Protein AF-A0A949WXG8-F1 (afdb_monomer)

Nearest PDB structures (foldseek):
  4iq0-assembly1_C  TM=7.450E-01  e=8.793E-12  Streptococcus pneumoniae
  3rc9-assembly1_A  TM=7.518E-01  e=1.906E-11  Actinomadura kijaniata
  3dty-assembly1_B  TM=6.623E-01  e=4.287E-12  Pseudomonas syringae pv. tomato
  3v2u-assembly1_A  TM=6.585E-01  e=1.615E-11  Saccharomyces cerevisiae S288C
  3v2u-assembly1_B  TM=6.630E-01  e=4.615E-11  Saccharomyces cerevisiae S288C

Foldseek 3Di:
DDDDPPPPPPPLAAQEEEEEDCPPQCQLPVLLLQLDPDASYHYQEYEALPDDLVVLCVGSNCVSCVNRYYHNHPVRCVVVPVVPDDPVNQLSYEYEYRDAQDCQLVVLVSCLVSLRAHYEAEAPNHQAPVSLVVSVVSCVVSLHFYFYQALLLLDCVLVVVLVQCCVQQVCLPPPDDQQQFAEKEKEKEWAPLVVVVDAQLRPRVLNRLSSCVSSVVDDLLPWDWDWEADSFKIWTFTDDNNYNRGYIYIYGYHDDDDPVVCVVVVPDIWIWIKMFTHRDPPDPHGQWIKTFGWDQPPVSSAGWTWMWIWHQDPPPDPDTDTDIDTDIDRSSSSLVNLSSVLSVDGSVSSVVDSSTCTSVNCSSSSNSSNSNVVSHVVNHVVVVCVVPDDDDDPDD

Sequence (396 aa):
MKNSYSNNNFEVEKLQTTIVGYGRYGNKYIGPKYAKNSYSWETVAVVDPLITKSKFSESVLGRKRPQTELFKSFEEWYENYFAKLDNNEKSRQVIEIALKPELVYSQALLYIEAGVKNIILPKPVVVNQKELSRLTELVKKHQVKAAVSSQWYYCQLPKFIKREIKRIAPNFYHKNGIPSIHKIEVDFSKENGCAYQTKPPLLELPHALQLVSSIGLADLSKDIPEVSGTDTAVNIVYRSEAIREGIHIHTNIDIKPLTYLKKQFPLWDIQERSLKIYLWENSVQPELEVDFWVKFDSSGELAIRPGKLRILDSELTDKPEILELTFQEDQLLRMNQCIYQAFAQNAAEFNNNETVLSLEKYGSIGQQIMQIMRLWEAAKNNNLDSGTKVGELLEV

Secondary structure (DSSP, 8-state):
------------PPEEEEEE--SHHIIIIIHHHHT-SSSSEEEEEEE-TT--HHHHHHSHHHHH-TT-EEESSHHHHHHHTGGGS-HHHHHTEEEEE-S-HHHHHHHHHHHHHHT--EEEEPSS--SSHHHHHHHHHHHHHTT-EEEE--HHHH-SHHHHHHHHHHHHSGGGG-TT----BSEEEEEEEESSGGGG---GGGTTHHHHHHHHHHHTS--TTTPPEEEEE-SSEEEEEEEETTEEEEEEEEEESS----HHHHHHSTTS--EEEEEEEE-STT-SS-SEEEEEPPEEPTTSS-EE--EEEEEEE-SSSSS-EEEEEEE--BHHHHHHHHHHHHTTS-HHHHHH-TTS-BHHHHHHHHHHHHHHHHHHHHHHHHHHGGGS--------

Structure (mmCIF, N/CA/C/O backbone):
data_AF-A0A949WXG8-F1
#
_entry.id   AF-A0A949WXG8-F1
#
loop_
_atom_site.group_PDB
_atom_site.id
_atom_site.type_symbol
_atom_site.label_atom_id
_atom_site.label_alt_id
_atom_site.label_comp_id
_atom_site.label_asym_id
_atom_site.label_entity_id
_atom_site.label_seq_id
_atom_site.pdbx_PDB_ins_code
_atom_site.Cartn_x
_atom_site.Cartn_y
_atom_site.Cartn_z
_atom_site.occupancy
_atom_site.B_iso_or_equiv
_atom_site.auth_seq_id
_atom_site.auth_comp_id
_atom_site.auth_asym_id
_atom_site.auth_atom_id
_atom_site.pdbx_PDB_model_num
ATOM 1 N N . MET A 1 1 ? -57.856 -3.897 -5.959 1.00 38.38 1 MET A N 1
ATOM 2 C CA . MET A 1 1 ? -56.886 -4.603 -5.094 1.00 38.38 1 MET A CA 1
ATOM 3 C C . MET A 1 1 ? -55.610 -3.777 -5.043 1.00 38.38 1 MET A C 1
ATOM 5 O O . MET A 1 1 ? -54.991 -3.578 -6.079 1.00 38.38 1 MET A O 1
ATOM 9 N N . LYS A 1 2 ? -55.294 -3.196 -3.879 1.00 31.19 2 LYS A N 1
ATOM 10 C CA . LYS A 1 2 ? -54.037 -2.477 -3.629 1.00 31.19 2 LYS A CA 1
ATOM 11 C C . LYS A 1 2 ? -52.966 -3.523 -3.319 1.00 31.19 2 LYS A C 1
ATOM 13 O O . LYS A 1 2 ? -53.026 -4.121 -2.252 1.00 31.19 2 LYS A O 1
ATOM 18 N N . ASN A 1 3 ? -52.015 -3.738 -4.223 1.00 28.47 3 ASN A N 1
ATOM 19 C CA . ASN A 1 3 ? -50.818 -4.511 -3.904 1.00 28.47 3 ASN A CA 1
ATOM 20 C C . ASN A 1 3 ? -49.785 -3.571 -3.284 1.00 28.47 3 ASN A C 1
ATOM 22 O O . ASN A 1 3 ? -49.118 -2.802 -3.972 1.00 28.47 3 ASN A O 1
ATOM 26 N N . SER A 1 4 ? -49.707 -3.616 -1.957 1.00 28.52 4 SER A N 1
ATOM 27 C CA . SER A 1 4 ? -48.608 -3.075 -1.172 1.00 28.52 4 SER A CA 1
ATOM 28 C C . SER A 1 4 ? -47.378 -3.958 -1.374 1.00 28.52 4 SER A C 1
ATOM 30 O O . SER A 1 4 ? -47.276 -5.028 -0.776 1.00 28.52 4 SER A O 1
ATOM 32 N N . TYR A 1 5 ? -46.437 -3.514 -2.202 1.00 31.09 5 TYR A N 1
ATOM 33 C CA . TYR A 1 5 ? -45.071 -4.014 -2.114 1.00 31.09 5 TYR A CA 1
ATOM 34 C C . TYR A 1 5 ? -44.432 -3.369 -0.886 1.00 31.09 5 TYR A C 1
ATOM 36 O O . TYR A 1 5 ? -44.076 -2.192 -0.889 1.00 31.09 5 TYR A O 1
ATOM 44 N N . SER A 1 6 ? -44.355 -4.137 0.197 1.00 30.86 6 SER A N 1
ATOM 45 C CA . SER A 1 6 ? -43.497 -3.834 1.332 1.00 30.86 6 SER A CA 1
ATOM 46 C C . SER A 1 6 ? -42.049 -3.814 0.839 1.00 30.86 6 SER A C 1
ATOM 48 O O . SER A 1 6 ? -41.461 -4.868 0.591 1.00 30.86 6 SER A O 1
ATOM 50 N N . ASN A 1 7 ? -41.485 -2.616 0.682 1.00 30.91 7 ASN A N 1
ATOM 51 C CA . ASN A 1 7 ? -40.042 -2.415 0.621 1.00 30.91 7 ASN A CA 1
ATOM 52 C C . ASN A 1 7 ? -39.455 -2.831 1.974 1.00 30.91 7 ASN A C 1
ATOM 54 O O . ASN A 1 7 ? -39.277 -2.004 2.867 1.00 30.91 7 ASN A O 1
ATOM 58 N N . ASN A 1 8 ? -39.168 -4.121 2.134 1.00 31.88 8 ASN A N 1
ATOM 59 C CA . ASN A 1 8 ? -38.261 -4.589 3.171 1.00 31.88 8 ASN A CA 1
ATOM 60 C C . ASN A 1 8 ? -36.850 -4.158 2.760 1.00 31.88 8 ASN A C 1
ATOM 62 O O . ASN A 1 8 ? -36.100 -4.918 2.149 1.00 31.88 8 ASN A O 1
ATOM 66 N N . ASN A 1 9 ? -36.515 -2.904 3.070 1.00 32.03 9 ASN A N 1
ATOM 67 C CA . ASN A 1 9 ? -35.139 -2.446 3.168 1.00 32.03 9 ASN A CA 1
ATOM 68 C C . ASN A 1 9 ? -34.485 -3.248 4.298 1.00 32.03 9 ASN A C 1
ATOM 70 O O . ASN A 1 9 ? -34.527 -2.844 5.457 1.00 32.03 9 ASN A O 1
ATOM 74 N N . PHE A 1 10 ? -33.902 -4.401 3.975 1.00 36.25 10 PHE A N 1
ATOM 75 C CA . PHE A 1 10 ? -32.839 -4.949 4.804 1.00 36.25 10 PHE A CA 1
ATOM 76 C C . PHE A 1 10 ? -31.696 -3.933 4.739 1.00 36.25 10 PHE A C 1
ATOM 78 O O . PHE A 1 10 ? -30.944 -3.899 3.764 1.00 36.25 10 PHE A O 1
ATOM 85 N N . GLU A 1 11 ? -31.608 -3.044 5.730 1.00 49.66 11 GLU A N 1
ATOM 86 C CA . GLU A 1 11 ? -30.375 -2.305 5.965 1.00 49.66 11 GLU A CA 1
ATOM 87 C C . GLU A 1 11 ? -29.291 -3.350 6.214 1.00 49.66 11 GLU A C 1
ATOM 89 O O . GLU A 1 11 ? -29.275 -4.023 7.241 1.00 49.66 11 GLU A O 1
ATOM 94 N N . VAL A 1 12 ? -28.416 -3.543 5.229 1.00 60.19 12 VAL A N 1
ATOM 95 C CA . VAL A 1 12 ? -27.199 -4.326 5.423 1.00 60.19 12 VAL A CA 1
ATOM 96 C C . VAL A 1 12 ? -26.424 -3.628 6.535 1.00 60.19 12 VAL A C 1
ATOM 98 O O . VAL A 1 12 ? -25.990 -2.486 6.353 1.00 60.19 12 VAL A O 1
ATOM 101 N N . GLU A 1 13 ? -26.297 -4.282 7.693 1.00 79.06 13 GLU A N 1
ATOM 102 C CA . GLU A 1 13 ? -25.562 -3.726 8.827 1.00 79.06 13 GLU A CA 1
ATOM 103 C C . GLU A 1 13 ? -24.148 -3.344 8.384 1.00 79.06 13 GLU A C 1
ATOM 105 O O . GLU A 1 13 ? -23.407 -4.140 7.801 1.00 79.06 13 GLU A O 1
ATOM 110 N N . LYS A 1 14 ? -23.773 -2.091 8.641 1.00 90.81 14 LYS A N 1
ATOM 111 C CA . LYS A 1 14 ? -22.472 -1.563 8.230 1.00 90.81 14 LYS A CA 1
ATOM 112 C C . LYS A 1 14 ? -21.359 -2.139 9.098 1.00 90.81 14 LYS A C 1
ATOM 114 O O . LYS A 1 14 ? -21.533 -2.357 10.301 1.00 90.81 14 LYS A O 1
ATOM 119 N N . LEU A 1 15 ? -20.193 -2.314 8.482 1.00 95.44 15 LEU A N 1
ATOM 120 C CA . LEU A 1 15 ? -18.953 -2.595 9.196 1.00 95.44 15 LEU A CA 1
ATOM 121 C C . LEU A 1 15 ? -18.479 -1.335 9.931 1.00 95.44 15 LEU A C 1
ATOM 123 O O . LEU A 1 15 ? -18.505 -0.230 9.385 1.00 95.44 15 LEU A O 1
ATOM 127 N N . GLN A 1 16 ? -18.044 -1.506 11.174 1.00 96.19 16 GLN A N 1
ATOM 128 C CA . GLN A 1 16 ? -17.673 -0.420 12.077 1.00 96.19 16 GLN A CA 1
ATOM 129 C C . GLN A 1 16 ? -16.159 -0.242 12.066 1.00 96.19 16 GLN A C 1
ATOM 131 O O . GLN A 1 16 ? -15.410 -1.147 12.409 1.00 96.19 16 GLN A O 1
ATOM 136 N N . THR A 1 17 ? -15.697 0.920 11.624 1.00 97.75 17 THR A N 1
ATOM 137 C CA . THR A 1 17 ? -14.284 1.178 11.350 1.00 97.75 17 THR A CA 1
ATOM 138 C C . THR A 1 17 ? -13.658 2.029 12.435 1.00 97.75 17 THR A C 1
ATOM 140 O O . THR A 1 17 ? -14.121 3.142 12.699 1.00 97.75 17 THR A O 1
ATOM 143 N N . THR A 1 18 ? -12.550 1.547 12.983 1.00 98.62 18 THR A N 1
ATOM 144 C CA . THR A 1 18 ? -11.613 2.352 13.762 1.00 98.62 18 THR A CA 1
ATOM 145 C C . THR A 1 18 ? -10.382 2.661 12.909 1.00 98.62 18 THR A C 1
ATOM 147 O O . THR A 1 18 ? -9.763 1.752 12.353 1.00 98.62 18 THR A O 1
ATOM 150 N N . ILE A 1 19 ? -10.017 3.940 12.797 1.00 98.38 19 ILE A N 1
ATOM 151 C CA . ILE A 1 19 ? -8.793 4.372 12.104 1.00 98.38 19 ILE A CA 1
ATOM 152 C C . ILE A 1 19 ? -7.678 4.544 13.135 1.00 98.38 19 ILE A C 1
ATOM 154 O O . ILE A 1 19 ? -7.825 5.318 14.080 1.00 98.38 19 ILE A O 1
ATOM 158 N N . VAL A 1 20 ? -6.551 3.864 12.937 1.00 98.62 20 VAL A N 1
ATOM 159 C CA . VAL A 1 20 ? -5.397 3.908 13.846 1.00 98.62 20 VAL A CA 1
ATOM 160 C C . VAL A 1 20 ? -4.269 4.689 13.188 1.00 98.62 20 VAL A C 1
ATOM 162 O O . VAL A 1 20 ? -3.733 4.276 12.161 1.00 98.62 20 VAL A O 1
ATOM 165 N N . GLY A 1 21 ? -3.901 5.820 13.783 1.00 97.31 21 GLY A N 1
ATOM 166 C CA . GLY A 1 21 ? -3.000 6.796 13.181 1.00 97.31 21 GLY A CA 1
ATOM 167 C C . GLY A 1 21 ? -3.757 7.836 12.362 1.00 97.31 21 GLY A C 1
ATOM 168 O O . GLY A 1 21 ? -4.206 7.587 11.246 1.00 97.31 21 GLY A O 1
ATOM 169 N N . TYR A 1 22 ? -3.848 9.047 12.900 1.00 95.69 22 TYR A N 1
ATOM 170 C CA . TYR A 1 22 ? -4.543 10.187 12.303 1.00 95.69 22 TYR A CA 1
ATOM 171 C C . TYR A 1 22 ? -3.617 11.397 12.110 1.00 95.69 22 TYR A C 1
ATOM 173 O O . TYR A 1 22 ? -4.039 12.555 12.108 1.00 95.69 22 TYR A O 1
ATOM 181 N N . GLY A 1 23 ? -2.327 11.117 11.899 1.00 90.31 23 GLY A N 1
ATOM 182 C CA . GLY A 1 23 ? -1.338 12.081 11.420 1.00 90.31 23 GLY A CA 1
ATOM 183 C C . GLY A 1 23 ? -1.592 12.518 9.970 1.00 90.31 23 GLY A C 1
ATOM 184 O O . GLY A 1 23 ? -2.678 12.341 9.423 1.00 90.31 23 GLY A O 1
ATOM 185 N N . ARG A 1 24 ? -0.574 13.074 9.293 1.00 85.38 24 ARG A N 1
ATOM 186 C CA . ARG A 1 24 ? -0.722 13.616 7.924 1.00 85.38 24 ARG A CA 1
ATOM 187 C C . ARG A 1 24 ? -1.387 12.625 6.961 1.00 85.38 24 ARG A C 1
ATOM 189 O O . ARG A 1 24 ? -2.288 13.030 6.237 1.00 85.38 24 ARG A O 1
ATOM 196 N N . TYR A 1 25 ? -0.948 11.363 6.951 1.00 85.00 25 TYR A N 1
ATOM 197 C CA . TYR A 1 25 ? -1.476 10.357 6.026 1.00 85.00 25 TYR A CA 1
ATOM 198 C C . TYR A 1 25 ? -2.912 9.940 6.381 1.00 85.00 25 TYR A C 1
ATOM 200 O O . TYR A 1 25 ? -3.805 10.051 5.542 1.00 85.00 25 TYR A O 1
ATOM 208 N N . GLY A 1 26 ? -3.149 9.546 7.638 1.00 90.25 26 GLY A N 1
ATOM 209 C CA . GLY A 1 26 ? -4.476 9.172 8.132 1.00 90.25 26 GLY A CA 1
ATOM 210 C C . GLY A 1 26 ? -5.516 10.275 7.929 1.00 90.25 26 GLY A C 1
ATOM 211 O O . GLY A 1 26 ? -6.559 10.036 7.331 1.00 90.25 26 GLY A O 1
ATOM 212 N N . ASN A 1 27 ? -5.191 11.509 8.316 1.00 88.81 27 ASN A N 1
ATOM 213 C CA . ASN A 1 27 ? -6.087 12.657 8.192 1.00 88.81 27 ASN A CA 1
ATOM 214 C C . ASN A 1 27 ? -6.336 13.077 6.731 1.00 88.81 27 ASN A C 1
ATOM 216 O O . ASN A 1 27 ? -7.477 13.315 6.347 1.00 88.81 27 ASN A O 1
ATOM 220 N N . LYS A 1 28 ? -5.288 13.177 5.899 1.00 82.56 28 LYS A N 1
ATOM 221 C CA . LYS A 1 28 ? -5.435 13.715 4.533 1.00 82.56 28 LYS A CA 1
ATOM 222 C C . LYS A 1 28 ? -5.863 12.685 3.493 1.00 82.56 28 LYS A C 1
ATOM 224 O O . LYS A 1 28 ? -6.361 13.091 2.452 1.00 82.56 28 LYS A O 1
ATOM 229 N N . TYR A 1 29 ? -5.653 11.390 3.733 1.00 80.75 29 TYR A N 1
ATOM 230 C CA . TYR A 1 29 ? -5.843 10.370 2.695 1.00 80.75 29 TYR A CA 1
ATOM 231 C C . TYR A 1 29 ? -6.759 9.221 3.107 1.00 80.75 29 TYR A C 1
ATOM 233 O O . TYR A 1 29 ? -7.437 8.660 2.248 1.00 80.75 29 TYR A O 1
ATOM 241 N N . ILE A 1 30 ? -6.798 8.857 4.392 1.00 88.25 30 ILE A N 1
ATOM 242 C CA . ILE A 1 30 ? -7.655 7.766 4.878 1.00 88.25 30 ILE A CA 1
ATOM 243 C C . ILE A 1 30 ? -9.012 8.300 5.334 1.00 88.25 30 ILE A C 1
ATOM 245 O O . ILE A 1 30 ? -10.038 7.896 4.790 1.00 88.25 30 ILE A O 1
ATOM 249 N N . GLY A 1 31 ? -9.023 9.273 6.246 1.00 89.81 31 GLY A N 1
ATOM 250 C CA . GLY A 1 31 ? -10.229 9.896 6.795 1.00 89.81 31 GLY A CA 1
ATOM 251 C C . GLY A 1 31 ? -11.252 10.368 5.749 1.00 89.81 31 GLY A C 1
ATOM 252 O O . GLY A 1 31 ? -12.431 10.044 5.896 1.00 89.81 31 GLY A O 1
ATOM 253 N N . PRO A 1 32 ? -10.859 11.056 4.656 1.00 88.06 32 PRO A N 1
ATOM 254 C CA . PRO A 1 32 ? -11.814 11.540 3.659 1.00 88.06 32 PRO A CA 1
ATOM 255 C C . PRO A 1 32 ? -12.621 10.429 2.971 1.00 88.06 32 PRO A C 1
ATOM 257 O O . PRO A 1 32 ? -13.779 10.643 2.618 1.00 88.06 32 PRO A O 1
ATOM 260 N N . LYS A 1 33 ? -12.076 9.209 2.845 1.00 85.50 33 LYS A N 1
ATOM 261 C CA . LYS A 1 33 ? -12.809 8.061 2.276 1.00 85.50 33 LYS A CA 1
ATOM 262 C C . LYS A 1 33 ? -14.008 7.670 3.138 1.00 85.50 33 LYS A C 1
ATOM 264 O O . LYS A 1 33 ? -15.067 7.306 2.632 1.00 85.50 33 LYS A O 1
ATOM 269 N N . TYR A 1 34 ? -13.822 7.769 4.447 1.00 89.75 34 TYR A N 1
ATOM 270 C CA . TYR A 1 34 ? -14.804 7.411 5.456 1.00 89.75 34 TYR A CA 1
ATOM 271 C C . TYR A 1 34 ? -15.818 8.518 5.750 1.00 89.75 34 TYR A C 1
ATOM 273 O O . TYR A 1 34 ? -16.877 8.275 6.330 1.00 89.75 34 TYR A O 1
ATOM 281 N N . ALA A 1 35 ? -15.533 9.736 5.291 1.00 88.06 35 ALA A N 1
ATOM 282 C CA . ALA A 1 35 ? -16.456 10.857 5.368 1.00 88.06 35 ALA A CA 1
ATOM 283 C C . ALA A 1 35 ? -17.669 10.692 4.430 1.00 88.06 35 ALA A C 1
ATOM 285 O O . ALA A 1 35 ? -18.689 11.357 4.614 1.00 88.06 35 ALA A O 1
ATOM 286 N N . LYS A 1 36 ? -17.571 9.807 3.428 1.00 82.62 36 LYS A N 1
ATOM 287 C CA . LYS A 1 36 ? -18.609 9.597 2.414 1.00 82.62 36 LYS A CA 1
ATOM 288 C C . LYS A 1 36 ? -19.823 8.839 2.981 1.00 82.62 36 LYS A C 1
ATOM 290 O O . LYS A 1 36 ? -19.711 8.018 3.893 1.00 82.62 36 LYS A O 1
ATOM 295 N N . ASN A 1 37 ? -21.004 9.127 2.433 1.00 78.62 37 ASN A N 1
ATOM 296 C CA . ASN A 1 37 ? -22.262 8.447 2.764 1.00 78.62 37 ASN A CA 1
ATOM 297 C C . ASN A 1 37 ? -22.521 7.258 1.828 1.00 78.62 37 ASN A C 1
ATOM 299 O O . ASN A 1 37 ? -21.944 7.188 0.748 1.00 78.62 37 ASN A O 1
ATOM 303 N N . SER A 1 38 ? -23.431 6.367 2.234 1.00 79.56 38 SER A N 1
ATOM 304 C CA . SER A 1 38 ? -23.959 5.272 1.397 1.00 79.56 38 SER A CA 1
ATOM 305 C C . SER A 1 38 ? -22.965 4.158 1.039 1.00 79.56 38 SER A C 1
ATOM 307 O O . SER A 1 38 ? -23.139 3.476 0.033 1.00 79.56 38 SER A O 1
ATOM 309 N N . TYR A 1 39 ? -21.950 3.940 1.878 1.00 86.81 39 TYR A N 1
ATOM 310 C CA . TYR A 1 39 ? -21.042 2.794 1.780 1.00 86.81 39 TYR A CA 1
ATOM 311 C C . TYR A 1 39 ? -21.306 1.775 2.892 1.00 86.81 39 TYR A C 1
ATOM 313 O O . TYR A 1 39 ? -21.991 2.065 3.876 1.00 86.81 39 TYR A O 1
ATOM 321 N N . SER A 1 40 ? -20.730 0.583 2.739 1.00 87.31 40 SER A N 1
ATOM 322 C CA . SER A 1 40 ? -20.832 -0.548 3.670 1.00 87.31 40 SER A CA 1
ATOM 323 C C . SER A 1 40 ? -20.016 -0.372 4.960 1.00 87.31 40 SER A C 1
ATOM 325 O O . SER A 1 40 ? -19.739 -1.350 5.651 1.00 87.31 40 SER A O 1
ATOM 327 N N . TRP A 1 41 ? -19.605 0.858 5.274 1.00 92.06 41 TRP A N 1
ATOM 328 C CA . TRP A 1 41 ? -18.809 1.193 6.447 1.00 92.06 41 TRP A CA 1
ATOM 329 C C . TRP A 1 41 ? -19.352 2.407 7.188 1.00 92.06 41 TRP A C 1
ATOM 331 O O . TRP A 1 41 ? -19.975 3.305 6.615 1.00 92.06 41 TRP A O 1
ATOM 341 N N . GLU A 1 42 ? -19.043 2.443 8.472 1.00 93.81 42 GLU A N 1
ATOM 342 C CA . GLU A 1 42 ? -19.253 3.566 9.368 1.00 93.81 42 GLU A CA 1
ATOM 343 C C . GLU A 1 42 ? -17.996 3.760 10.213 1.00 93.81 42 GLU A C 1
ATOM 345 O O . GLU A 1 42 ? -17.482 2.797 10.771 1.00 93.81 42 GLU A O 1
ATOM 350 N N . THR A 1 43 ? -17.491 4.989 10.329 1.00 95.38 43 THR A N 1
ATOM 351 C CA . THR A 1 43 ? -16.376 5.260 11.244 1.00 95.38 43 THR A CA 1
ATOM 352 C C . THR A 1 43 ? -16.885 5.534 12.640 1.00 95.38 43 THR A C 1
ATOM 354 O O . THR A 1 43 ? -17.533 6.551 12.885 1.00 95.38 43 THR A O 1
ATOM 357 N N . VAL A 1 44 ? -16.523 4.634 13.545 1.00 97.19 44 VAL A N 1
ATOM 358 C CA . VAL A 1 44 ? -16.903 4.686 14.956 1.00 97.19 44 VAL A CA 1
ATOM 359 C C . VAL A 1 44 ? -15.834 5.370 15.796 1.00 97.19 44 VAL A C 1
ATOM 361 O O . VAL A 1 44 ? -16.172 6.11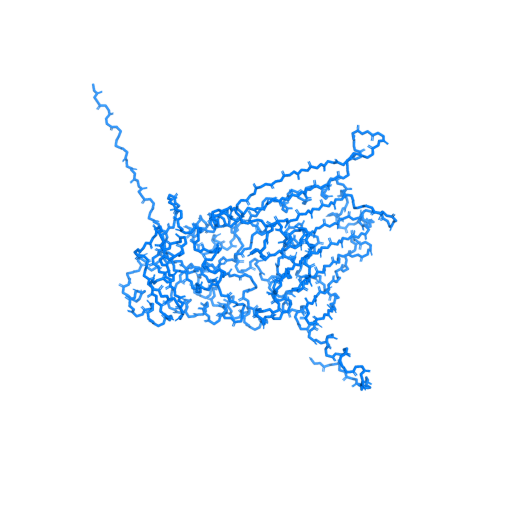5 16.709 1.00 97.19 44 VAL A O 1
ATOM 364 N N . ALA A 1 45 ? -14.555 5.199 15.445 1.00 98.44 45 ALA A N 1
ATOM 365 C CA . ALA A 1 45 ? -13.462 5.707 16.259 1.00 98.44 45 ALA A CA 1
ATOM 366 C C . ALA A 1 45 ? -12.210 6.107 15.463 1.00 98.44 45 ALA A C 1
ATOM 368 O O . ALA A 1 45 ? -11.938 5.613 14.364 1.00 98.44 45 ALA A O 1
ATOM 369 N N . VAL A 1 46 ? -11.411 6.983 16.070 1.00 98.62 46 VAL A N 1
ATOM 370 C CA . VAL A 1 46 ? -10.035 7.304 15.685 1.00 98.62 46 VAL A CA 1
ATOM 371 C C . VAL A 1 46 ? -9.131 7.113 16.898 1.00 98.62 46 VAL A C 1
ATOM 373 O O . VAL A 1 46 ? -9.415 7.646 17.969 1.00 98.62 46 VAL A O 1
ATOM 376 N N . VAL A 1 47 ? -8.020 6.401 16.715 1.00 98.75 47 VAL A N 1
ATOM 377 C CA . VAL A 1 47 ? -6.995 6.183 17.743 1.00 98.75 47 VAL A CA 1
ATOM 378 C C . VAL A 1 47 ? -5.696 6.850 17.304 1.00 98.75 47 VAL A C 1
ATOM 380 O O . VAL A 1 47 ? -5.065 6.418 16.337 1.00 98.75 47 VAL A O 1
ATOM 383 N N . ASP A 1 48 ? -5.293 7.916 17.993 1.00 98.25 48 ASP A N 1
ATOM 384 C CA . ASP A 1 48 ? -4.018 8.597 17.755 1.00 98.25 48 ASP A CA 1
ATOM 385 C C . ASP A 1 48 ? -3.607 9.431 18.988 1.00 98.25 48 ASP A C 1
ATOM 387 O O . ASP A 1 48 ? -4.400 10.231 19.487 1.00 98.25 48 ASP A O 1
ATOM 391 N N . PRO A 1 49 ? -2.361 9.326 19.483 1.00 96.56 49 PRO A N 1
ATOM 392 C CA . PRO A 1 49 ? -1.937 10.017 20.708 1.00 96.56 49 PRO A CA 1
ATOM 393 C C . PRO A 1 49 ? -2.014 11.549 20.608 1.00 96.56 49 PRO A C 1
ATOM 395 O O . PRO A 1 49 ? -2.187 12.254 21.609 1.00 96.56 49 PRO A O 1
ATOM 398 N N . LEU A 1 50 ? -1.939 12.097 19.395 1.00 95.56 50 LEU A N 1
ATOM 399 C CA . LEU A 1 50 ? -1.913 13.530 19.127 1.00 95.56 50 LEU A CA 1
ATOM 400 C C . LEU A 1 50 ? -3.266 14.085 18.659 1.00 95.56 50 LEU A C 1
ATOM 402 O O . LEU A 1 50 ? -3.370 15.303 18.460 1.00 95.56 50 LEU A O 1
ATOM 406 N N . ILE A 1 51 ? -4.305 13.250 18.512 1.00 95.62 51 ILE A N 1
ATOM 407 C CA . ILE A 1 51 ? -5.622 13.715 18.054 1.00 95.62 51 ILE A CA 1
ATOM 408 C C . ILE A 1 51 ? -6.295 14.597 19.098 1.00 95.62 51 ILE A C 1
ATOM 410 O O . ILE A 1 51 ? -6.280 14.307 20.288 1.00 95.62 51 ILE A O 1
ATOM 414 N N . THR A 1 52 ? -6.900 15.698 18.679 1.00 95.44 52 THR A N 1
ATOM 415 C CA . THR A 1 52 ? -7.707 16.552 19.557 1.00 95.44 52 THR A CA 1
ATOM 416 C C . THR A 1 52 ? -9.029 16.843 18.872 1.00 95.44 52 THR A C 1
ATOM 418 O O . THR A 1 52 ? -9.102 16.803 17.643 1.00 95.44 52 THR A O 1
ATOM 421 N N . LYS A 1 53 ? -10.066 17.184 19.647 1.00 95.62 53 LYS A N 1
ATOM 422 C CA . LYS A 1 53 ? -11.374 17.554 19.083 1.00 95.62 53 LYS A CA 1
ATOM 423 C C . LYS A 1 53 ? -11.255 18.685 18.056 1.00 95.62 53 LYS A C 1
ATOM 425 O O . LYS A 1 53 ? -11.826 18.570 16.983 1.00 95.62 53 LYS A O 1
ATOM 430 N N . SER A 1 54 ? -10.451 19.713 18.346 1.00 95.19 54 SER A N 1
ATOM 431 C CA . SER A 1 54 ? -10.211 20.841 17.431 1.00 95.19 54 SER A CA 1
ATOM 432 C C . SER A 1 54 ? -9.532 20.402 16.125 1.00 95.19 54 SER A C 1
ATOM 434 O O . SER A 1 54 ? -10.066 20.666 15.049 1.00 95.19 54 SER A O 1
ATOM 436 N N . LYS A 1 55 ? -8.425 19.645 16.190 1.00 91.94 55 LYS A N 1
ATOM 437 C CA . LYS A 1 55 ? -7.756 19.139 14.975 1.00 91.94 55 LYS A CA 1
ATOM 438 C C . LYS A 1 55 ? -8.659 18.205 14.171 1.00 91.94 55 LYS A C 1
ATOM 440 O O . LYS A 1 55 ? -8.648 18.227 12.943 1.00 91.94 55 LYS A O 1
ATOM 445 N N . PHE A 1 56 ? -9.438 17.371 14.857 1.00 96.31 56 PHE A N 1
ATOM 446 C CA . PHE A 1 56 ? -10.371 16.464 14.207 1.00 96.31 56 PHE A CA 1
ATOM 447 C C . PHE A 1 56 ? -11.500 17.229 13.510 1.00 96.31 56 PHE A C 1
ATOM 449 O O . PHE A 1 56 ? -11.775 16.947 12.346 1.00 96.31 56 PHE A O 1
ATOM 456 N N . SER A 1 57 ? -12.093 18.237 14.159 1.00 95.75 57 SER A N 1
ATOM 457 C CA . SER A 1 57 ? -13.179 19.044 13.584 1.00 95.75 57 SER A CA 1
ATOM 458 C C . SER A 1 57 ? -12.771 19.845 12.347 1.00 95.75 57 SER A C 1
ATOM 460 O O . SER A 1 57 ? -13.630 20.233 11.565 1.00 95.75 57 SER A O 1
ATOM 462 N N . GLU A 1 58 ? -11.474 20.075 12.139 1.00 91.94 58 GLU A N 1
ATOM 463 C CA . GLU A 1 58 ? -10.945 20.702 10.921 1.00 91.94 58 GLU A CA 1
ATOM 464 C C . GLU A 1 58 ? -10.783 19.703 9.761 1.00 91.94 58 GLU A C 1
ATOM 466 O O . GLU A 1 58 ? -10.770 20.098 8.592 1.00 91.94 58 GLU A O 1
ATOM 471 N N . SER A 1 59 ? -10.678 18.404 10.061 1.00 91.81 59 SER A N 1
ATOM 472 C CA . SER A 1 59 ? -10.538 17.354 9.048 1.00 91.81 59 SER A CA 1
ATOM 473 C C . SER A 1 59 ? -11.820 17.132 8.246 1.00 91.81 59 SER A C 1
ATOM 475 O O . SER A 1 59 ? -12.930 17.394 8.712 1.00 91.81 59 SER A O 1
ATOM 477 N N . VAL A 1 60 ? -11.689 16.580 7.035 1.00 90.75 60 VAL A N 1
ATOM 478 C CA . VAL A 1 60 ? -12.848 16.192 6.210 1.00 90.75 60 VAL A CA 1
ATOM 479 C C . VAL A 1 60 ? -13.761 15.235 6.981 1.00 90.75 60 VAL A C 1
ATOM 481 O O . VAL A 1 60 ? -14.967 15.467 7.043 1.00 90.75 60 VAL A O 1
ATOM 484 N N . LEU A 1 61 ? -13.186 14.204 7.611 1.00 92.69 61 LEU A N 1
ATOM 485 C CA . LEU A 1 61 ? -13.949 13.230 8.386 1.00 92.69 61 LEU A CA 1
ATOM 486 C C . LEU A 1 61 ? -14.658 13.887 9.568 1.00 92.69 61 LEU A C 1
ATOM 488 O O . LEU A 1 61 ? -15.864 13.736 9.676 1.00 92.69 61 LEU A O 1
ATOM 492 N N . GLY A 1 62 ? -13.962 14.662 10.402 1.00 94.81 62 GLY A N 1
ATOM 493 C CA . GLY A 1 62 ? -14.576 15.257 11.592 1.00 94.81 62 GLY A CA 1
ATOM 494 C C . GLY A 1 62 ? -15.650 16.297 11.288 1.00 94.81 62 GLY A C 1
ATOM 495 O O . GLY A 1 62 ? -16.624 16.390 12.028 1.00 94.81 62 GLY A O 1
ATOM 496 N N . ARG A 1 63 ? -15.561 17.009 10.155 1.00 93.31 63 ARG A N 1
ATOM 497 C CA . ARG A 1 63 ? -16.658 17.881 9.691 1.00 93.31 63 ARG A CA 1
ATOM 498 C C . ARG A 1 63 ? -17.904 17.100 9.280 1.00 93.31 63 ARG A C 1
ATOM 500 O O . ARG A 1 63 ? -19.015 17.591 9.452 1.00 93.31 63 ARG A O 1
ATOM 507 N N . LYS A 1 64 ? -17.732 15.912 8.696 1.00 92.62 64 LYS A N 1
ATOM 508 C CA . LYS A 1 64 ? -18.834 15.081 8.174 1.00 92.62 64 LYS A CA 1
ATOM 509 C C . LYS A 1 64 ? -19.349 14.055 9.192 1.00 92.62 64 LYS A C 1
ATOM 511 O O . LYS A 1 64 ? -20.481 13.596 9.063 1.00 92.62 64 LYS A O 1
ATOM 516 N N . ARG A 1 65 ? -18.525 13.690 10.175 1.00 93.81 65 ARG A N 1
ATOM 517 C CA . ARG A 1 65 ? -18.748 12.678 11.219 1.00 93.81 65 ARG A CA 1
ATOM 518 C C . ARG A 1 65 ? -18.271 13.206 12.587 1.00 93.81 65 ARG A C 1
ATOM 520 O O . ARG A 1 65 ? -17.350 12.645 13.178 1.00 93.81 65 ARG A O 1
ATOM 527 N N . PRO A 1 66 ? -18.852 14.302 13.104 1.00 95.12 66 PRO A N 1
ATOM 528 C CA . PRO A 1 66 ? -18.410 14.899 14.369 1.00 95.12 66 PRO A CA 1
ATOM 529 C C . PRO A 1 66 ? -18.598 13.980 15.587 1.00 95.12 66 PRO A C 1
ATOM 531 O O . PRO A 1 66 ? -17.984 14.215 16.624 1.00 95.12 66 PRO A O 1
ATOM 534 N N . GLN A 1 67 ? -19.435 12.946 15.466 1.00 95.12 67 GLN A N 1
ATOM 535 C CA . GLN A 1 67 ? -19.719 11.962 16.508 1.00 95.12 67 GLN A CA 1
ATOM 536 C C . GLN A 1 67 ? -18.670 10.849 16.642 1.00 95.12 67 GLN A C 1
ATOM 538 O O . GLN A 1 67 ? -18.792 10.036 17.549 1.00 95.12 67 GLN A O 1
ATOM 543 N N . THR A 1 68 ? -17.679 10.769 15.746 1.00 97.25 68 THR A N 1
ATOM 544 C CA . THR A 1 68 ? -16.618 9.757 15.837 1.00 97.25 68 THR A CA 1
ATOM 545 C C . THR A 1 68 ? -15.860 9.889 17.159 1.00 97.25 68 THR A C 1
ATOM 547 O O . THR A 1 68 ? -15.378 10.971 17.503 1.00 97.25 68 THR A O 1
ATOM 550 N N . GLU A 1 69 ? -15.736 8.779 17.885 1.00 98.12 69 GLU A N 1
ATOM 551 C CA . GLU A 1 69 ? -15.026 8.733 19.160 1.00 98.12 69 GLU A CA 1
ATOM 552 C C . GLU A 1 69 ? -13.517 8.893 18.945 1.00 98.12 69 GLU A C 1
ATOM 554 O O . GLU A 1 69 ? -12.950 8.409 17.965 1.00 98.12 69 GLU A O 1
ATOM 559 N N . LEU A 1 70 ? -12.851 9.611 19.850 1.00 98.56 70 LEU A N 1
ATOM 560 C CA . LEU A 1 70 ? -11.428 9.922 19.739 1.00 98.56 70 LEU A CA 1
ATOM 561 C C . LEU A 1 70 ? -10.698 9.347 20.947 1.00 98.56 70 LEU A C 1
ATOM 563 O O . LEU A 1 70 ? -10.942 9.792 22.066 1.00 98.56 70 LEU A O 1
ATOM 567 N N . PHE A 1 71 ? -9.770 8.429 20.698 1.00 98.62 71 PHE A N 1
ATOM 568 C CA . PHE A 1 71 ? -8.945 7.788 21.717 1.00 98.62 71 PHE A CA 1
ATOM 569 C C . PHE A 1 71 ? -7.473 8.132 21.512 1.00 98.62 71 PHE A C 1
ATOM 571 O O . PHE A 1 71 ? -7.000 8.311 20.384 1.00 98.62 71 PHE A O 1
ATOM 578 N N . LYS A 1 72 ? -6.728 8.2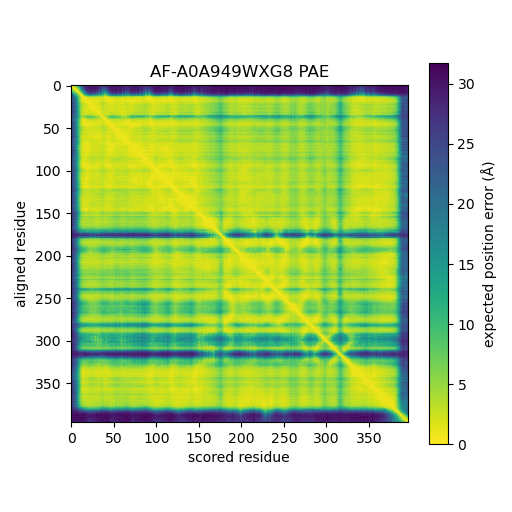14 22.612 1.00 98.00 72 LYS A N 1
ATOM 579 C CA . LYS A 1 72 ? -5.299 8.534 22.617 1.00 98.00 72 LYS A CA 1
ATOM 580 C C . LYS A 1 72 ? -4.409 7.307 22.519 1.00 98.00 72 LYS A C 1
ATOM 582 O O . LYS A 1 72 ? -3.269 7.432 22.073 1.00 98.00 72 LYS A O 1
ATOM 587 N N . SER A 1 73 ? -4.905 6.141 22.912 1.00 98.31 73 SER A N 1
ATOM 588 C CA . SER A 1 73 ? -4.146 4.896 22.864 1.00 98.31 73 SER A CA 1
ATOM 589 C C . SER A 1 73 ? -5.034 3.686 22.583 1.00 98.31 73 SER A C 1
ATOM 591 O O . SER A 1 73 ? -6.265 3.775 22.594 1.00 98.31 73 SER A O 1
ATOM 593 N N . PHE A 1 74 ? -4.385 2.552 22.316 1.00 98.62 74 PHE A N 1
ATOM 594 C CA . PHE A 1 74 ? -5.058 1.266 22.175 1.00 98.62 74 PHE A CA 1
ATOM 595 C C . PHE A 1 74 ? -5.788 0.873 23.465 1.00 98.62 74 PHE A C 1
ATOM 597 O O . PHE A 1 74 ? -6.924 0.420 23.392 1.00 98.62 74 PHE A O 1
ATOM 604 N N . GLU A 1 75 ? -5.173 1.082 24.631 1.00 98.62 75 GLU A N 1
ATOM 605 C CA . GLU A 1 75 ? -5.746 0.741 25.938 1.00 98.62 75 GLU A CA 1
ATOM 606 C C . GLU A 1 75 ? -7.032 1.530 26.185 1.00 98.62 75 GLU A C 1
ATOM 608 O O . GLU A 1 75 ? -8.058 0.947 26.528 1.00 98.62 75 GLU A O 1
ATOM 613 N N . GLU A 1 76 ? -7.011 2.840 25.916 1.00 98.44 76 GLU A N 1
ATOM 614 C CA . GLU A 1 76 ? -8.192 3.689 26.069 1.00 98.44 76 GLU A CA 1
ATOM 615 C C . GLU A 1 76 ? -9.330 3.237 25.144 1.00 98.44 76 GLU A C 1
ATOM 617 O O . GLU A 1 76 ? -10.474 3.142 25.585 1.00 98.44 76 GLU A O 1
ATOM 622 N N . TRP A 1 77 ? -9.022 2.917 23.882 1.00 98.75 77 TRP A N 1
ATOM 623 C CA . TRP A 1 77 ? -9.996 2.373 22.932 1.00 98.75 77 TRP A CA 1
ATOM 624 C C . TRP A 1 77 ? -10.534 1.009 23.381 1.00 98.75 77 TRP A C 1
ATOM 626 O O . TRP A 1 77 ? -11.740 0.757 23.326 1.00 98.75 77 TRP A O 1
ATOM 636 N N . TYR A 1 78 ? -9.660 0.121 23.850 1.00 98.75 78 TYR A N 1
ATOM 637 C CA . TYR A 1 78 ? -10.046 -1.222 24.254 1.00 98.75 78 TYR A CA 1
ATOM 638 C C . TYR A 1 78 ? -10.967 -1.183 25.473 1.00 98.75 78 TYR A C 1
ATOM 640 O O . TYR A 1 78 ? -12.075 -1.712 25.421 1.00 98.75 78 TYR A O 1
ATOM 648 N N . GLU A 1 79 ? -10.548 -0.521 26.549 1.00 98.44 79 GLU A N 1
ATOM 649 C CA . GLU A 1 79 ? -11.283 -0.485 27.815 1.00 98.44 79 GLU A CA 1
ATOM 650 C C . GLU A 1 79 ? -12.594 0.297 27.700 1.00 98.44 79 GLU A C 1
ATOM 652 O O . GLU A 1 79 ? -13.622 -0.113 28.249 1.00 98.44 79 GLU A O 1
ATOM 657 N N . ASN A 1 80 ? -12.583 1.420 26.973 1.00 98.12 80 ASN A N 1
ATOM 658 C CA . ASN A 1 80 ? -13.734 2.316 26.947 1.00 98.12 80 ASN A CA 1
ATOM 659 C C . ASN A 1 80 ? -14.741 2.009 25.844 1.00 98.12 80 ASN A C 1
ATOM 661 O O . ASN A 1 80 ? -15.905 2.379 26.022 1.00 98.12 80 ASN A O 1
ATOM 665 N N . TYR A 1 81 ? -14.330 1.313 24.783 1.00 98.31 81 TYR A N 1
ATOM 666 C CA . TYR A 1 81 ? -15.175 0.996 23.636 1.00 98.31 81 TYR A CA 1
ATOM 667 C C . TYR A 1 81 ? -15.215 -0.508 23.353 1.00 98.31 81 TYR A C 1
ATOM 669 O O . TYR A 1 81 ? -16.225 -1.156 23.628 1.00 98.31 81 TYR A O 1
ATOM 677 N N . PHE A 1 82 ? -14.122 -1.099 22.863 1.00 98.44 82 PHE A N 1
ATOM 678 C CA . PHE A 1 82 ? -14.166 -2.444 22.272 1.00 98.44 82 PHE A CA 1
ATOM 679 C C . PHE A 1 82 ? -14.531 -3.554 23.269 1.00 98.44 82 PHE A C 1
ATOM 681 O O . PHE A 1 82 ? -15.297 -4.457 22.934 1.00 98.44 82 PHE A O 1
ATOM 688 N N . ALA A 1 83 ? -14.027 -3.499 24.504 1.00 97.94 83 ALA A N 1
ATOM 689 C CA . ALA A 1 83 ? -14.301 -4.505 25.529 1.00 97.94 83 ALA A CA 1
ATOM 690 C C . ALA A 1 83 ? -15.794 -4.584 25.890 1.00 97.94 83 ALA A C 1
ATOM 692 O O . ALA A 1 83 ? -16.277 -5.669 26.220 1.00 97.94 83 ALA A O 1
ATOM 693 N N . LYS A 1 84 ? -16.514 -3.461 25.767 1.00 97.75 84 LYS A N 1
ATOM 694 C CA . LYS A 1 84 ? -17.937 -3.319 26.106 1.00 97.75 84 LYS A CA 1
ATOM 695 C C . LYS A 1 84 ? -18.881 -3.813 25.008 1.00 97.75 84 LYS A C 1
ATOM 697 O O . LYS A 1 84 ? -20.058 -4.006 25.290 1.00 97.75 84 LYS A O 1
ATOM 702 N N . LEU A 1 85 ? -18.373 -4.017 23.792 1.00 97.56 85 LEU A N 1
ATOM 703 C CA . LEU A 1 85 ? -19.150 -4.525 22.664 1.00 97.56 85 LEU A CA 1
ATOM 704 C C . LEU A 1 85 ? -19.511 -6.004 22.852 1.00 97.56 85 LEU A C 1
ATOM 706 O O . LEU A 1 85 ? -18.704 -6.801 23.362 1.00 97.56 85 LEU A O 1
ATOM 710 N N . ASP A 1 86 ? -20.691 -6.388 22.373 1.00 96.75 86 ASP A N 1
ATOM 711 C CA . ASP A 1 86 ? -21.076 -7.794 22.290 1.00 96.75 86 ASP A CA 1
ATOM 712 C C . ASP A 1 86 ? -20.345 -8.531 21.144 1.00 96.75 86 ASP A C 1
ATOM 714 O O . ASP A 1 86 ? -19.562 -7.959 20.380 1.00 96.75 86 ASP A O 1
ATOM 718 N N . ASN A 1 87 ? -20.558 -9.845 21.025 1.00 94.81 87 ASN A N 1
ATOM 719 C CA . ASN A 1 87 ? -19.881 -10.648 20.001 1.00 94.81 87 ASN A CA 1
ATOM 720 C C . ASN A 1 87 ? -20.304 -10.288 18.567 1.00 94.81 87 ASN A C 1
ATOM 722 O O . ASN A 1 87 ? -19.483 -10.398 17.652 1.00 94.81 87 ASN A O 1
ATOM 726 N N . ASN A 1 88 ? -21.556 -9.871 18.359 1.00 93.88 88 ASN A N 1
ATOM 727 C CA . ASN A 1 88 ? -22.046 -9.469 17.045 1.00 93.88 88 ASN A CA 1
ATOM 728 C C . ASN A 1 88 ? -21.383 -8.153 16.622 1.00 93.88 88 ASN A C 1
ATOM 730 O O . ASN A 1 88 ? -20.808 -8.064 15.537 1.00 93.88 88 ASN A O 1
ATOM 734 N N . GLU A 1 89 ? -21.363 -7.164 17.509 1.00 95.44 89 GLU A N 1
ATOM 735 C CA . GLU A 1 89 ? -20.697 -5.879 17.300 1.00 95.44 89 GLU A CA 1
ATOM 736 C C . GLU A 1 89 ? -19.193 -6.047 17.067 1.00 95.44 89 GLU A C 1
ATOM 738 O O . GLU A 1 89 ? -18.663 -5.526 16.083 1.00 95.44 89 GLU A O 1
ATOM 743 N N . LYS A 1 90 ? -18.505 -6.853 17.890 1.00 96.94 90 LYS A N 1
ATOM 744 C CA . LYS A 1 90 ? -17.073 -7.161 17.711 1.00 96.94 90 LYS A CA 1
ATOM 745 C C . LYS A 1 90 ? -16.774 -7.779 16.348 1.00 96.94 90 LYS A C 1
ATOM 747 O O . LYS A 1 90 ? -15.750 -7.459 15.746 1.00 96.94 90 LYS A O 1
ATOM 752 N N . SER A 1 91 ? -17.659 -8.634 15.834 1.00 94.81 91 SER A N 1
ATOM 753 C CA . SER A 1 91 ? -17.472 -9.278 14.526 1.00 94.81 91 SER A CA 1
ATOM 754 C C . SER A 1 91 ? -17.502 -8.291 13.349 1.00 94.81 91 SER A C 1
ATOM 756 O O . SER A 1 91 ? -16.874 -8.541 12.315 1.00 94.81 91 SER A O 1
ATOM 758 N N . ARG A 1 92 ? -18.175 -7.144 13.529 1.00 95.81 92 ARG A N 1
ATOM 759 C CA . ARG A 1 92 ? -18.298 -6.067 12.535 1.00 95.81 92 ARG A CA 1
ATOM 760 C C . ARG A 1 92 ? -17.172 -5.038 12.609 1.00 95.81 92 ARG A C 1
ATOM 762 O O . ARG A 1 92 ? -17.102 -4.169 11.740 1.00 95.81 92 ARG A O 1
ATOM 769 N N . GLN A 1 93 ? -16.298 -5.121 13.612 1.00 97.94 93 GLN A N 1
ATOM 770 C CA . GLN A 1 93 ? -15.192 -4.183 13.775 1.00 97.94 93 GLN A CA 1
ATOM 771 C C . GLN A 1 93 ? -14.119 -4.398 12.704 1.00 97.94 93 GLN A C 1
ATOM 773 O O . GLN A 1 93 ? -13.689 -5.525 12.431 1.00 97.94 93 GLN A O 1
ATOM 778 N N . VAL A 1 94 ? -13.680 -3.290 12.116 1.00 98.56 94 VAL A N 1
ATOM 779 C CA . VAL A 1 94 ? -12.600 -3.184 11.138 1.00 98.56 94 VAL A CA 1
ATOM 780 C C . VAL A 1 94 ? -11.579 -2.185 11.660 1.00 98.56 94 VAL A C 1
ATOM 782 O O . VAL A 1 94 ? -11.929 -1.061 12.016 1.00 98.56 94 VAL A O 1
ATOM 785 N N . ILE A 1 95 ? -10.308 -2.569 11.667 1.00 98.69 95 ILE A N 1
ATOM 786 C CA . ILE A 1 95 ? -9.207 -1.675 12.037 1.00 98.69 95 ILE A CA 1
ATOM 787 C C . ILE A 1 95 ? -8.430 -1.303 10.774 1.00 98.69 95 ILE A C 1
ATOM 789 O O . ILE A 1 95 ? -7.828 -2.180 10.160 1.00 98.69 95 ILE A O 1
ATOM 793 N N . GLU A 1 96 ? -8.419 -0.026 10.377 1.00 98.12 96 GLU A N 1
ATOM 794 C CA . GLU A 1 96 ? -7.515 0.469 9.323 1.00 98.12 96 GLU A CA 1
ATOM 795 C C . GLU A 1 96 ? -6.307 1.157 9.954 1.00 98.12 96 GLU A C 1
ATOM 797 O O . GLU A 1 96 ? -6.423 2.223 10.563 1.00 98.12 96 GLU A O 1
ATOM 802 N N . ILE A 1 97 ? -5.136 0.537 9.798 1.00 98.25 97 ILE A N 1
ATOM 803 C CA . ILE A 1 97 ? -3.870 1.068 10.300 1.00 98.25 97 ILE A CA 1
ATOM 804 C C . ILE A 1 97 ? -3.284 2.018 9.251 1.00 98.25 97 ILE A C 1
ATOM 806 O O . ILE A 1 97 ? -3.025 1.645 8.111 1.00 98.25 97 ILE A O 1
ATOM 810 N N . ALA A 1 98 ? -3.047 3.264 9.646 1.00 95.25 98 ALA A N 1
ATOM 811 C CA . ALA A 1 98 ? -2.553 4.348 8.799 1.00 95.25 98 ALA A CA 1
ATOM 812 C C . ALA A 1 98 ? -1.274 4.972 9.387 1.00 95.25 98 ALA A C 1
ATOM 814 O O . ALA A 1 98 ? -1.096 6.194 9.420 1.00 95.25 98 ALA A O 1
ATOM 815 N N . LEU A 1 99 ? -0.387 4.106 9.878 1.00 94.69 99 LEU A N 1
ATOM 816 C CA . LEU A 1 99 ? 0.854 4.459 10.562 1.00 94.69 99 LEU A CA 1
ATOM 817 C C . LEU A 1 99 ? 2.084 4.292 9.667 1.00 94.69 99 LEU A C 1
ATOM 819 O O . LEU A 1 99 ? 2.024 3.702 8.589 1.00 94.69 99 LEU A O 1
ATOM 823 N N . LYS A 1 100 ? 3.215 4.826 10.140 1.00 91.06 100 LYS A N 1
ATOM 824 C CA . LYS A 1 100 ? 4.522 4.576 9.527 1.00 91.06 100 LYS A CA 1
ATOM 825 C C . LYS A 1 100 ? 4.913 3.096 9.670 1.00 91.06 100 LYS A C 1
ATOM 827 O O . LYS A 1 100 ? 4.513 2.489 10.669 1.00 91.06 100 LYS A O 1
ATOM 832 N N . PRO A 1 101 ? 5.708 2.540 8.738 1.00 91.31 101 PRO A N 1
ATOM 833 C CA . PRO A 1 101 ? 6.014 1.106 8.678 1.00 91.31 101 PRO A CA 1
ATOM 834 C C . PRO A 1 101 ? 6.507 0.496 9.991 1.00 91.31 101 PRO A C 1
ATOM 836 O O . PRO A 1 101 ? 6.095 -0.599 10.361 1.00 91.31 101 PRO A O 1
ATOM 839 N N . GLU A 1 102 ? 7.326 1.236 10.735 1.00 92.56 102 GLU A N 1
ATOM 840 C CA . GLU A 1 102 ? 7.955 0.803 11.985 1.00 92.56 102 GLU A CA 1
ATOM 841 C C . GLU A 1 102 ? 6.943 0.558 13.119 1.00 92.56 102 GLU A C 1
ATOM 843 O O . GLU A 1 102 ? 7.260 -0.104 14.103 1.00 92.56 102 GLU A O 1
ATOM 848 N N . LEU A 1 103 ? 5.721 1.089 12.997 1.00 94.81 103 LEU A N 1
ATOM 849 C CA . LEU A 1 103 ? 4.663 0.974 14.004 1.00 94.81 103 LEU A CA 1
ATOM 850 C C . LEU A 1 103 ? 3.541 0.014 13.592 1.00 94.81 103 LEU A C 1
ATOM 852 O O . LEU A 1 103 ? 2.695 -0.325 14.418 1.00 94.81 103 LEU A O 1
ATOM 856 N N . VAL A 1 104 ? 3.496 -0.411 12.326 1.00 96.69 104 VAL A N 1
ATOM 857 C CA . VAL A 1 104 ? 2.380 -1.207 11.790 1.00 96.69 104 VAL A CA 1
ATOM 858 C C . VAL A 1 104 ? 2.294 -2.556 12.486 1.00 96.69 104 VAL A C 1
ATOM 860 O O . VAL A 1 104 ? 1.222 -2.935 12.951 1.00 96.69 104 VAL A O 1
ATOM 863 N N . TYR A 1 105 ? 3.425 -3.259 12.579 1.00 97.56 105 TYR A N 1
ATOM 864 C CA . TYR A 1 105 ? 3.490 -4.600 13.149 1.00 97.56 105 TYR A CA 1
ATOM 865 C C . TYR A 1 105 ? 2.992 -4.629 14.597 1.00 97.56 105 TYR A C 1
ATOM 867 O O . TYR A 1 105 ? 2.057 -5.363 14.906 1.00 97.56 105 TYR A O 1
ATOM 875 N N . SER A 1 106 ? 3.575 -3.804 15.473 1.00 96.62 106 SER A N 1
ATOM 876 C CA . SER A 1 106 ? 3.232 -3.794 16.900 1.00 96.62 106 SER A CA 1
ATOM 877 C C . SER A 1 106 ? 1.770 -3.427 17.134 1.00 96.62 106 SER A C 1
ATOM 879 O O . SER A 1 106 ? 1.110 -4.053 17.957 1.00 96.62 106 SER A O 1
ATOM 881 N N . GLN A 1 107 ? 1.236 -2.475 16.367 1.00 97.69 107 GLN A N 1
ATOM 882 C CA . GLN A 1 107 ? -0.172 -2.107 16.461 1.00 97.69 107 GLN A CA 1
ATOM 883 C C . GLN A 1 107 ? -1.081 -3.224 15.956 1.00 97.69 107 GLN A C 1
ATOM 885 O O . GLN A 1 107 ? -2.030 -3.574 16.647 1.00 97.69 107 GLN A O 1
ATOM 890 N N . ALA A 1 108 ? -0.778 -3.848 14.814 1.00 98.25 108 ALA A N 1
ATOM 891 C CA . ALA A 1 108 ? -1.568 -4.966 14.302 1.00 98.25 108 ALA A CA 1
ATOM 892 C C . ALA A 1 108 ? -1.694 -6.103 15.329 1.00 98.25 108 ALA A C 1
ATOM 894 O O . ALA A 1 108 ? -2.786 -6.647 15.490 1.00 98.25 108 ALA A O 1
ATOM 895 N N . LEU A 1 109 ? -0.619 -6.418 16.064 1.00 98.12 109 LEU A N 1
ATOM 896 C CA . LEU A 1 109 ? -0.656 -7.433 17.119 1.00 98.12 109 LEU A CA 1
ATOM 897 C C . LEU A 1 109 ? -1.681 -7.114 18.209 1.00 98.12 109 LEU A C 1
ATOM 899 O O . LEU A 1 109 ? -2.502 -7.975 18.512 1.00 98.12 109 LEU A O 1
ATOM 903 N N . LEU A 1 110 ? -1.680 -5.885 18.736 1.00 98.00 110 LEU A N 1
ATOM 904 C CA . LEU A 1 110 ? -2.588 -5.468 19.811 1.00 98.00 110 LEU A CA 1
ATOM 905 C C . LEU A 1 110 ? -4.057 -5.720 19.443 1.00 98.00 110 LEU A C 1
ATOM 907 O O . LEU A 1 110 ? -4.808 -6.323 20.207 1.00 98.00 110 LEU A O 1
ATOM 911 N N . TYR A 1 111 ? -4.461 -5.321 18.234 1.00 98.56 111 TYR A N 1
ATOM 912 C CA . TYR A 1 111 ? -5.842 -5.500 17.777 1.00 98.56 111 TYR A CA 1
ATOM 913 C C . TYR A 1 111 ? -6.186 -6.970 17.490 1.00 98.56 111 TYR A C 1
ATOM 915 O O . TYR A 1 111 ? -7.287 -7.415 17.822 1.00 98.56 111 TYR A O 1
ATOM 923 N N . ILE A 1 112 ? -5.262 -7.747 16.911 1.00 98.38 112 ILE A N 1
ATOM 924 C CA . ILE A 1 112 ? -5.469 -9.189 16.678 1.00 98.38 112 ILE A CA 1
ATOM 925 C C . ILE A 1 112 ? -5.644 -9.928 18.009 1.00 98.38 112 ILE A C 1
ATOM 927 O O . ILE A 1 112 ? -6.561 -10.741 18.147 1.00 98.38 112 ILE A O 1
ATOM 931 N N . GLU A 1 113 ? -4.791 -9.635 18.990 1.00 97.44 113 GLU A N 1
ATOM 932 C CA . GLU A 1 113 ? -4.813 -10.258 20.316 1.00 97.44 113 GLU A CA 1
ATOM 933 C C . GLU A 1 113 ? -6.060 -9.864 21.117 1.00 97.44 113 GLU A C 1
ATOM 935 O O . GLU A 1 113 ? -6.622 -10.710 21.811 1.00 97.44 113 GLU A O 1
ATOM 940 N N . ALA A 1 114 ? -6.570 -8.641 20.932 1.00 97.50 114 ALA A N 1
ATOM 941 C CA . ALA A 1 114 ? -7.866 -8.217 21.467 1.00 97.50 114 ALA A CA 1
ATOM 942 C C . ALA A 1 114 ? -9.063 -8.976 20.861 1.00 97.50 114 ALA A C 1
ATOM 944 O O . ALA A 1 114 ? -10.157 -8.949 21.422 1.00 97.50 114 ALA A O 1
ATOM 945 N N . GLY A 1 115 ? -8.880 -9.660 19.727 1.00 97.81 115 GLY A N 1
ATOM 946 C CA . GLY A 1 115 ? -9.912 -10.473 19.081 1.00 97.81 115 GLY A CA 1
ATOM 947 C C . GLY A 1 115 ? -10.571 -9.836 17.856 1.00 97.81 115 GLY A C 1
ATOM 948 O O . GLY A 1 115 ? -11.558 -10.386 17.360 1.00 97.81 115 GLY A O 1
ATOM 949 N N . VAL A 1 116 ? -10.035 -8.728 17.333 1.00 98.31 116 VAL A N 1
ATOM 950 C CA . VAL A 1 116 ? -10.496 -8.125 16.071 1.00 98.31 116 VAL A CA 1
ATOM 951 C C . VAL A 1 116 ? -10.372 -9.128 14.922 1.00 98.31 116 VAL A C 1
ATOM 953 O O . VAL A 1 116 ? -9.366 -9.825 14.789 1.00 98.31 116 VAL A O 1
ATOM 956 N N . LYS A 1 117 ? -11.393 -9.181 14.055 1.00 97.69 117 LYS A N 1
ATOM 957 C CA . LYS A 1 117 ? -11.458 -10.129 12.929 1.00 97.69 117 LYS A CA 1
ATOM 958 C C . LYS A 1 117 ? -11.200 -9.531 11.554 1.00 97.69 117 LYS A C 1
ATOM 960 O O . LYS A 1 117 ? -10.922 -10.297 10.636 1.00 97.69 117 LYS A O 1
ATOM 965 N N . ASN A 1 118 ? -11.253 -8.212 11.398 1.00 98.62 118 ASN A N 1
ATOM 966 C CA . ASN A 1 118 ? -11.042 -7.544 10.114 1.00 98.62 118 ASN A CA 1
ATOM 967 C C . ASN A 1 118 ? -9.996 -6.440 10.279 1.00 98.62 118 ASN A C 1
ATOM 969 O O . ASN A 1 118 ? -10.163 -5.545 11.110 1.00 98.62 118 ASN A O 1
ATOM 973 N N . ILE A 1 119 ? -8.918 -6.492 9.498 1.00 98.62 119 ILE A N 1
ATOM 974 C CA . ILE A 1 119 ? -7.835 -5.504 9.569 1.00 98.62 119 ILE A CA 1
ATOM 975 C C . ILE A 1 119 ? -7.416 -5.094 8.159 1.00 98.62 119 ILE A C 1
ATOM 977 O O . ILE A 1 119 ? -7.270 -5.931 7.269 1.00 98.62 119 ILE A O 1
ATOM 981 N N . ILE A 1 120 ? -7.202 -3.795 7.971 1.00 98.44 120 ILE A N 1
ATOM 982 C CA . ILE A 1 120 ? -6.612 -3.194 6.778 1.00 98.44 120 ILE A CA 1
ATOM 983 C C . ILE A 1 120 ? -5.222 -2.672 7.155 1.00 98.44 120 ILE A C 1
ATOM 985 O O . ILE A 1 120 ? -5.081 -1.828 8.040 1.00 98.44 120 ILE A O 1
ATOM 989 N N . LEU A 1 121 ? -4.196 -3.194 6.489 1.00 98.00 121 LEU A N 1
ATOM 990 C CA . LEU A 1 121 ? -2.784 -2.939 6.768 1.00 98.00 121 LEU A CA 1
ATOM 991 C C . LEU A 1 121 ? -2.166 -2.066 5.665 1.00 98.00 121 LEU A C 1
ATOM 993 O O . LEU A 1 121 ? -2.375 -2.360 4.485 1.00 98.00 121 LEU A O 1
ATOM 997 N N . PRO A 1 122 ? -1.367 -1.040 5.999 1.00 94.88 122 PRO A N 1
ATOM 998 C CA . PRO A 1 122 ? -0.656 -0.242 5.016 1.00 94.88 122 PRO A CA 1
ATOM 999 C C . PRO A 1 122 ? 0.542 -1.016 4.458 1.00 94.88 122 PRO A C 1
ATOM 1001 O O . PRO A 1 122 ? 0.966 -2.034 5.005 1.00 94.88 122 PRO A O 1
ATOM 1004 N 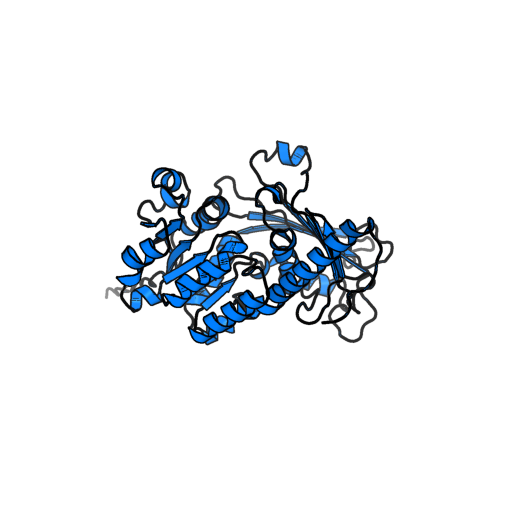N . LYS A 1 123 ? 1.107 -0.520 3.354 1.00 92.00 123 LYS A N 1
ATOM 1005 C CA . LYS A 1 123 ? 2.378 -1.028 2.830 1.00 92.00 123 LYS A CA 1
ATOM 1006 C C . LYS A 1 123 ? 3.547 -0.129 3.239 1.00 92.00 123 LYS A C 1
ATOM 1008 O O . LYS A 1 123 ? 3.384 1.090 3.185 1.00 92.00 123 LYS A O 1
ATOM 1013 N N . PRO A 1 124 ? 4.728 -0.715 3.494 1.00 93.00 124 PRO A N 1
ATOM 1014 C CA . PRO A 1 124 ? 4.945 -2.132 3.773 1.00 93.00 124 PRO A CA 1
ATOM 1015 C C . PRO A 1 124 ? 4.348 -2.504 5.138 1.00 93.00 124 PRO A C 1
ATOM 1017 O O . PRO A 1 124 ? 4.247 -1.669 6.031 1.00 93.00 124 PRO A O 1
ATOM 1020 N N . VAL A 1 125 ? 3.930 -3.763 5.278 1.00 93.88 125 VAL A N 1
ATOM 1021 C CA . VAL A 1 125 ? 3.222 -4.243 6.479 1.00 93.88 125 VAL A CA 1
ATOM 1022 C C . VAL A 1 125 ? 4.161 -4.420 7.681 1.00 93.88 125 VAL A C 1
ATOM 1024 O O . VAL A 1 125 ? 3.735 -4.312 8.827 1.00 93.88 125 VAL A O 1
ATOM 1027 N N . VAL A 1 126 ? 5.436 -4.710 7.424 1.00 93.88 126 VAL A N 1
ATOM 1028 C CA . VAL A 1 126 ? 6.468 -4.975 8.434 1.00 93.88 126 VAL A CA 1
ATOM 1029 C C . VAL A 1 126 ? 7.819 -4.444 7.962 1.00 93.88 126 VAL A C 1
ATOM 1031 O O . VAL A 1 126 ? 7.961 -4.090 6.786 1.00 93.88 126 VAL A O 1
ATOM 1034 N N . VAL A 1 127 ? 8.817 -4.431 8.853 1.00 94.19 127 VAL A N 1
ATOM 1035 C CA . VAL A 1 127 ? 10.171 -3.936 8.537 1.00 94.19 127 VAL A CA 1
ATOM 1036 C C . VAL A 1 127 ? 11.256 -5.012 8.576 1.00 94.19 127 VAL A C 1
ATOM 1038 O O . VAL A 1 127 ? 12.397 -4.743 8.204 1.00 94.19 127 VAL A O 1
ATOM 1041 N N . ASN A 1 128 ? 10.926 -6.239 8.993 1.00 93.94 128 ASN A N 1
ATOM 1042 C CA . ASN A 1 128 ? 11.820 -7.392 8.864 1.00 93.94 128 ASN A CA 1
ATOM 1043 C C . ASN A 1 128 ? 11.071 -8.721 8.629 1.00 93.94 128 ASN A C 1
ATOM 1045 O O . ASN A 1 128 ? 9.863 -8.846 8.830 1.00 93.94 128 ASN A O 1
ATOM 1049 N N . GLN A 1 129 ? 11.824 -9.751 8.228 1.00 92.88 129 GLN A N 1
ATOM 1050 C CA . GLN A 1 129 ? 11.289 -11.084 7.922 1.00 92.88 129 GLN A CA 1
ATOM 1051 C C . GLN A 1 129 ? 10.625 -11.769 9.127 1.00 92.88 129 GLN A C 1
ATOM 1053 O O . GLN A 1 129 ? 9.624 -12.463 8.966 1.00 92.88 129 GLN A O 1
ATOM 1058 N N . LYS A 1 130 ? 11.175 -11.586 10.335 1.00 95.12 130 LYS A N 1
ATOM 1059 C CA . LYS A 1 130 ? 10.662 -12.222 11.558 1.00 95.12 130 LYS A CA 1
ATOM 1060 C C . LYS A 1 130 ? 9.260 -11.711 11.887 1.00 95.12 130 LYS A C 1
ATOM 1062 O O . LYS A 1 130 ? 8.383 -12.502 12.227 1.00 95.12 130 LYS A O 1
ATOM 1067 N N . GLU A 1 131 ? 9.050 -10.406 11.746 1.00 96.00 131 GLU A N 1
ATOM 1068 C CA . GLU A 1 131 ? 7.741 -9.772 11.891 1.00 96.00 131 GLU A CA 1
ATOM 1069 C C . GLU A 1 131 ? 6.742 -10.279 10.850 1.00 96.00 131 GLU A C 1
ATOM 1071 O O . GLU A 1 131 ? 5.612 -10.596 11.219 1.00 96.00 131 GLU A O 1
ATOM 1076 N N . LEU A 1 132 ? 7.146 -10.418 9.576 1.00 95.12 132 LEU A N 1
ATOM 1077 C CA . LEU A 1 132 ? 6.254 -10.924 8.522 1.00 95.12 132 LEU A CA 1
ATOM 1078 C C . LEU A 1 132 ? 5.743 -12.327 8.856 1.00 95.12 132 LEU A C 1
ATOM 1080 O O . LEU A 1 132 ? 4.537 -12.582 8.796 1.00 95.12 132 LEU A O 1
ATOM 1084 N N . SER A 1 133 ? 6.663 -13.226 9.221 1.00 95.25 133 SER A N 1
ATOM 1085 C CA . SER A 1 133 ? 6.331 -14.606 9.573 1.00 95.25 133 SER A CA 1
ATOM 1086 C C . SER A 1 133 ? 5.390 -14.653 10.775 1.00 95.25 133 SER A C 1
ATOM 1088 O O . SER A 1 133 ? 4.318 -15.249 10.689 1.00 95.25 133 SER A O 1
ATOM 1090 N N . ARG A 1 134 ? 5.726 -13.943 11.862 1.00 96.56 134 ARG A N 1
ATOM 1091 C CA . ARG A 1 134 ? 4.896 -13.907 13.074 1.00 96.56 134 ARG A CA 1
ATOM 1092 C C . ARG A 1 134 ? 3.502 -13.341 12.805 1.00 96.56 134 ARG A C 1
ATOM 1094 O O . ARG A 1 134 ? 2.512 -13.906 13.264 1.00 96.56 134 ARG A O 1
ATOM 1101 N N . LEU A 1 135 ? 3.410 -12.226 12.080 1.00 97.69 135 LEU A N 1
ATOM 1102 C CA . LEU A 1 135 ? 2.122 -11.606 11.778 1.00 97.69 135 LEU A CA 1
ATOM 1103 C C . LEU A 1 135 ? 1.244 -12.552 10.951 1.00 97.69 135 LEU A C 1
ATOM 1105 O O . LEU A 1 135 ? 0.065 -12.712 11.253 1.00 97.69 135 LEU A O 1
ATOM 1109 N N . THR A 1 136 ? 1.828 -13.228 9.960 1.00 96.31 136 THR A N 1
ATOM 1110 C CA . THR A 1 136 ? 1.122 -14.210 9.123 1.00 96.31 136 THR A CA 1
ATOM 1111 C C . THR A 1 136 ? 0.610 -15.393 9.952 1.00 96.31 136 THR A C 1
ATOM 1113 O O . THR A 1 136 ? -0.551 -15.787 9.820 1.00 96.31 136 THR A O 1
ATOM 1116 N N . GLU A 1 137 ? 1.437 -15.929 10.855 1.00 96.38 137 GLU A N 1
ATOM 1117 C CA . GLU A 1 137 ? 1.045 -16.999 11.781 1.00 96.38 137 GLU A CA 1
ATOM 1118 C C . GLU A 1 137 ? -0.125 -16.585 12.678 1.00 96.38 137 GLU A C 1
ATOM 1120 O O . GLU A 1 137 ? -1.081 -17.347 12.837 1.00 96.38 137 GLU A O 1
ATOM 1125 N N . LEU A 1 138 ? -0.085 -15.374 13.241 1.00 96.81 138 LEU A N 1
ATOM 1126 C CA . LEU A 1 138 ? -1.145 -14.871 14.115 1.00 96.81 138 LEU A CA 1
ATOM 1127 C C . LEU A 1 138 ? -2.443 -14.607 13.357 1.00 96.81 138 LEU A C 1
ATOM 1129 O O . LEU A 1 138 ? -3.507 -15.013 13.823 1.00 96.81 138 LEU A O 1
ATOM 1133 N N . VAL A 1 139 ? -2.367 -14.010 12.167 1.00 97.44 139 VAL A N 1
ATOM 1134 C CA . VAL A 1 139 ? -3.530 -13.821 11.291 1.00 97.44 139 VAL A CA 1
ATOM 1135 C C . VAL A 1 139 ? -4.206 -15.163 11.003 1.00 97.44 139 VAL A C 1
ATOM 1137 O O . VAL A 1 139 ? -5.422 -15.283 11.164 1.00 97.44 139 VAL A O 1
ATOM 1140 N N . LYS A 1 140 ? -3.427 -16.203 10.679 1.00 96.25 140 LYS A N 1
ATOM 1141 C CA . LYS A 1 140 ? -3.949 -17.557 10.452 1.00 96.25 140 LYS A CA 1
ATOM 1142 C C . LYS A 1 140 ? -4.543 -18.171 11.721 1.00 96.25 140 LYS A C 1
ATOM 1144 O O . LYS A 1 140 ? -5.675 -18.648 11.695 1.00 96.25 140 LYS A O 1
ATOM 1149 N N . LYS A 1 141 ? -3.808 -18.131 12.838 1.00 96.69 141 LYS A N 1
ATOM 1150 C CA . LYS A 1 141 ? -4.226 -18.688 14.136 1.00 96.69 141 LYS A CA 1
ATOM 1151 C C . LYS A 1 141 ? -5.549 -18.089 14.615 1.00 96.69 141 LYS A C 1
ATOM 1153 O O . LYS A 1 141 ? -6.416 -18.816 15.088 1.00 96.69 141 LYS A O 1
ATOM 1158 N N . HIS A 1 142 ? -5.700 -16.773 14.492 1.00 96.88 142 HIS A N 1
ATOM 1159 C CA . HIS A 1 142 ? -6.876 -16.045 14.965 1.00 96.88 142 HIS A CA 1
ATOM 1160 C C . HIS A 1 142 ? -7.972 -15.906 13.893 1.00 96.88 142 HIS A C 1
ATOM 1162 O O . HIS A 1 142 ? -9.013 -15.307 14.176 1.00 96.88 142 HIS A O 1
ATOM 1168 N N . GLN A 1 143 ? -7.769 -16.484 12.700 1.00 96.75 143 GLN A N 1
ATOM 1169 C CA . GLN A 1 143 ? -8.665 -16.391 11.540 1.00 96.75 143 GLN A CA 1
ATOM 1170 C C . GLN A 1 143 ? -9.040 -14.941 11.199 1.00 96.75 143 GLN A C 1
ATOM 1172 O O . GLN A 1 143 ? -10.205 -14.608 10.977 1.00 96.75 143 GLN A O 1
ATOM 1177 N N . VAL A 1 144 ? -8.045 -14.057 11.216 1.00 98.19 144 VAL A N 1
ATOM 1178 C CA . VAL A 1 144 ? -8.223 -12.638 10.905 1.00 98.19 144 VAL A CA 1
ATOM 1179 C C . VAL A 1 144 ? -8.245 -12.457 9.392 1.00 98.19 144 VAL A C 1
ATOM 1181 O O . VAL A 1 144 ? -7.397 -12.979 8.674 1.00 98.19 144 VAL A O 1
ATOM 1184 N N . LYS A 1 145 ? -9.197 -11.670 8.900 1.00 98.62 145 LYS A N 1
ATOM 1185 C CA . LYS A 1 145 ? -9.230 -11.195 7.518 1.00 98.62 145 LYS A CA 1
ATOM 1186 C C . LYS A 1 145 ? -8.347 -9.956 7.420 1.00 98.62 145 LYS A C 1
ATOM 1188 O O . LYS A 1 145 ? -8.777 -8.849 7.743 1.00 98.62 145 LYS A O 1
ATOM 1193 N N . ALA A 1 146 ? -7.088 -10.160 7.041 1.00 98.38 146 ALA A N 1
ATOM 1194 C CA . ALA A 1 146 ? -6.095 -9.098 6.906 1.00 98.38 146 ALA A CA 1
ATOM 1195 C C . ALA A 1 146 ? -5.927 -8.700 5.432 1.00 98.38 146 ALA A C 1
ATOM 1197 O O . ALA A 1 146 ? -5.331 -9.444 4.651 1.00 98.38 146 ALA A O 1
ATOM 1198 N N . ALA A 1 147 ? -6.448 -7.532 5.053 1.00 98.38 147 ALA A N 1
ATOM 1199 C CA . ALA A 1 147 ? -6.255 -6.936 3.734 1.00 98.38 147 ALA A CA 1
ATOM 1200 C C . ALA A 1 147 ? -5.049 -5.993 3.743 1.00 98.38 147 ALA A C 1
ATOM 1202 O O . ALA A 1 147 ? -4.902 -5.179 4.651 1.00 98.38 147 ALA A O 1
ATOM 1203 N N . VAL A 1 148 ? -4.225 -6.025 2.701 1.00 97.56 148 VAL A N 1
ATOM 1204 C CA . VAL A 1 148 ? -3.153 -5.049 2.489 1.00 97.56 148 VAL A CA 1
ATOM 1205 C C . VAL A 1 148 ? -3.650 -3.946 1.555 1.00 97.56 148 VAL A C 1
ATOM 1207 O O . VAL A 1 148 ? -4.101 -4.197 0.431 1.00 97.56 148 VAL A O 1
ATOM 1210 N N . SER A 1 149 ? -3.564 -2.698 2.011 1.00 93.81 149 SER A N 1
ATOM 1211 C CA . SER A 1 149 ? -4.002 -1.521 1.270 1.00 93.81 149 SER A CA 1
ATOM 1212 C C . SER A 1 149 ? -2.972 -1.162 0.195 1.00 93.81 149 SER A C 1
ATOM 1214 O O . SER A 1 149 ? -1.945 -0.524 0.445 1.00 93.81 149 SER A O 1
ATOM 1216 N N . SER A 1 150 ? -3.232 -1.603 -1.032 1.00 90.62 150 SER A N 1
ATOM 1217 C CA . SER A 1 150 ? -2.298 -1.513 -2.148 1.00 90.62 150 SER A CA 1
ATOM 1218 C C . SER A 1 150 ? -2.994 -0.979 -3.392 1.00 90.62 150 SER A C 1
ATOM 1220 O O . SER A 1 150 ? -3.486 -1.753 -4.201 1.00 90.62 150 SER A O 1
ATOM 1222 N N . GLN A 1 151 ? -3.012 0.345 -3.571 1.00 81.50 151 GLN A N 1
ATOM 1223 C CA . GLN A 1 151 ? -3.697 1.025 -4.689 1.00 81.50 151 GLN A CA 1
ATOM 1224 C C . GLN A 1 151 ? -3.494 0.344 -6.058 1.00 81.50 151 GLN A C 1
ATOM 1226 O O . GLN A 1 151 ? -4.437 0.195 -6.825 1.00 81.50 151 GLN A O 1
ATOM 1231 N N . TRP A 1 152 ? -2.277 -0.128 -6.339 1.00 85.69 152 TRP A N 1
ATOM 1232 C CA . TRP A 1 152 ? -1.922 -0.797 -7.593 1.00 85.69 152 TRP A CA 1
ATOM 1233 C C . TRP A 1 152 ? -2.594 -2.154 -7.784 1.00 85.69 152 TRP A C 1
ATOM 1235 O O . TRP A 1 152 ? -2.897 -2.518 -8.908 1.00 85.69 152 TRP A O 1
ATOM 1245 N N . TYR A 1 153 ? -2.850 -2.903 -6.715 1.00 90.19 153 TYR A N 1
ATOM 1246 C CA . TYR A 1 153 ? -3.525 -4.194 -6.821 1.00 90.19 153 TYR A CA 1
ATOM 1247 C C . TYR A 1 153 ? -5.001 -4.037 -7.215 1.00 90.19 153 TYR A C 1
ATOM 1249 O O . TYR A 1 153 ? -5.512 -4.785 -8.043 1.00 90.19 153 TYR A O 1
ATOM 1257 N N . TYR A 1 154 ? -5.679 -3.035 -6.647 1.00 89.44 154 TYR A N 1
ATOM 1258 C CA . TYR A 1 154 ? -7.118 -2.817 -6.847 1.00 89.44 154 TYR A CA 1
ATOM 1259 C C . TYR A 1 154 ? -7.450 -1.985 -8.096 1.00 89.44 154 TYR A C 1
ATOM 1261 O O . TYR A 1 154 ? -8.617 -1.878 -8.475 1.00 89.44 154 TYR A O 1
ATOM 1269 N N . CYS A 1 155 ? -6.432 -1.407 -8.730 1.00 84.06 155 CYS A N 1
ATOM 1270 C CA . CYS A 1 155 ? -6.534 -0.621 -9.952 1.00 84.06 155 CYS A CA 1
ATOM 1271 C C . CYS A 1 155 ? -6.665 -1.521 -11.195 1.00 84.06 155 CYS A C 1
ATOM 1273 O O . CYS A 1 155 ? -6.048 -2.584 -11.279 1.00 84.06 155 CYS A O 1
ATOM 1275 N N . GLN A 1 156 ? -7.428 -1.083 -12.203 1.00 83.94 156 GLN A N 1
ATOM 1276 C CA . GLN A 1 156 ? -7.522 -1.796 -13.489 1.00 83.94 156 GLN A CA 1
ATOM 1277 C C . GLN A 1 156 ? -6.301 -1.582 -14.396 1.00 83.94 156 GLN A C 1
ATOM 1279 O O . GLN A 1 156 ? -6.020 -2.414 -15.259 1.00 83.94 156 GLN A O 1
ATOM 1284 N N . LEU A 1 157 ? -5.554 -0.494 -14.200 1.00 85.38 157 LEU A N 1
ATOM 1285 C CA . LEU A 1 157 ? -4.445 -0.103 -15.068 1.00 85.38 157 LEU A CA 1
ATOM 1286 C C . LEU A 1 157 ? -3.361 -1.188 -15.207 1.00 85.38 157 LEU A C 1
ATOM 1288 O O . LEU A 1 157 ? -2.976 -1.456 -16.340 1.00 85.38 157 LEU A O 1
ATOM 1292 N N . PRO A 1 158 ? -2.906 -1.895 -14.151 1.00 89.12 158 PRO A N 1
ATOM 1293 C CA . PRO A 1 158 ? -1.951 -2.993 -14.332 1.00 89.12 158 PRO A CA 1
ATOM 1294 C C . PRO A 1 158 ? -2.470 -4.125 -15.223 1.00 89.12 158 PRO A C 1
ATOM 1296 O O . PRO A 1 158 ? -1.698 -4.701 -15.986 1.00 89.12 158 PRO A O 1
ATOM 1299 N N . LYS A 1 159 ? -3.779 -4.423 -15.186 1.00 88.62 159 LYS A N 1
ATOM 1300 C CA . LYS A 1 159 ? -4.387 -5.420 -16.084 1.00 88.62 159 LYS A CA 1
ATOM 1301 C C . LYS A 1 159 ? -4.373 -4.939 -17.531 1.00 88.62 159 LYS A C 1
ATOM 1303 O O . LYS A 1 159 ? -4.097 -5.731 -18.428 1.00 88.62 159 LYS A O 1
ATOM 1308 N N . PHE A 1 160 ? -4.636 -3.650 -17.742 1.00 88.19 160 PHE A N 1
ATOM 1309 C CA . PHE A 1 160 ? -4.539 -3.023 -19.056 1.00 88.19 160 PHE A CA 1
ATOM 1310 C C . PHE A 1 160 ? -3.101 -3.069 -19.586 1.00 88.19 160 PHE A C 1
ATOM 1312 O O . PHE A 1 160 ? -2.875 -3.581 -20.674 1.00 88.19 160 PHE A O 1
ATOM 1319 N N . ILE A 1 161 ? -2.117 -2.641 -18.790 1.00 89.94 161 ILE A N 1
ATOM 1320 C CA . ILE A 1 161 ? -0.695 -2.678 -19.169 1.00 89.94 161 ILE A CA 1
ATOM 1321 C C . ILE A 1 161 ? -0.264 -4.103 -19.521 1.00 89.94 161 ILE A C 1
ATOM 1323 O O . ILE A 1 161 ? 0.349 -4.325 -20.559 1.00 89.94 161 ILE A O 1
ATOM 1327 N N . LYS A 1 162 ? -0.644 -5.091 -18.703 1.00 91.44 162 LYS A N 1
ATOM 1328 C CA . LYS A 1 162 ? -0.375 -6.508 -18.977 1.00 91.44 162 LYS A CA 1
ATOM 1329 C C . LYS A 1 162 ? -0.942 -6.963 -20.323 1.00 91.44 162 LYS A C 1
ATOM 1331 O O . LYS A 1 162 ? -0.300 -7.741 -21.023 1.00 91.44 162 LYS A O 1
ATOM 1336 N N . ARG A 1 163 ? -2.147 -6.510 -20.682 1.00 90.06 163 ARG A N 1
ATOM 1337 C CA . ARG A 1 163 ? -2.758 -6.801 -21.986 1.00 90.06 163 ARG A CA 1
ATOM 1338 C C . ARG A 1 163 ? -1.949 -6.182 -23.124 1.00 90.06 163 ARG A C 1
ATOM 1340 O O . ARG A 1 163 ? -1.691 -6.874 -24.100 1.00 90.06 163 ARG A O 1
ATOM 1347 N N . GLU A 1 164 ? -1.519 -4.933 -22.983 1.00 88.56 164 GLU A N 1
ATOM 1348 C CA . GLU A 1 164 ? -0.733 -4.261 -24.024 1.00 88.56 164 GLU A CA 1
ATOM 1349 C C . GLU A 1 164 ? 0.657 -4.873 -24.192 1.00 88.56 164 GLU A C 1
ATOM 1351 O O . GLU A 1 164 ? 1.085 -5.077 -25.321 1.00 88.56 164 GLU A O 1
ATOM 1356 N N . ILE A 1 165 ? 1.316 -5.294 -23.107 1.00 89.12 165 ILE A N 1
ATOM 1357 C CA . ILE A 1 165 ? 2.579 -6.046 -23.191 1.00 89.12 165 ILE A CA 1
ATOM 1358 C C . ILE A 1 165 ? 2.387 -7.342 -23.980 1.00 89.12 165 ILE A C 1
ATOM 1360 O O . ILE A 1 165 ? 3.192 -7.650 -24.851 1.00 89.12 165 ILE A O 1
ATOM 1364 N N . LYS A 1 166 ? 1.299 -8.086 -23.733 1.00 88.69 166 LYS A N 1
ATOM 1365 C CA . LYS A 1 166 ? 0.976 -9.291 -24.518 1.00 88.69 166 LYS A CA 1
ATOM 1366 C C . LYS A 1 166 ? 0.748 -8.995 -25.998 1.00 88.69 166 LYS A C 1
ATOM 1368 O O . LYS A 1 166 ? 0.976 -9.878 -26.813 1.00 88.69 166 LYS A O 1
ATOM 1373 N N . ARG A 1 167 ? 0.262 -7.801 -26.337 1.00 86.06 167 ARG A N 1
ATOM 1374 C CA . ARG A 1 167 ? 0.042 -7.396 -27.726 1.00 86.06 167 ARG A CA 1
ATOM 1375 C C . ARG A 1 167 ? 1.366 -7.072 -28.418 1.00 86.06 167 ARG A C 1
ATOM 1377 O O . ARG A 1 167 ? 1.649 -7.643 -29.461 1.00 86.06 167 ARG A O 1
ATOM 1384 N N . ILE A 1 168 ? 2.189 -6.212 -27.814 1.00 83.69 168 ILE A N 1
ATOM 1385 C CA . ILE A 1 168 ? 3.429 -5.709 -28.437 1.00 83.69 168 ILE A CA 1
ATOM 1386 C C . ILE A 1 168 ? 4.618 -6.675 -28.304 1.00 83.69 168 ILE A C 1
ATOM 1388 O O . ILE A 1 168 ? 5.549 -6.626 -29.099 1.00 83.69 168 ILE A O 1
ATOM 1392 N N . ALA A 1 169 ? 4.590 -7.563 -27.309 1.00 84.00 169 ALA A N 1
ATOM 1393 C CA . ALA A 1 169 ? 5.614 -8.569 -27.042 1.00 84.00 169 ALA A CA 1
ATOM 1394 C C . ALA A 1 169 ? 4.951 -9.935 -26.755 1.00 84.00 169 ALA A C 1
ATOM 1396 O O . ALA A 1 169 ? 5.003 -10.433 -25.626 1.00 84.00 169 ALA A O 1
ATOM 1397 N N . PRO A 1 170 ? 4.312 -10.572 -27.756 1.00 78.50 170 PRO A N 1
ATOM 1398 C CA . PRO A 1 170 ? 3.470 -11.755 -27.553 1.00 78.50 170 PRO A CA 1
ATOM 1399 C C . PRO A 1 170 ? 4.213 -12.940 -26.939 1.00 78.50 170 PRO A C 1
ATOM 1401 O O . PRO A 1 170 ? 3.640 -13.665 -26.130 1.00 78.50 170 PRO A O 1
ATOM 1404 N N . ASN A 1 171 ? 5.505 -13.090 -27.238 1.00 76.19 171 ASN A N 1
ATOM 1405 C CA . ASN A 1 171 ? 6.333 -14.181 -26.723 1.00 76.19 171 ASN A CA 1
ATOM 1406 C C . ASN A 1 171 ? 6.809 -13.977 -25.275 1.00 76.19 171 ASN A C 1
ATOM 1408 O O . ASN A 1 171 ? 7.308 -14.927 -24.679 1.00 76.19 171 ASN A O 1
ATOM 1412 N N . PHE A 1 172 ? 6.616 -12.792 -24.683 1.00 76.94 172 PHE A N 1
ATOM 1413 C CA . PHE A 1 172 ? 7.167 -12.441 -23.369 1.00 76.94 172 PHE A CA 1
ATOM 1414 C C . PHE A 1 172 ? 6.728 -13.397 -22.249 1.00 76.94 172 PHE A C 1
ATOM 1416 O O . PHE A 1 172 ? 7.510 -13.746 -21.371 1.00 76.94 172 PHE A O 1
ATOM 1423 N N . TYR A 1 173 ? 5.477 -13.863 -22.290 1.00 70.31 173 TYR A N 1
ATOM 1424 C CA . TYR A 1 173 ? 4.929 -14.770 -21.277 1.00 70.31 173 TYR A CA 1
ATOM 1425 C C . TYR A 1 173 ? 5.073 -16.262 -21.635 1.00 70.31 173 TYR A C 1
ATOM 1427 O O . TYR A 1 173 ? 4.533 -17.114 -20.923 1.00 70.31 173 TYR A O 1
ATOM 1435 N N . HIS A 1 174 ? 5.768 -16.603 -22.726 1.00 70.88 174 HIS A N 1
ATOM 1436 C CA . HIS A 1 174 ? 5.990 -17.988 -23.141 1.00 70.88 174 HIS A CA 1
ATOM 1437 C C . HIS A 1 174 ? 7.338 -18.500 -22.620 1.00 70.88 174 HIS A C 1
ATOM 1439 O O . HIS A 1 174 ? 8.380 -17.907 -22.865 1.00 70.88 174 HIS A O 1
ATOM 1445 N N . LYS A 1 175 ? 7.323 -19.654 -21.939 1.00 56.50 175 LYS A N 1
ATOM 1446 C CA . LYS A 1 175 ? 8.479 -20.230 -21.222 1.00 56.50 175 LYS A CA 1
ATOM 1447 C C . LYS A 1 175 ? 9.698 -20.616 -22.082 1.00 56.50 175 LYS A C 1
ATOM 1449 O O . LYS A 1 175 ? 10.711 -20.981 -21.508 1.00 56.50 175 LYS A O 1
ATOM 1454 N N . ASN A 1 176 ? 9.616 -20.551 -23.414 1.00 56.03 176 ASN A N 1
ATOM 1455 C CA . ASN A 1 176 ? 10.618 -21.125 -24.326 1.00 56.03 176 ASN A CA 1
ATOM 1456 C C . ASN A 1 176 ? 11.079 -20.148 -25.436 1.00 56.03 176 ASN A C 1
ATOM 1458 O O . ASN A 1 176 ? 11.428 -20.590 -26.530 1.00 56.03 176 ASN A O 1
ATOM 1462 N N . GLY A 1 177 ? 11.010 -18.831 -25.214 1.00 49.28 177 GLY A N 1
ATOM 1463 C CA . GLY A 1 177 ? 11.241 -17.820 -26.256 1.00 49.28 177 GLY A CA 1
ATOM 1464 C C . GLY A 1 177 ? 12.578 -17.078 -26.157 1.00 49.28 177 GLY A C 1
ATOM 1465 O O . GLY A 1 177 ? 13.063 -16.798 -25.068 1.00 49.28 177 GLY A O 1
ATOM 1466 N N . ILE A 1 178 ? 13.126 -16.705 -27.318 1.00 59.59 178 ILE A N 1
ATOM 1467 C CA . ILE A 1 178 ? 14.132 -15.640 -27.480 1.00 59.59 178 ILE A CA 1
ATOM 1468 C C . ILE A 1 178 ? 13.637 -14.384 -26.732 1.00 59.59 178 ILE A C 1
ATOM 1470 O O . ILE A 1 178 ? 12.444 -14.083 -26.855 1.00 59.59 178 ILE A O 1
ATOM 1474 N N . PRO A 1 179 ? 1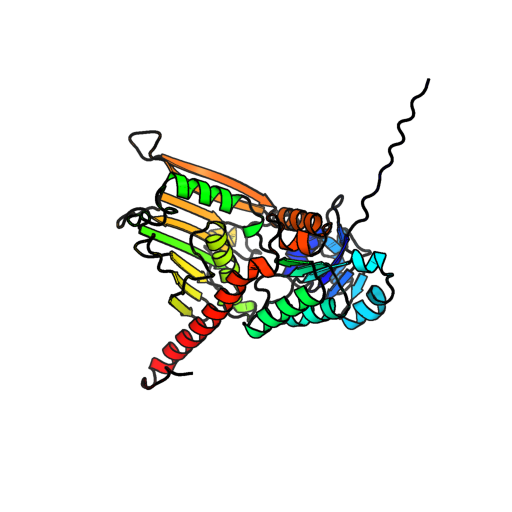4.500 -13.644 -26.001 1.00 60.31 179 PRO A N 1
ATOM 1475 C CA . PRO A 1 179 ? 14.092 -12.431 -25.296 1.00 60.31 179 PRO A CA 1
ATOM 1476 C C . PRO A 1 179 ? 13.316 -11.492 -26.224 1.00 60.31 179 PRO A C 1
ATOM 1478 O O . PRO A 1 179 ? 13.835 -11.060 -27.253 1.00 60.31 179 PRO A O 1
ATOM 1481 N N . SER A 1 180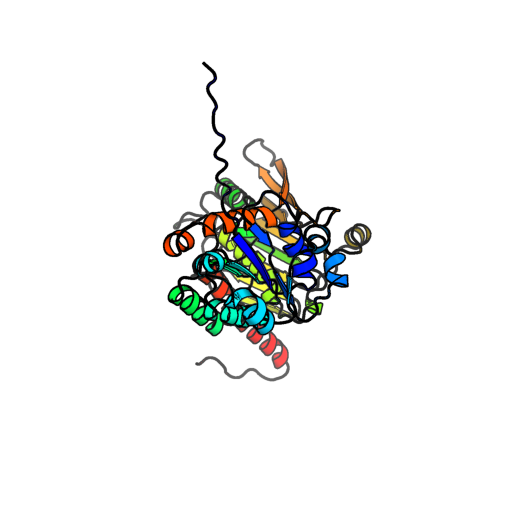 ? 12.061 -11.202 -25.880 1.00 78.88 180 SER A N 1
ATOM 1482 C CA . SER A 1 180 ? 11.182 -10.347 -26.691 1.00 78.88 180 SER A CA 1
ATOM 1483 C C . SER A 1 180 ? 11.160 -8.896 -26.216 1.00 78.88 180 SER A C 1
ATOM 1485 O O . SER A 1 180 ? 10.530 -8.058 -26.851 1.00 78.88 180 SER A O 1
ATOM 1487 N N . ILE A 1 181 ? 11.792 -8.610 -25.076 1.00 88.75 181 ILE A N 1
ATOM 1488 C CA . ILE A 1 181 ? 11.928 -7.272 -24.506 1.00 88.75 181 ILE A CA 1
ATOM 1489 C C . ILE A 1 181 ? 13.417 -7.007 -24.291 1.00 88.75 181 ILE A C 1
ATOM 1491 O O . ILE A 1 181 ? 14.140 -7.844 -23.745 1.00 88.75 181 ILE A O 1
ATOM 1495 N N . HIS A 1 182 ? 13.881 -5.833 -24.709 1.00 90.81 182 HIS A N 1
ATOM 1496 C CA . HIS A 1 182 ? 15.253 -5.418 -24.472 1.00 90.81 182 HIS A CA 1
ATOM 1497 C C . HIS A 1 182 ? 15.440 -4.955 -23.025 1.00 90.81 182 HIS A C 1
ATOM 1499 O O . HIS A 1 182 ? 16.278 -5.510 -22.321 1.00 90.81 182 HIS A O 1
ATOM 1505 N N . LYS A 1 183 ? 14.642 -3.984 -22.564 1.00 94.56 183 LYS A N 1
ATOM 1506 C CA . LYS A 1 183 ? 14.801 -3.358 -21.244 1.00 94.56 183 LYS A CA 1
ATOM 1507 C C . LYS A 1 183 ? 13.464 -2.898 -20.674 1.00 94.56 183 LYS A C 1
ATOM 1509 O O . LYS A 1 183 ? 12.594 -2.444 -21.414 1.00 94.56 183 LYS A O 1
ATOM 1514 N N . ILE A 1 184 ? 13.325 -2.954 -19.353 1.00 95.94 184 ILE A N 1
ATOM 1515 C CA . ILE A 1 184 ? 12.218 -2.316 -18.631 1.00 95.94 184 ILE A CA 1
ATOM 1516 C C . ILE A 1 184 ? 12.788 -1.339 -17.607 1.00 95.94 184 ILE A C 1
ATOM 1518 O O . ILE A 1 184 ? 13.715 -1.693 -16.883 1.00 95.94 184 ILE A O 1
ATOM 1522 N N . GLU A 1 185 ? 12.212 -0.143 -17.523 1.00 97.56 185 GLU A N 1
ATOM 1523 C CA . GLU A 1 185 ? 12.528 0.865 -16.506 1.00 97.56 185 GLU A CA 1
ATOM 1524 C C . GLU A 1 185 ? 11.277 1.196 -15.690 1.00 97.56 185 GLU A C 1
ATOM 1526 O O . GLU A 1 185 ? 10.189 1.387 -16.239 1.00 97.56 185 GLU A O 1
ATOM 1531 N N . VAL A 1 186 ? 11.428 1.265 -14.371 1.00 97.06 186 VAL A N 1
ATOM 1532 C CA . VAL A 1 186 ? 10.377 1.633 -13.424 1.00 97.06 186 VAL A CA 1
ATOM 1533 C C . VAL A 1 186 ? 10.937 2.670 -12.467 1.00 97.06 186 VAL A C 1
ATOM 1535 O O . VAL A 1 186 ? 11.762 2.339 -11.620 1.00 97.06 186 VAL A O 1
ATOM 1538 N N . ASP A 1 187 ? 10.454 3.903 -12.560 1.00 95.81 187 ASP A N 1
ATOM 1539 C CA . ASP A 1 187 ? 10.869 4.997 -11.683 1.00 95.81 187 ASP A CA 1
ATOM 1540 C C . ASP A 1 187 ? 9.745 5.340 -10.721 1.00 95.81 187 ASP A C 1
ATOM 1542 O O . ASP A 1 187 ? 8.635 5.637 -11.154 1.00 95.81 187 ASP A O 1
ATOM 1546 N N . PHE A 1 188 ? 10.003 5.290 -9.415 1.00 94.12 188 PHE A N 1
ATOM 1547 C CA . PHE A 1 188 ? 9.035 5.646 -8.377 1.00 94.12 188 PHE A CA 1
ATOM 1548 C C . PHE A 1 188 ? 9.673 6.581 -7.359 1.00 94.12 188 PHE A C 1
ATOM 1550 O O . PHE A 1 188 ? 10.392 6.160 -6.452 1.00 94.12 188 PHE A O 1
ATOM 1557 N N . SER A 1 189 ? 9.375 7.864 -7.498 1.00 90.94 189 SER A N 1
ATOM 1558 C CA . SER A 1 189 ? 10.026 8.923 -6.750 1.00 90.94 189 SER A CA 1
ATOM 1559 C C . SER A 1 189 ? 9.043 9.863 -6.067 1.00 90.94 189 SER A C 1
ATOM 1561 O O . SER A 1 189 ? 7.923 10.076 -6.537 1.00 90.94 189 SER A O 1
ATOM 1563 N N . LYS A 1 190 ? 9.468 10.458 -4.953 1.00 89.12 190 LYS A N 1
ATOM 1564 C CA . LYS A 1 190 ? 8.702 11.470 -4.219 1.00 89.12 190 LYS A CA 1
ATOM 1565 C C . LYS A 1 190 ? 9.599 12.553 -3.633 1.00 89.12 190 LYS A C 1
ATOM 1567 O O . LYS A 1 190 ? 10.756 12.298 -3.311 1.00 89.12 190 LYS A O 1
ATOM 1572 N N . GLU A 1 191 ? 9.047 13.744 -3.438 1.00 87.69 191 GLU A N 1
ATOM 1573 C CA . GLU A 1 191 ? 9.716 14.779 -2.645 1.00 87.69 191 GLU A CA 1
ATOM 1574 C C . GLU A 1 191 ? 9.482 14.585 -1.135 1.00 87.69 191 GLU A C 1
ATOM 1576 O O . GLU A 1 191 ? 8.458 14.037 -0.704 1.00 87.69 191 GLU A O 1
ATOM 1581 N N . ASN A 1 192 ? 10.417 15.091 -0.322 1.00 82.19 192 ASN A N 1
ATOM 1582 C CA . ASN A 1 192 ? 10.321 15.195 1.140 1.00 82.19 192 ASN A CA 1
ATOM 1583 C C . ASN A 1 192 ? 10.136 13.861 1.887 1.00 82.19 192 ASN A C 1
ATOM 1585 O O . ASN A 1 192 ? 9.680 13.836 3.033 1.00 82.19 192 ASN A O 1
ATOM 1589 N N . GLY A 1 193 ? 10.477 12.731 1.272 1.00 79.62 193 GLY A N 1
ATOM 1590 C CA . GLY A 1 193 ? 10.441 11.417 1.909 1.00 79.62 193 GLY A CA 1
ATOM 1591 C C . GLY A 1 193 ? 11.458 11.274 3.047 1.00 79.62 193 GLY A C 1
ATOM 1592 O O . GLY A 1 193 ? 11.157 10.616 4.041 1.00 79.62 193 GLY A O 1
ATOM 1593 N N . CYS A 1 194 ? 12.601 11.965 2.993 1.00 81.00 194 CYS A N 1
ATOM 1594 C CA . CYS A 1 194 ? 13.579 11.968 4.091 1.00 81.00 194 CYS A CA 1
ATOM 1595 C C . CYS A 1 194 ? 13.024 12.552 5.400 1.00 81.00 194 CYS A C 1
ATOM 1597 O O . CYS A 1 194 ? 13.405 12.106 6.483 1.00 81.00 194 CYS A O 1
ATOM 1599 N N . ALA A 1 195 ? 12.056 13.475 5.329 1.00 80.69 195 ALA A N 1
ATOM 1600 C CA . ALA A 1 195 ? 11.400 14.034 6.515 1.00 80.69 195 ALA A CA 1
ATOM 1601 C C . ALA A 1 195 ? 10.627 12.978 7.330 1.00 80.69 195 ALA A C 1
ATOM 1603 O O . ALA A 1 195 ? 10.286 13.206 8.491 1.00 80.69 195 ALA A O 1
ATOM 1604 N N . TYR A 1 196 ? 10.348 11.810 6.743 1.00 78.75 196 TYR A N 1
ATOM 1605 C CA . TYR A 1 196 ? 9.679 10.715 7.436 1.00 78.75 196 TYR A CA 1
ATOM 1606 C C . TYR A 1 196 ? 10.623 9.916 8.338 1.00 78.75 196 TYR A C 1
ATOM 1608 O O . TYR A 1 196 ? 10.110 9.222 9.217 1.00 78.75 196 TYR A O 1
ATOM 1616 N N . GLN A 1 197 ? 11.949 10.046 8.164 1.00 85.31 197 GLN A N 1
ATOM 1617 C CA . GLN A 1 197 ? 12.986 9.277 8.876 1.00 85.31 197 GLN A CA 1
ATOM 1618 C C . GLN A 1 197 ? 12.847 7.750 8.721 1.00 85.31 197 GLN A C 1
ATOM 1620 O O . GLN A 1 197 ? 13.424 6.982 9.484 1.00 85.31 197 GLN A O 1
ATOM 1625 N N . THR A 1 198 ? 12.087 7.312 7.718 1.00 87.06 198 THR A N 1
ATOM 1626 C CA . THR A 1 198 ? 11.916 5.910 7.336 1.00 87.06 198 THR A CA 1
ATOM 1627 C C . THR A 1 198 ? 12.949 5.564 6.268 1.00 87.06 198 THR A C 1
ATOM 1629 O O . THR A 1 198 ? 13.230 6.374 5.383 1.00 87.06 198 THR A O 1
ATOM 1632 N N . LYS A 1 199 ? 13.509 4.353 6.335 1.00 91.94 199 LYS A N 1
ATOM 1633 C CA . LYS A 1 199 ? 14.527 3.892 5.380 1.00 91.94 199 LYS A CA 1
ATOM 1634 C C . LYS A 1 199 ? 13.971 3.865 3.941 1.00 91.94 199 LYS A C 1
ATOM 1636 O O . LYS A 1 199 ? 12.836 3.413 3.760 1.00 91.94 199 LYS A O 1
ATOM 1641 N N . PRO A 1 200 ? 14.750 4.267 2.914 1.00 92.06 200 PRO A N 1
ATOM 1642 C CA . PRO A 1 200 ? 14.261 4.383 1.535 1.00 92.06 200 PRO A CA 1
ATOM 1643 C C . PRO A 1 200 ? 13.534 3.149 0.972 1.00 92.06 200 PRO A C 1
ATOM 1645 O O . PRO A 1 200 ? 12.455 3.335 0.396 1.00 92.06 200 PRO A O 1
ATOM 1648 N N . PRO A 1 201 ? 14.001 1.896 1.192 1.00 94.06 201 PRO A N 1
ATOM 1649 C CA . PRO A 1 201 ? 13.301 0.713 0.681 1.00 94.06 201 PRO A CA 1
ATOM 1650 C C . PRO A 1 201 ? 11.873 0.511 1.224 1.00 94.06 201 PRO A C 1
ATOM 1652 O O . PRO A 1 201 ? 11.123 -0.292 0.674 1.00 94.06 201 PRO A O 1
ATOM 1655 N N . LEU A 1 202 ? 11.464 1.216 2.286 1.00 92.62 202 LEU A N 1
ATOM 1656 C CA . LEU A 1 202 ? 10.132 1.078 2.894 1.00 92.62 202 LEU A CA 1
ATOM 1657 C C . LEU A 1 202 ? 9.121 2.133 2.429 1.00 92.62 202 LEU A C 1
ATOM 1659 O O . LEU A 1 202 ? 7.996 2.124 2.918 1.00 92.62 202 LEU A O 1
ATOM 1663 N N . LEU A 1 203 ? 9.486 3.052 1.530 1.00 90.88 203 LEU A N 1
ATOM 1664 C CA . LEU A 1 203 ? 8.584 4.127 1.101 1.00 90.88 203 LEU A CA 1
ATOM 1665 C C . LEU A 1 203 ? 7.994 3.879 -0.291 1.00 90.88 203 LEU A C 1
ATOM 1667 O O . LEU A 1 203 ? 6.865 3.409 -0.403 1.00 90.88 203 LEU A O 1
ATOM 1671 N N . GLU A 1 204 ? 8.731 4.190 -1.359 1.00 92.06 204 GLU A N 1
ATOM 1672 C CA . GLU A 1 204 ? 8.195 4.105 -2.727 1.00 92.06 204 GLU A CA 1
ATOM 1673 C C . GLU A 1 204 ? 8.373 2.714 -3.359 1.00 92.06 204 GLU A C 1
ATOM 1675 O O . GLU A 1 204 ? 7.541 2.272 -4.154 1.00 92.06 204 GLU A O 1
ATOM 1680 N N . LEU A 1 205 ? 9.391 1.959 -2.945 1.00 95.06 205 LEU A N 1
ATOM 1681 C CA . LEU A 1 205 ? 9.668 0.620 -3.466 1.00 95.06 205 LEU A CA 1
ATOM 1682 C C . LEU A 1 205 ? 8.493 -0.383 -3.352 1.00 95.06 205 LEU A C 1
ATOM 1684 O O . LEU A 1 205 ? 8.211 -1.072 -4.336 1.00 95.06 205 LEU A O 1
ATOM 1688 N N . PRO A 1 206 ? 7.728 -0.457 -2.243 1.00 95.06 206 PRO A N 1
ATOM 1689 C CA . PRO A 1 206 ? 6.558 -1.339 -2.143 1.00 95.06 206 PRO A CA 1
ATOM 1690 C C . PRO A 1 206 ? 5.465 -1.051 -3.183 1.00 95.06 206 PRO A C 1
ATOM 1692 O O . PRO A 1 206 ? 4.601 -1.895 -3.455 1.00 95.06 206 PRO A O 1
ATOM 1695 N N . HIS A 1 207 ? 5.439 0.160 -3.743 1.00 92.56 207 HIS A N 1
ATOM 1696 C CA . HIS A 1 207 ? 4.540 0.522 -4.830 1.00 92.56 207 HIS A CA 1
ATOM 1697 C C . HIS A 1 207 ? 5.053 -0.005 -6.174 1.00 92.56 207 HIS A C 1
ATOM 1699 O O . HIS A 1 207 ? 4.274 -0.646 -6.882 1.00 92.56 207 HIS A O 1
ATOM 1705 N N . ALA A 1 208 ? 6.343 0.178 -6.467 1.00 94.94 208 ALA A N 1
ATOM 1706 C CA . ALA A 1 208 ? 6.979 -0.341 -7.676 1.00 94.94 208 ALA A CA 1
ATOM 1707 C C . ALA A 1 208 ? 6.920 -1.877 -7.744 1.00 94.94 208 ALA A C 1
ATOM 1709 O O . ALA A 1 208 ? 6.448 -2.425 -8.738 1.00 94.94 208 ALA A O 1
ATOM 1710 N N . LEU A 1 209 ? 7.290 -2.573 -6.660 1.00 95.75 209 LEU A N 1
ATOM 1711 C CA . LEU A 1 209 ? 7.264 -4.043 -6.594 1.00 95.75 209 LEU A CA 1
ATOM 1712 C C . LEU A 1 209 ? 5.859 -4.614 -6.787 1.00 95.75 209 LEU A C 1
ATOM 1714 O O . LEU A 1 209 ? 5.672 -5.584 -7.521 1.00 95.75 209 LEU A O 1
ATOM 1718 N N . GLN A 1 210 ? 4.848 -3.980 -6.186 1.00 94.00 210 GLN A N 1
ATOM 1719 C CA . GLN A 1 210 ? 3.466 -4.377 -6.435 1.00 94.00 210 GLN A CA 1
ATOM 1720 C C . GLN A 1 210 ? 3.098 -4.223 -7.910 1.00 94.00 210 GLN A C 1
ATOM 1722 O O . GLN A 1 210 ? 2.442 -5.107 -8.449 1.00 94.00 210 GLN A O 1
ATOM 1727 N N . LEU A 1 211 ? 3.458 -3.103 -8.543 1.00 93.19 211 LEU A N 1
ATOM 1728 C CA . LEU A 1 211 ? 3.127 -2.858 -9.942 1.00 93.19 211 LEU A CA 1
ATOM 1729 C C . LEU A 1 211 ? 3.757 -3.925 -10.846 1.00 93.19 211 LEU A C 1
ATOM 1731 O O . LEU A 1 211 ? 3.032 -4.553 -11.620 1.00 93.19 211 LEU A O 1
ATOM 1735 N N . VAL A 1 212 ? 5.066 -4.172 -10.716 1.00 93.56 212 VAL A N 1
ATOM 1736 C CA . VAL A 1 212 ? 5.763 -5.161 -11.557 1.00 93.56 212 VAL A CA 1
ATOM 1737 C C . VAL A 1 212 ? 5.236 -6.576 -11.328 1.00 93.56 212 VAL A C 1
ATOM 1739 O O . VAL A 1 212 ? 5.038 -7.312 -12.294 1.00 93.56 212 VAL A O 1
ATOM 1742 N N . SER A 1 213 ? 4.901 -6.928 -10.082 1.00 92.44 213 SER A N 1
ATOM 1743 C CA . SER A 1 213 ? 4.276 -8.212 -9.753 1.00 92.44 213 SER A CA 1
ATOM 1744 C C . SER A 1 213 ? 2.866 -8.328 -10.346 1.00 92.44 213 SER A C 1
ATOM 1746 O O . SER A 1 213 ? 2.551 -9.320 -10.999 1.00 92.44 213 SER A O 1
ATOM 1748 N N . SER A 1 214 ? 2.029 -7.291 -10.218 1.00 91.38 214 SER A N 1
ATOM 1749 C CA . SER A 1 214 ? 0.657 -7.284 -10.752 1.00 91.38 214 SER A CA 1
ATOM 1750 C C . SER A 1 214 ? 0.609 -7.378 -12.282 1.00 91.38 214 SER A C 1
ATOM 1752 O O . SER A 1 214 ? -0.295 -8.005 -12.839 1.00 91.38 214 SER A O 1
ATOM 1754 N N . ILE A 1 215 ? 1.576 -6.771 -12.977 1.00 92.00 215 ILE A N 1
ATOM 1755 C CA . ILE A 1 215 ? 1.719 -6.887 -14.437 1.00 92.00 215 ILE A CA 1
ATOM 1756 C C . ILE A 1 215 ? 2.302 -8.263 -14.817 1.00 92.00 215 ILE A C 1
ATOM 1758 O O . ILE A 1 215 ? 2.036 -8.784 -15.903 1.00 92.00 215 ILE A O 1
ATOM 1762 N N . GLY A 1 216 ? 3.020 -8.912 -13.898 1.00 90.12 216 GLY A N 1
ATOM 1763 C CA . GLY A 1 216 ? 3.706 -10.182 -14.122 1.00 90.12 216 GLY A CA 1
ATOM 1764 C C . GLY A 1 216 ? 5.035 -10.008 -14.852 1.00 90.12 216 GLY A C 1
ATOM 1765 O O . GLY A 1 216 ? 5.384 -10.858 -15.659 1.00 90.12 216 GLY A O 1
ATOM 1766 N N . LEU A 1 217 ? 5.725 -8.888 -14.625 1.00 90.12 217 LEU A N 1
ATOM 1767 C CA . LEU A 1 217 ? 7.067 -8.651 -15.160 1.00 90.12 217 LEU A CA 1
ATOM 1768 C C . LEU A 1 217 ? 8.128 -9.422 -14.367 1.00 90.12 217 LEU A C 1
ATOM 1770 O O . LEU A 1 217 ? 9.063 -9.937 -14.961 1.00 90.12 217 LEU A O 1
ATOM 1774 N N . ALA A 1 218 ? 7.951 -9.521 -13.048 1.00 89.62 218 ALA A N 1
ATOM 1775 C CA . ALA A 1 218 ? 8.830 -10.262 -12.148 1.00 89.62 218 ALA A CA 1
ATOM 1776 C C . ALA A 1 218 ? 8.021 -11.255 -11.300 1.00 89.62 218 ALA A C 1
ATOM 1778 O O . ALA A 1 218 ? 6.929 -10.924 -10.815 1.00 89.62 218 ALA A O 1
ATOM 1779 N N . ASP A 1 219 ? 8.569 -12.451 -11.094 1.00 89.62 219 ASP A N 1
ATOM 1780 C CA . ASP A 1 219 ? 8.098 -13.428 -10.116 1.00 89.62 219 ASP A CA 1
ATOM 1781 C C . ASP A 1 219 ? 8.882 -13.236 -8.814 1.00 89.62 219 ASP A C 1
ATOM 1783 O O . ASP A 1 219 ? 9.888 -13.890 -8.552 1.00 89.62 219 ASP A O 1
ATOM 1787 N N . LEU A 1 220 ? 8.387 -12.339 -7.959 1.00 91.44 220 LEU A N 1
ATOM 1788 C CA . LEU A 1 220 ? 9.035 -11.968 -6.693 1.00 91.44 220 LEU A CA 1
ATOM 1789 C C . LEU A 1 220 ? 9.122 -13.112 -5.667 1.00 91.44 220 LEU A C 1
ATOM 1791 O O . LEU A 1 220 ? 9.626 -12.903 -4.572 1.00 91.44 220 LEU A O 1
ATOM 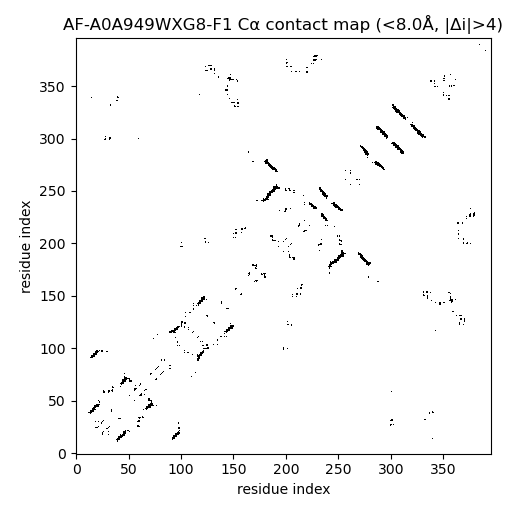1795 N N . SER A 1 221 ? 8.593 -14.301 -5.973 1.00 89.19 221 SER A N 1
ATOM 1796 C CA . SER A 1 221 ? 8.810 -15.497 -5.152 1.00 89.19 221 SER A CA 1
ATOM 1797 C C . SER A 1 221 ? 10.083 -16.267 -5.524 1.00 89.19 221 SER A C 1
ATOM 1799 O O . SER A 1 221 ? 10.481 -17.168 -4.788 1.00 89.19 221 SER A O 1
ATOM 1801 N N . LYS A 1 222 ? 10.704 -15.942 -6.666 1.00 88.31 222 LYS A N 1
ATOM 1802 C CA . LYS A 1 222 ? 11.858 -16.658 -7.229 1.00 88.31 222 LYS A CA 1
ATOM 1803 C C . LYS A 1 222 ? 12.982 -15.728 -7.663 1.00 88.31 222 LYS A C 1
ATOM 1805 O O . LYS A 1 222 ? 14.147 -16.089 -7.523 1.00 88.31 222 LYS A O 1
ATOM 1810 N N . ASP A 1 223 ? 12.636 -14.564 -8.199 1.00 89.94 223 ASP A N 1
ATOM 1811 C CA . ASP A 1 223 ? 13.598 -13.646 -8.791 1.00 89.94 223 ASP A CA 1
ATOM 1812 C C . ASP A 1 223 ? 14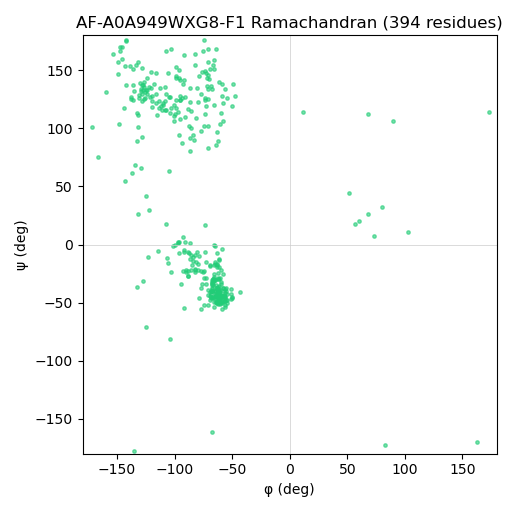.468 -12.997 -7.706 1.00 89.94 223 ASP A C 1
ATOM 1814 O O . ASP A 1 223 ? 13.980 -12.362 -6.764 1.00 89.94 223 ASP A O 1
ATOM 1818 N N . ILE A 1 224 ? 15.784 -13.128 -7.862 1.00 91.62 224 ILE A N 1
ATOM 1819 C CA . ILE A 1 224 ? 16.770 -12.563 -6.941 1.00 91.62 224 ILE A CA 1
ATOM 1820 C C . ILE A 1 224 ? 17.155 -11.160 -7.437 1.00 91.62 224 ILE A C 1
ATOM 1822 O O . ILE A 1 224 ? 17.534 -11.020 -8.601 1.00 91.62 224 ILE A O 1
ATOM 1826 N N . PRO A 1 225 ? 17.069 -10.115 -6.594 1.00 95.31 225 PRO A N 1
ATOM 1827 C CA . PRO A 1 225 ? 17.390 -8.756 -6.999 1.00 95.31 225 PRO A CA 1
ATOM 1828 C C . PRO A 1 225 ? 18.889 -8.471 -6.847 1.00 95.31 225 PRO A C 1
ATOM 1830 O O . PRO A 1 225 ? 19.474 -8.719 -5.792 1.00 95.31 225 PRO A O 1
ATOM 1833 N N . GLU A 1 226 ? 19.488 -7.842 -7.854 1.00 95.88 226 GLU A N 1
ATOM 1834 C CA . GLU A 1 226 ? 20.707 -7.048 -7.670 1.00 95.88 226 GLU A CA 1
ATOM 1835 C C . GLU A 1 226 ? 20.295 -5.712 -7.037 1.00 95.88 226 GLU A C 1
ATOM 1837 O O . GLU A 1 226 ? 19.373 -5.070 -7.536 1.00 95.88 226 GLU A O 1
ATOM 1842 N N . VAL A 1 227 ? 20.935 -5.287 -5.942 1.00 96.81 227 VAL A N 1
ATOM 1843 C CA . VAL A 1 227 ? 20.518 -4.094 -5.182 1.00 96.81 227 VAL A CA 1
ATOM 1844 C C . VAL A 1 227 ? 21.684 -3.132 -4.989 1.00 96.81 227 VAL A C 1
ATOM 1846 O O . VAL A 1 227 ? 22.765 -3.522 -4.558 1.00 96.81 227 VAL A O 1
ATOM 1849 N N . SER A 1 228 ? 21.440 -1.851 -5.251 1.00 95.31 228 SER A N 1
ATOM 1850 C CA . SER A 1 228 ? 22.334 -0.745 -4.893 1.00 95.31 228 SER A CA 1
ATOM 1851 C C . SER A 1 228 ? 21.520 0.478 -4.456 1.00 95.31 228 SER A C 1
ATOM 1853 O O . SER A 1 228 ? 20.288 0.457 -4.479 1.00 95.31 228 SER A O 1
ATOM 1855 N N . GLY A 1 229 ? 22.173 1.556 -4.020 1.00 93.38 229 GLY A N 1
ATOM 1856 C CA . GLY A 1 229 ? 21.454 2.769 -3.642 1.00 93.38 229 GLY A CA 1
ATOM 1857 C C . GLY A 1 229 ? 22.253 3.752 -2.798 1.00 93.38 229 GLY A C 1
ATOM 1858 O O . GLY A 1 229 ? 23.461 3.619 -2.615 1.00 93.38 229 GLY A O 1
ATOM 1859 N N . THR A 1 230 ? 21.532 4.743 -2.285 1.00 92.62 230 THR A N 1
ATOM 1860 C CA . THR A 1 230 ? 22.011 5.817 -1.407 1.00 92.62 230 THR A CA 1
ATOM 1861 C C . THR A 1 230 ? 21.022 6.014 -0.258 1.00 92.62 230 THR A C 1
ATOM 1863 O O . THR A 1 230 ? 19.984 5.361 -0.204 1.00 92.62 230 THR A O 1
ATOM 1866 N N . ASP A 1 231 ? 21.280 6.986 0.615 1.00 90.69 231 ASP A N 1
ATOM 1867 C CA . ASP A 1 231 ? 20.408 7.364 1.740 1.00 90.69 231 ASP A CA 1
ATOM 1868 C C . ASP A 1 231 ? 19.024 7.860 1.327 1.00 90.69 231 ASP A C 1
ATOM 1870 O O . ASP A 1 231 ? 18.130 7.969 2.166 1.00 90.69 231 ASP A O 1
ATOM 1874 N N . THR A 1 232 ? 18.844 8.147 0.041 1.00 93.38 232 THR A N 1
ATOM 1875 C CA . THR A 1 232 ? 17.587 8.623 -0.525 1.00 93.38 232 THR A CA 1
ATOM 1876 C C . THR A 1 232 ? 17.076 7.738 -1.653 1.00 93.38 232 THR A C 1
ATOM 1878 O O . THR A 1 232 ? 15.925 7.895 -2.047 1.00 93.38 232 THR A O 1
ATOM 1881 N N . ALA A 1 233 ? 17.872 6.792 -2.158 1.00 94.81 233 ALA A N 1
ATOM 1882 C CA . ALA A 1 233 ? 17.517 6.016 -3.338 1.00 94.81 233 ALA A CA 1
ATOM 1883 C C . ALA A 1 233 ? 17.803 4.518 -3.200 1.00 94.81 233 ALA A C 1
ATOM 1885 O O . ALA A 1 233 ? 18.742 4.092 -2.525 1.00 94.81 233 ALA A O 1
ATOM 1886 N N . VAL A 1 234 ? 17.003 3.718 -3.899 1.00 96.88 234 VAL A N 1
ATOM 1887 C CA . VAL A 1 234 ? 17.179 2.270 -4.048 1.00 96.88 234 VAL A CA 1
ATOM 1888 C C . VAL A 1 234 ? 17.072 1.935 -5.525 1.00 96.88 234 VAL A C 1
ATOM 1890 O O . VAL A 1 234 ? 16.073 2.279 -6.159 1.00 96.88 234 VAL A O 1
ATOM 1893 N N . ASN A 1 235 ? 18.082 1.247 -6.043 1.00 97.56 235 ASN A N 1
ATOM 1894 C CA . ASN A 1 235 ? 18.120 0.709 -7.393 1.00 97.56 235 ASN A CA 1
ATOM 1895 C C . ASN A 1 235 ? 18.086 -0.813 -7.317 1.00 97.56 235 ASN A C 1
ATOM 1897 O O . ASN A 1 235 ? 18.815 -1.413 -6.522 1.00 97.56 235 ASN A O 1
ATOM 1901 N N . ILE A 1 236 ? 17.261 -1.425 -8.154 1.00 97.62 236 ILE A N 1
ATOM 1902 C CA . ILE A 1 236 ? 17.136 -2.872 -8.270 1.00 97.62 236 ILE A CA 1
ATOM 1903 C C . ILE A 1 236 ? 17.235 -3.260 -9.733 1.00 97.62 236 ILE A C 1
ATOM 1905 O O . ILE A 1 236 ? 16.608 -2.623 -10.580 1.00 97.62 236 ILE A O 1
ATOM 1909 N N . VAL A 1 237 ? 17.949 -4.346 -10.004 1.00 97.12 237 VAL A N 1
ATOM 1910 C CA . VAL A 1 237 ? 17.888 -5.030 -11.294 1.00 97.12 237 VAL A CA 1
ATOM 1911 C C . VAL A 1 237 ? 17.416 -6.460 -11.072 1.00 97.12 237 VAL A C 1
ATOM 1913 O O . VAL A 1 237 ? 18.021 -7.212 -10.310 1.00 97.12 237 VAL A O 1
ATOM 1916 N N . TYR A 1 238 ? 16.328 -6.838 -11.744 1.00 95.06 238 TYR A N 1
ATOM 1917 C CA . TYR A 1 238 ? 15.940 -8.240 -11.891 1.00 95.06 238 TYR A CA 1
ATOM 1918 C C . TYR A 1 238 ? 16.395 -8.757 -13.247 1.00 95.06 238 TYR A C 1
ATOM 1920 O O . TYR A 1 238 ? 16.023 -8.204 -14.286 1.00 95.06 238 TYR A O 1
ATOM 1928 N N . ARG A 1 239 ? 17.168 -9.843 -13.243 1.00 89.31 239 ARG A N 1
ATOM 1929 C CA . ARG A 1 239 ? 17.547 -10.562 -14.460 1.00 89.31 239 ARG A CA 1
ATOM 1930 C C . ARG A 1 239 ? 16.475 -11.603 -14.758 1.00 89.31 239 ARG A C 1
ATOM 1932 O O . ARG A 1 239 ? 16.256 -12.510 -13.965 1.00 89.31 239 ARG A O 1
ATOM 1939 N N . SER A 1 240 ? 15.802 -11.448 -15.891 1.00 81.56 240 SER A N 1
ATOM 1940 C CA . SER A 1 240 ? 14.815 -12.402 -16.394 1.00 81.56 240 SER A CA 1
ATOM 1941 C C . SER A 1 240 ? 15.304 -12.938 -17.728 1.00 81.56 240 SER A C 1
ATOM 1943 O O . SER A 1 240 ? 15.758 -12.162 -18.563 1.00 81.56 240 SER A O 1
ATOM 1945 N N . GLU A 1 241 ? 15.164 -14.241 -17.969 1.00 80.50 241 GLU A N 1
ATOM 1946 C CA . GLU A 1 241 ? 15.514 -14.844 -19.264 1.00 80.50 241 GLU A CA 1
ATOM 1947 C C . GLU A 1 241 ? 14.729 -14.220 -20.432 1.00 80.50 241 GLU A C 1
ATOM 1949 O O . GLU A 1 241 ? 15.211 -14.190 -21.560 1.00 80.50 241 GLU A O 1
ATOM 1954 N N . ALA A 1 242 ? 13.543 -13.664 -20.164 1.00 83.12 242 ALA A N 1
ATOM 1955 C CA . ALA A 1 242 ? 12.698 -13.030 -21.173 1.00 83.12 242 ALA A CA 1
ATOM 1956 C C . ALA A 1 242 ? 13.089 -11.570 -21.497 1.00 83.12 242 ALA A C 1
ATOM 1958 O O . ALA A 1 242 ? 12.525 -10.990 -22.431 1.00 83.12 242 ALA A O 1
ATOM 1959 N N . ILE A 1 243 ? 14.014 -10.961 -20.736 1.00 88.31 243 ILE A N 1
ATOM 1960 C CA . ILE A 1 243 ? 14.371 -9.535 -20.835 1.00 88.31 243 ILE A CA 1
ATOM 1961 C C . ILE A 1 243 ? 15.889 -9.374 -20.870 1.00 88.31 243 ILE A C 1
ATOM 1963 O O . ILE A 1 243 ? 16.563 -9.596 -19.868 1.00 88.31 243 ILE A O 1
ATOM 1967 N N . ARG A 1 244 ? 16.425 -8.914 -22.004 1.00 89.94 244 ARG A N 1
ATOM 1968 C CA . ARG A 1 244 ? 17.874 -8.915 -22.271 1.00 89.94 244 ARG A CA 1
ATOM 1969 C C . ARG A 1 244 ? 18.698 -8.124 -21.244 1.00 89.94 244 ARG A C 1
ATOM 1971 O O . ARG A 1 244 ? 19.661 -8.655 -20.705 1.00 89.94 244 ARG A O 1
ATOM 1978 N N . GLU A 1 245 ? 18.311 -6.885 -20.952 1.00 92.38 245 GLU A N 1
ATOM 1979 C CA . GLU A 1 245 ? 18.980 -6.015 -19.969 1.00 92.38 245 GLU A CA 1
ATOM 1980 C C . GLU A 1 245 ? 18.380 -6.132 -18.561 1.00 92.38 245 GLU A C 1
ATOM 1982 O O . GLU A 1 245 ? 18.910 -5.562 -17.608 1.00 92.38 245 GLU A O 1
ATOM 1987 N N . GLY A 1 246 ? 17.282 -6.874 -18.409 1.00 93.75 246 GLY A N 1
ATOM 1988 C CA . GLY A 1 246 ? 16.539 -6.999 -17.159 1.00 93.75 246 GLY A CA 1
ATOM 1989 C C . GLY A 1 246 ? 15.544 -5.866 -16.879 1.00 93.75 246 GLY A C 1
ATOM 1990 O O . GLY A 1 246 ? 15.253 -5.006 -17.718 1.00 93.75 246 GLY A O 1
ATOM 1991 N N . ILE A 1 247 ? 14.984 -5.911 -15.670 1.00 96.12 247 ILE A N 1
ATOM 1992 C CA . ILE A 1 247 ? 14.007 -4.949 -15.148 1.00 96.12 247 ILE A CA 1
ATOM 1993 C C . ILE A 1 247 ? 14.717 -4.041 -14.160 1.00 96.12 247 ILE A C 1
ATOM 1995 O O . ILE A 1 247 ? 15.115 -4.487 -13.085 1.00 96.12 247 ILE A O 1
ATOM 1999 N N . HIS A 1 248 ? 14.826 -2.770 -14.518 1.00 97.81 248 HIS A N 1
ATOM 2000 C CA . HIS A 1 248 ? 15.483 -1.737 -13.733 1.00 97.81 248 HIS A CA 1
ATOM 2001 C C . HIS A 1 248 ? 14.424 -0.986 -12.940 1.00 97.81 248 HIS A C 1
ATOM 2003 O O . HIS A 1 248 ? 13.561 -0.327 -13.516 1.00 97.81 248 HIS A O 1
ATOM 2009 N N . ILE A 1 249 ? 14.462 -1.102 -11.617 1.00 97.88 249 ILE A N 1
ATOM 2010 C CA . ILE A 1 249 ? 13.573 -0.370 -10.717 1.00 97.88 249 ILE A CA 1
ATOM 2011 C C . ILE A 1 249 ? 14.412 0.637 -9.949 1.00 97.88 249 ILE A C 1
ATOM 2013 O O . ILE A 1 249 ? 15.295 0.257 -9.184 1.00 97.88 249 ILE A O 1
ATOM 2017 N N . HIS A 1 250 ? 14.095 1.911 -10.105 1.00 97.44 250 HIS A N 1
ATOM 2018 C CA . HIS A 1 250 ? 14.696 2.996 -9.354 1.00 97.44 250 HIS A CA 1
ATOM 2019 C C . HIS A 1 250 ? 13.628 3.669 -8.498 1.00 97.44 250 HIS A C 1
ATOM 2021 O O . HIS A 1 250 ? 12.541 4.026 -8.956 1.00 97.44 250 HIS A O 1
ATOM 2027 N N . THR A 1 251 ? 13.933 3.833 -7.215 1.00 96.38 251 THR A N 1
ATOM 2028 C CA . THR A 1 251 ? 13.083 4.588 -6.301 1.00 96.38 251 THR A CA 1
ATOM 2029 C C . THR A 1 251 ? 13.884 5.640 -5.569 1.00 96.38 251 THR A C 1
ATOM 2031 O O . THR A 1 251 ? 14.989 5.353 -5.116 1.00 96.38 251 THR A O 1
ATOM 2034 N N . ASN A 1 252 ? 13.326 6.843 -5.434 1.00 94.69 252 ASN A N 1
ATOM 2035 C CA . ASN A 1 252 ? 13.986 7.954 -4.758 1.00 94.69 252 ASN A CA 1
ATOM 2036 C C . ASN A 1 252 ? 13.003 8.722 -3.869 1.00 94.69 252 ASN A C 1
ATOM 2038 O O . ASN A 1 252 ? 11.933 9.148 -4.296 1.00 94.69 252 ASN A O 1
ATOM 2042 N N . ILE A 1 253 ? 13.362 8.895 -2.605 1.00 92.94 253 ILE A N 1
ATOM 2043 C CA . ILE A 1 253 ? 12.500 9.507 -1.599 1.00 92.94 253 ILE A CA 1
ATOM 2044 C C . ILE A 1 253 ? 12.788 10.995 -1.391 1.00 92.94 253 ILE A C 1
ATOM 2046 O O . ILE A 1 253 ? 12.159 11.603 -0.533 1.00 92.94 253 ILE A O 1
ATOM 2050 N N . ASP A 1 254 ? 13.721 11.587 -2.134 1.00 91.38 254 ASP A N 1
ATOM 2051 C CA . ASP A 1 254 ? 14.069 13.001 -2.000 1.00 91.38 254 ASP A CA 1
ATOM 2052 C C . ASP A 1 254 ? 14.394 13.656 -3.346 1.00 91.38 254 ASP A C 1
ATOM 2054 O O . ASP A 1 254 ? 15.461 14.235 -3.565 1.00 91.38 254 ASP A O 1
ATOM 2058 N N . ILE A 1 255 ? 13.454 13.550 -4.287 1.00 90.44 255 ILE A N 1
ATOM 2059 C CA . ILE A 1 255 ? 13.585 14.254 -5.564 1.00 90.44 255 ILE A CA 1
ATOM 2060 C C . ILE A 1 255 ? 13.273 15.741 -5.422 1.00 90.44 255 ILE A C 1
ATOM 2062 O O . ILE A 1 255 ? 12.404 16.159 -4.653 1.00 90.44 255 ILE A O 1
ATOM 2066 N N . LYS A 1 256 ? 13.953 16.547 -6.240 1.00 88.25 256 LYS A N 1
ATOM 2067 C CA . LYS A 1 256 ? 13.613 17.954 -6.448 1.00 88.25 256 LYS A CA 1
ATOM 2068 C C . LYS A 1 256 ? 12.638 18.043 -7.621 1.00 88.25 256 LYS A C 1
ATOM 2070 O O . LYS A 1 256 ? 13.065 17.817 -8.752 1.00 88.25 256 LYS A O 1
ATOM 2075 N N . PRO A 1 257 ? 11.358 18.370 -7.385 1.00 83.19 257 PRO A N 1
ATOM 2076 C CA . PRO A 1 257 ? 10.389 18.438 -8.465 1.00 83.19 257 PRO A CA 1
ATOM 2077 C C . PRO A 1 257 ? 10.709 19.583 -9.428 1.00 83.19 257 PRO A C 1
ATOM 2079 O O . PRO A 1 257 ? 11.280 20.609 -9.042 1.00 83.19 257 PRO A O 1
ATOM 2082 N N . LEU A 1 258 ? 10.268 19.442 -10.680 1.00 83.56 258 LEU A N 1
ATOM 2083 C CA . LEU A 1 258 ? 10.396 20.497 -11.686 1.00 83.56 258 LEU A CA 1
ATOM 2084 C C . LEU A 1 258 ? 9.745 21.800 -11.196 1.00 83.56 258 LEU A C 1
ATOM 2086 O O . LEU A 1 258 ? 8.609 21.816 -10.712 1.00 83.56 258 LEU A O 1
ATOM 2090 N N . THR A 1 259 ? 10.449 22.925 -11.355 1.00 85.06 259 THR A N 1
ATOM 2091 C CA . THR A 1 259 ? 10.051 24.218 -10.771 1.00 85.06 259 THR A CA 1
ATOM 2092 C C . THR A 1 259 ? 8.646 24.657 -11.185 1.00 85.06 259 THR A C 1
ATOM 2094 O O . THR A 1 259 ? 7.913 25.212 -10.368 1.00 85.06 259 THR A O 1
ATOM 2097 N N . TYR A 1 260 ? 8.243 24.413 -12.435 1.00 84.62 260 TYR A N 1
ATOM 2098 C CA . TYR A 1 260 ? 6.907 24.785 -12.906 1.00 84.62 260 TYR A CA 1
ATOM 2099 C C . TYR A 1 260 ? 5.802 23.957 -12.227 1.00 84.62 260 TYR A C 1
ATOM 2101 O O . TYR A 1 260 ? 4.779 24.528 -11.851 1.00 84.62 260 TYR A O 1
ATOM 2109 N N . LEU A 1 261 ? 6.026 22.656 -11.984 1.00 78.44 261 LEU A N 1
ATOM 2110 C CA . LEU A 1 261 ? 5.080 21.803 -11.254 1.00 78.44 261 LEU A CA 1
ATOM 2111 C C . LEU A 1 261 ? 4.918 22.295 -9.820 1.00 78.44 261 LEU A C 1
ATOM 2113 O O . LEU A 1 261 ? 3.793 22.424 -9.341 1.00 78.44 261 LEU A O 1
ATOM 2117 N N . LYS A 1 262 ? 6.023 22.642 -9.148 1.00 83.19 262 LYS A N 1
ATOM 2118 C CA . LYS A 1 262 ? 5.953 23.160 -7.777 1.00 83.19 262 LYS A CA 1
ATOM 2119 C C . LYS A 1 262 ? 5.280 24.531 -7.701 1.00 83.19 262 LYS A C 1
ATOM 2121 O O . LYS A 1 262 ? 4.546 24.785 -6.755 1.00 83.19 262 LYS A O 1
ATOM 2126 N N . LYS A 1 263 ? 5.457 25.396 -8.707 1.00 85.38 263 LYS A N 1
ATOM 2127 C CA . LYS A 1 263 ? 4.714 26.667 -8.807 1.00 85.38 263 LYS A CA 1
ATOM 2128 C C . LYS A 1 263 ? 3.209 26.444 -8.967 1.00 85.38 263 LYS A C 1
ATOM 2130 O O . LYS A 1 263 ? 2.429 27.175 -8.367 1.00 85.38 263 LYS A O 1
ATOM 2135 N N . GLN A 1 264 ? 2.807 25.447 -9.755 1.00 80.62 264 GLN A N 1
ATOM 2136 C CA . GLN A 1 264 ? 1.397 25.116 -9.960 1.00 80.62 264 GLN A CA 1
ATOM 2137 C C . GLN A 1 264 ? 0.769 24.438 -8.730 1.00 80.62 264 GLN A C 1
ATOM 2139 O O . GLN A 1 264 ? -0.402 24.666 -8.434 1.00 80.62 264 GLN A O 1
ATOM 2144 N N . PHE A 1 265 ? 1.547 23.637 -7.994 1.00 76.56 265 PHE A N 1
ATOM 2145 C CA . PHE A 1 265 ? 1.087 22.850 -6.846 1.00 76.56 265 PHE A CA 1
ATOM 2146 C C . PHE A 1 265 ? 1.982 23.058 -5.605 1.00 76.56 265 PHE A C 1
ATOM 2148 O O . PHE A 1 265 ? 2.639 22.124 -5.139 1.00 76.56 265 PHE A O 1
ATOM 2155 N N . PRO A 1 266 ? 2.018 24.272 -5.024 1.00 75.00 266 PRO A N 1
ATOM 2156 C CA . PRO A 1 266 ? 3.015 24.638 -4.011 1.00 75.00 266 PRO A CA 1
ATOM 2157 C C . PRO A 1 266 ? 2.895 23.858 -2.698 1.00 75.00 266 PRO A C 1
ATOM 2159 O O . PRO A 1 266 ? 3.892 23.647 -2.012 1.00 75.00 266 PRO A O 1
ATOM 2162 N N . LEU A 1 267 ? 1.690 23.403 -2.350 1.00 75.50 267 LEU A N 1
ATOM 2163 C CA . LEU A 1 267 ? 1.406 22.712 -1.086 1.00 75.50 267 LEU A CA 1
ATOM 2164 C C . LEU A 1 267 ? 1.420 21.183 -1.200 1.00 75.50 267 LEU A C 1
ATOM 2166 O O . LEU A 1 267 ? 1.076 20.487 -0.242 1.00 75.50 267 LEU A O 1
ATOM 2170 N N . TRP A 1 268 ? 1.726 20.655 -2.383 1.00 73.56 268 TRP A N 1
ATOM 2171 C CA . TRP A 1 268 ? 1.609 19.230 -2.667 1.00 73.56 268 TRP A CA 1
ATOM 2172 C C . TRP A 1 268 ? 2.950 18.531 -2.477 1.00 73.56 268 TRP A C 1
ATOM 2174 O O . TRP A 1 268 ? 3.988 19.155 -2.682 1.00 73.56 268 TRP A O 1
ATOM 2184 N N . ASP A 1 269 ? 2.903 17.248 -2.096 1.00 76.25 269 ASP A N 1
ATOM 2185 C CA . ASP A 1 269 ? 4.056 16.349 -2.197 1.00 76.25 269 ASP A CA 1
ATOM 2186 C C . ASP A 1 269 ? 4.030 15.725 -3.598 1.00 76.25 269 ASP A C 1
ATOM 2188 O O . ASP A 1 269 ? 3.228 14.827 -3.878 1.00 76.25 269 ASP A O 1
ATOM 2192 N N . ILE A 1 270 ? 4.875 16.231 -4.485 1.00 81.06 270 ILE A N 1
ATOM 2193 C CA . ILE A 1 270 ? 5.030 15.760 -5.855 1.00 81.06 270 ILE A CA 1
ATOM 2194 C C . ILE A 1 270 ? 5.633 14.353 -5.851 1.00 81.06 270 ILE A C 1
ATOM 2196 O O . ILE A 1 270 ? 6.594 14.050 -5.140 1.00 81.06 270 ILE A O 1
ATOM 2200 N N . GLN A 1 271 ? 5.019 13.489 -6.655 1.00 85.81 271 GLN A N 1
ATOM 2201 C CA . GLN A 1 271 ? 5.444 12.120 -6.908 1.00 85.81 271 GLN A CA 1
ATOM 2202 C C . GLN A 1 271 ? 5.631 11.959 -8.413 1.00 85.81 271 GLN A C 1
ATOM 2204 O O . GLN A 1 271 ? 4.758 12.350 -9.190 1.00 85.81 271 GLN A O 1
ATOM 2209 N N . GLU A 1 272 ? 6.749 11.368 -8.807 1.00 86.75 272 GLU A N 1
ATOM 2210 C CA . GLU A 1 272 ? 7.060 11.025 -10.191 1.00 86.75 272 GLU A CA 1
ATOM 2211 C C . GLU A 1 272 ? 7.096 9.510 -10.285 1.00 86.75 272 GLU A C 1
ATOM 2213 O O . GLU A 1 272 ? 7.855 8.853 -9.577 1.00 86.75 272 GLU A O 1
ATOM 2218 N N . ARG A 1 273 ? 6.203 8.942 -11.093 1.00 90.38 273 ARG A N 1
ATOM 2219 C CA . ARG A 1 273 ? 6.066 7.497 -11.218 1.00 90.38 273 ARG A CA 1
ATOM 2220 C C . ARG A 1 273 ? 5.887 7.124 -12.669 1.00 90.38 273 ARG A C 1
ATOM 2222 O O . ARG A 1 273 ? 4.935 7.608 -13.280 1.00 90.38 273 ARG A O 1
ATOM 2229 N N . SER A 1 274 ? 6.725 6.240 -13.186 1.00 93.25 274 SER A N 1
ATOM 2230 C CA . SER A 1 274 ? 6.626 5.791 -14.567 1.00 93.25 274 SER A CA 1
ATOM 2231 C C . SER A 1 274 ? 7.021 4.328 -14.751 1.00 93.25 274 SER A C 1
ATOM 2233 O O . SER A 1 274 ? 7.663 3.709 -13.901 1.00 93.25 274 SER A O 1
ATOM 2235 N N . LEU A 1 275 ? 6.562 3.764 -15.865 1.00 95.19 275 LEU A N 1
ATOM 2236 C CA . LEU A 1 275 ? 6.971 2.468 -16.398 1.00 95.19 275 LEU A CA 1
ATOM 2237 C C . LEU A 1 275 ? 7.292 2.668 -17.875 1.00 95.19 275 LEU A C 1
ATOM 2239 O O . LEU A 1 275 ? 6.453 3.187 -18.610 1.00 95.19 275 LEU A O 1
ATOM 2243 N N . LYS A 1 276 ? 8.462 2.212 -18.309 1.00 95.62 276 LYS A N 1
ATOM 2244 C CA . LYS A 1 276 ? 8.893 2.243 -19.707 1.00 95.62 276 LYS A CA 1
ATOM 2245 C C . LYS A 1 276 ? 9.352 0.863 -20.138 1.00 95.62 276 LYS A C 1
ATOM 2247 O O . LYS A 1 276 ? 10.052 0.177 -19.394 1.00 95.62 276 LYS A O 1
ATOM 2252 N N . ILE A 1 277 ? 8.961 0.458 -21.338 1.00 94.12 277 ILE A N 1
ATOM 2253 C CA . ILE A 1 277 ? 9.327 -0.827 -21.931 1.00 94.12 277 ILE A CA 1
ATOM 2254 C C . ILE A 1 277 ? 9.959 -0.556 -23.286 1.00 94.12 277 ILE A C 1
ATOM 2256 O O . ILE A 1 277 ? 9.356 0.114 -24.122 1.00 94.12 277 ILE A O 1
ATOM 2260 N N . TYR A 1 278 ? 11.161 -1.096 -23.463 1.00 92.94 278 TYR A N 1
ATOM 2261 C CA . TYR A 1 278 ? 11.957 -1.005 -24.676 1.00 92.94 278 TYR A CA 1
ATOM 2262 C C . TYR A 1 278 ? 12.072 -2.396 -25.297 1.00 92.94 278 TYR A C 1
ATOM 2264 O O . TYR A 1 278 ? 12.542 -3.334 -24.646 1.00 92.94 278 TYR A O 1
ATOM 2272 N N . LEU A 1 279 ? 11.660 -2.542 -26.550 1.00 88.44 279 LEU A N 1
ATOM 2273 C CA . LEU A 1 279 ? 11.741 -3.791 -27.305 1.00 88.44 279 LEU A CA 1
ATOM 2274 C C . LEU A 1 279 ? 13.086 -3.934 -28.029 1.00 88.44 279 LEU A C 1
ATOM 2276 O O . LEU A 1 279 ? 13.553 -5.056 -28.215 1.00 88.44 279 LEU A O 1
ATOM 2280 N N . TRP A 1 280 ? 13.747 -2.821 -28.367 1.00 85.62 280 TRP A N 1
ATOM 2281 C CA . TRP A 1 280 ? 14.978 -2.807 -29.166 1.00 85.62 280 TRP A CA 1
ATOM 2282 C C . TRP A 1 280 ? 16.160 -2.162 -28.431 1.00 85.62 280 TRP A C 1
ATOM 2284 O O . TRP A 1 280 ? 15.994 -1.222 -27.659 1.00 85.62 280 TRP A O 1
ATOM 2294 N N . GLU A 1 281 ? 17.373 -2.647 -28.717 1.00 84.44 281 GLU A N 1
ATOM 2295 C CA . GLU A 1 281 ? 18.624 -2.234 -28.052 1.00 84.44 281 GLU A CA 1
ATOM 2296 C C . GLU A 1 281 ? 18.962 -0.749 -28.220 1.00 84.44 281 GLU A C 1
ATOM 2298 O O . GLU A 1 281 ? 19.434 -0.103 -27.293 1.00 84.44 281 GLU A O 1
ATOM 2303 N N . ASN A 1 282 ? 18.656 -0.186 -29.388 1.00 83.38 282 ASN A N 1
ATOM 2304 C CA . ASN A 1 282 ? 18.973 1.203 -29.720 1.00 83.38 282 ASN A CA 1
ATOM 2305 C C . ASN A 1 282 ? 17.730 2.108 -29.744 1.00 83.38 282 ASN A C 1
ATOM 2307 O O . ASN A 1 282 ? 17.767 3.189 -30.336 1.00 83.38 282 ASN A O 1
ATOM 2311 N N . SER A 1 283 ? 16.613 1.676 -29.143 1.00 82.38 283 SER A N 1
ATOM 2312 C CA . SER A 1 283 ? 15.401 2.497 -29.073 1.00 82.38 283 SER A CA 1
ATOM 2313 C C . SER A 1 283 ? 15.640 3.740 -28.214 1.00 82.38 283 SER A C 1
ATOM 2315 O O . SER A 1 283 ? 15.930 3.652 -27.024 1.00 82.38 283 SER A O 1
ATOM 2317 N N . VAL A 1 284 ? 15.473 4.920 -28.819 1.00 82.06 284 VAL A N 1
ATOM 2318 C CA . VAL A 1 284 ? 15.540 6.219 -28.119 1.00 82.06 284 VAL A CA 1
ATOM 2319 C C . VAL A 1 284 ? 14.226 6.527 -27.389 1.00 82.06 284 VAL A C 1
ATOM 2321 O O . VAL A 1 284 ? 14.201 7.320 -26.449 1.00 82.06 284 VAL A O 1
ATOM 2324 N N . GLN A 1 285 ? 13.123 5.907 -27.814 1.00 85.50 285 GLN A N 1
ATOM 2325 C CA . GLN A 1 285 ? 11.806 6.040 -27.198 1.00 85.50 285 GLN A CA 1
ATOM 2326 C C . GLN A 1 285 ? 11.269 4.658 -26.814 1.00 85.50 285 GLN A C 1
ATOM 2328 O O . GLN A 1 285 ? 11.491 3.709 -27.563 1.00 85.50 285 GLN A O 1
ATOM 2333 N N . PRO A 1 286 ? 10.566 4.536 -25.677 1.00 90.38 286 PRO A N 1
ATOM 2334 C CA . PRO A 1 286 ? 9.924 3.286 -25.292 1.00 90.38 286 PRO A CA 1
ATOM 2335 C C . PRO A 1 286 ? 8.708 2.987 -26.178 1.00 90.38 286 PRO A C 1
ATOM 2337 O O . PRO A 1 286 ? 7.942 3.887 -26.525 1.00 90.38 286 PRO A O 1
ATOM 2340 N N . GLU A 1 287 ? 8.485 1.712 -26.489 1.00 89.94 287 GLU A N 1
ATOM 2341 C CA . GLU A 1 287 ? 7.295 1.252 -27.213 1.00 89.94 287 GLU A CA 1
ATOM 2342 C C . GLU A 1 287 ? 6.046 1.256 -26.322 1.00 89.94 287 GLU A C 1
ATOM 2344 O O . GLU A 1 287 ? 4.922 1.359 -26.817 1.00 89.94 287 GLU A O 1
ATOM 2349 N N . LEU A 1 288 ? 6.233 1.190 -25.001 1.00 91.31 288 LEU A N 1
ATOM 2350 C CA . LEU A 1 288 ? 5.182 1.434 -24.019 1.00 91.31 288 LEU A CA 1
ATOM 2351 C C . LEU A 1 288 ? 5.721 2.317 -22.896 1.00 91.31 288 LEU A C 1
ATOM 2353 O O . LEU A 1 288 ? 6.692 1.964 -22.231 1.00 91.31 288 LEU A O 1
ATOM 2357 N N . GLU A 1 289 ? 5.054 3.443 -22.660 1.00 93.50 289 GLU A N 1
ATOM 2358 C CA . GLU A 1 289 ? 5.350 4.373 -21.569 1.00 93.50 289 GLU A CA 1
ATOM 2359 C C . GLU A 1 289 ? 4.080 4.677 -20.789 1.00 93.50 289 GLU A C 1
ATOM 2361 O O . GLU A 1 289 ? 3.038 4.996 -21.362 1.00 93.50 289 GLU A O 1
ATOM 2366 N N . VAL A 1 290 ? 4.165 4.586 -19.468 1.00 90.12 290 VAL A N 1
ATOM 2367 C CA . VAL A 1 290 ? 3.060 4.908 -18.571 1.00 90.12 290 VAL A CA 1
ATOM 2368 C C . VAL A 1 290 ? 3.526 5.908 -17.540 1.00 90.12 290 VAL A C 1
ATOM 2370 O O . VAL A 1 290 ? 4.461 5.626 -16.798 1.00 90.12 290 VAL A O 1
ATOM 2373 N N . ASP A 1 291 ? 2.811 7.020 -17.441 1.00 86.44 291 ASP A N 1
ATOM 2374 C CA . ASP A 1 291 ? 2.964 8.009 -16.384 1.00 86.44 291 ASP A CA 1
ATOM 2375 C C . ASP A 1 291 ? 1.864 7.817 -15.343 1.00 86.44 291 ASP A C 1
ATOM 2377 O O . ASP A 1 291 ? 0.666 7.933 -15.625 1.00 86.44 291 ASP A O 1
ATOM 2381 N N . PHE A 1 292 ? 2.264 7.545 -14.104 1.00 78.56 292 PHE A N 1
ATOM 2382 C CA . PHE A 1 292 ? 1.359 7.291 -12.990 1.00 78.56 292 PHE A CA 1
ATOM 2383 C C . PHE A 1 292 ? 1.280 8.485 -12.039 1.00 78.56 292 PHE A C 1
ATOM 2385 O O . PHE A 1 292 ? 1.633 8.400 -10.858 1.00 78.56 292 PHE A O 1
ATOM 2392 N N . TRP A 1 293 ? 0.790 9.614 -12.535 1.00 73.81 293 TRP A N 1
ATOM 2393 C CA . TRP A 1 293 ? 0.673 10.817 -11.720 1.00 73.81 293 TRP A CA 1
ATOM 2394 C C . TRP A 1 293 ? -0.487 10.686 -10.726 1.00 73.81 293 TRP A C 1
ATOM 2396 O O . TRP A 1 293 ? -1.617 10.410 -11.108 1.00 73.81 293 TRP A O 1
ATOM 2406 N N . VAL A 1 294 ? -0.254 10.888 -9.430 1.00 68.00 294 VAL A N 1
ATOM 2407 C CA . VAL A 1 294 ? -1.334 10.860 -8.424 1.00 68.00 294 VAL A CA 1
ATOM 2408 C C . VAL A 1 294 ? -1.683 12.292 -8.020 1.00 68.00 294 VAL A C 1
ATOM 2410 O O . VAL A 1 294 ? -0.841 13.007 -7.486 1.00 68.00 294 VAL A O 1
ATOM 2413 N N . LYS A 1 295 ? -2.927 12.711 -8.282 1.00 68.75 295 LYS A N 1
ATOM 2414 C CA . LYS A 1 295 ? -3.555 13.947 -7.785 1.00 68.75 295 LYS A CA 1
ATOM 2415 C C . LYS A 1 295 ? -4.439 13.623 -6.585 1.00 68.75 295 LYS A C 1
ATOM 2417 O O . LYS A 1 295 ? -5.023 12.549 -6.485 1.00 68.75 295 LYS A O 1
ATOM 2422 N N . PHE A 1 296 ? -4.606 14.599 -5.710 1.00 59.97 296 PHE A N 1
ATOM 2423 C CA . PHE A 1 296 ? -5.848 14.702 -4.956 1.00 59.97 296 PHE A CA 1
ATOM 2424 C C . PHE A 1 296 ? -6.704 15.747 -5.650 1.00 59.97 296 PHE A C 1
ATOM 2426 O O . PHE A 1 296 ? -6.172 16.705 -6.220 1.00 59.97 296 PHE A O 1
ATOM 2433 N N . ASP A 1 297 ? -8.012 15.535 -5.679 1.00 61.12 297 ASP A N 1
ATOM 2434 C CA . ASP A 1 297 ? -8.906 16.573 -6.168 1.00 61.12 297 ASP A CA 1
ATOM 2435 C C . ASP A 1 297 ? -8.844 17.812 -5.258 1.00 61.12 297 ASP A C 1
ATOM 2437 O O . ASP A 1 297 ? -8.279 17.796 -4.161 1.00 61.12 297 ASP A O 1
ATOM 2441 N N . SER A 1 298 ? -9.418 18.922 -5.715 1.00 55.62 298 SER A N 1
ATOM 2442 C CA . SER A 1 298 ? -9.382 20.191 -4.979 1.00 55.62 298 SER A CA 1
ATOM 2443 C C . SER A 1 298 ? -10.068 20.128 -3.611 1.00 55.62 298 SER A C 1
ATOM 2445 O O . SER A 1 298 ? -9.814 20.986 -2.769 1.00 55.62 298 SER A O 1
ATOM 2447 N N . SER A 1 299 ? -10.938 19.138 -3.388 1.00 62.88 299 SER A N 1
ATOM 2448 C CA . SER A 1 299 ? -11.609 18.922 -2.106 1.00 62.88 299 SER A CA 1
ATOM 2449 C C . SER A 1 299 ? -10.739 18.150 -1.101 1.00 62.88 299 SER A C 1
ATOM 2451 O O . SER A 1 299 ? -10.963 18.241 0.107 1.00 62.88 299 SER A O 1
ATOM 2453 N N . GLY A 1 300 ? -9.727 17.417 -1.586 1.00 58.88 300 GLY A N 1
ATOM 2454 C CA . GLY A 1 300 ? -8.958 16.459 -0.795 1.00 58.88 300 GLY A CA 1
ATOM 2455 C C . GLY A 1 300 ? -9.740 15.181 -0.471 1.00 58.88 300 GLY A C 1
ATOM 2456 O O . GLY A 1 300 ? -9.262 14.362 0.313 1.00 58.88 300 GLY A O 1
ATOM 2457 N N . GLU A 1 301 ? -10.937 15.007 -1.041 1.00 60.81 301 GLU A N 1
ATOM 2458 C CA . GLU A 1 301 ? -11.822 13.867 -0.789 1.00 60.81 301 GLU A CA 1
ATOM 2459 C C . GLU A 1 301 ? -11.549 12.688 -1.730 1.00 60.81 301 GLU A C 1
ATOM 2461 O O . GLU A 1 301 ? -11.876 11.545 -1.389 1.00 60.81 301 GLU A O 1
ATOM 2466 N N . LEU A 1 302 ? -10.946 12.943 -2.898 1.00 65.50 302 LEU A N 1
ATOM 2467 C CA . LEU A 1 302 ? -10.666 11.933 -3.918 1.00 65.50 302 LEU A CA 1
ATOM 2468 C C . LEU A 1 302 ? -9.166 11.855 -4.209 1.00 65.50 302 LEU A C 1
ATOM 2470 O O . LEU A 1 302 ? -8.534 12.852 -4.557 1.00 65.50 302 LEU A O 1
ATOM 2474 N N . ALA A 1 303 ? -8.602 10.647 -4.133 1.00 65.06 303 ALA A N 1
ATOM 2475 C CA . ALA A 1 303 ? -7.268 10.363 -4.658 1.00 65.06 303 ALA A CA 1
ATOM 2476 C C . ALA A 1 303 ? -7.394 10.000 -6.134 1.00 65.06 303 ALA A C 1
ATOM 2478 O O . ALA A 1 303 ? -7.625 8.844 -6.478 1.00 65.06 303 ALA A O 1
ATOM 2479 N N . ILE A 1 304 ? -7.278 10.995 -7.000 1.00 67.56 304 ILE A N 1
ATOM 2480 C CA . ILE A 1 304 ? -7.466 10.834 -8.432 1.00 67.56 304 ILE A CA 1
ATOM 2481 C C . ILE A 1 304 ? -6.125 10.564 -9.091 1.00 67.56 304 ILE A C 1
ATOM 2483 O O . ILE A 1 304 ? -5.200 11.353 -8.959 1.00 67.56 304 ILE A O 1
ATOM 2487 N N . ARG A 1 305 ? -6.006 9.489 -9.865 1.00 69.12 305 ARG A N 1
ATOM 2488 C CA . ARG A 1 305 ? -4.813 9.273 -10.688 1.00 69.12 305 ARG A CA 1
ATOM 2489 C C . ARG A 1 305 ? -5.025 9.753 -12.124 1.00 69.12 305 ARG A C 1
ATOM 2491 O O . ARG A 1 305 ? -5.539 8.962 -12.910 1.00 69.12 305 ARG A O 1
ATOM 2498 N N . PRO A 1 306 ? -4.645 10.991 -12.482 1.00 67.31 306 PRO A N 1
ATOM 2499 C CA . PRO A 1 306 ? -4.454 11.346 -13.873 1.00 67.31 306 PRO A CA 1
ATOM 2500 C C . PRO A 1 306 ? -3.170 10.707 -14.366 1.00 67.31 306 PRO A C 1
ATOM 2502 O O . PRO A 1 306 ? -2.101 10.929 -13.812 1.00 67.31 306 PRO A O 1
ATOM 2505 N N . GLY A 1 307 ? -3.250 9.928 -15.419 1.00 72.88 307 GLY A N 1
ATOM 2506 C CA . GLY A 1 307 ? -2.047 9.428 -16.048 1.00 72.88 307 GLY A CA 1
ATOM 2507 C C . GLY A 1 307 ? -2.193 9.396 -17.540 1.00 72.88 307 GLY A C 1
ATOM 2508 O O . GLY A 1 307 ? -3.254 9.695 -18.095 1.00 72.88 307 GLY A O 1
ATOM 2509 N N . LYS A 1 308 ? -1.080 9.047 -18.157 1.00 81.88 308 LYS A N 1
ATOM 2510 C CA . LYS A 1 308 ? -0.954 8.930 -19.590 1.00 81.88 308 LYS A CA 1
ATOM 2511 C C . LYS A 1 308 ? -0.335 7.583 -19.886 1.00 81.88 308 LYS A C 1
ATOM 2513 O O . LYS A 1 308 ? 0.627 7.182 -19.240 1.00 81.88 308 LYS A O 1
ATOM 2518 N N . LEU A 1 309 ? -0.912 6.882 -20.843 1.00 83.62 309 LEU A N 1
ATOM 2519 C CA . LEU A 1 309 ? -0.341 5.681 -21.417 1.00 83.62 309 LEU A CA 1
ATOM 2520 C C . LEU A 1 309 ? -0.059 5.971 -22.883 1.00 83.62 309 LEU A C 1
ATOM 2522 O O . LEU A 1 309 ? -0.972 6.347 -23.615 1.00 83.62 309 LEU A O 1
ATOM 2526 N N . ARG A 1 310 ? 1.200 5.824 -23.282 1.00 85.94 310 ARG A N 1
ATOM 2527 C CA . ARG A 1 310 ? 1.656 5.914 -24.664 1.00 85.94 310 ARG A CA 1
ATOM 2528 C C . ARG A 1 310 ? 2.003 4.525 -25.148 1.00 85.94 310 ARG A C 1
ATOM 2530 O O . ARG A 1 310 ? 2.759 3.818 -24.482 1.00 85.94 310 ARG A O 1
ATOM 2537 N N . ILE A 1 311 ? 1.461 4.157 -26.295 1.00 83.12 311 ILE A N 1
ATOM 2538 C CA . ILE A 1 311 ? 1.745 2.878 -26.933 1.00 83.12 311 ILE A CA 1
ATOM 2539 C C . ILE A 1 311 ? 2.138 3.169 -28.368 1.00 83.12 311 ILE A C 1
ATOM 2541 O O . ILE A 1 311 ? 1.429 3.897 -29.063 1.00 83.12 311 ILE A O 1
ATOM 2545 N N . LEU A 1 312 ? 3.261 2.607 -28.795 1.00 77.56 312 LEU A N 1
ATOM 2546 C CA . LEU A 1 312 ? 3.621 2.576 -30.198 1.00 77.56 312 LEU A CA 1
ATOM 2547 C C . LEU A 1 312 ? 2.728 1.545 -30.891 1.00 77.56 312 LEU A C 1
ATOM 2549 O O . LEU A 1 312 ? 2.808 0.350 -30.603 1.00 77.56 312 LEU A O 1
ATOM 2553 N N . ASP A 1 313 ? 1.843 2.011 -31.761 1.00 67.25 313 ASP A N 1
ATOM 2554 C CA . ASP A 1 313 ? 0.989 1.157 -32.566 1.00 67.25 313 ASP A CA 1
ATOM 2555 C C . ASP A 1 313 ? 1.550 1.044 -33.981 1.00 67.25 313 ASP A C 1
ATOM 2557 O O . ASP A 1 313 ? 1.585 2.009 -34.747 1.00 67.25 313 ASP A O 1
ATOM 2561 N N . SER A 1 314 ? 2.044 -0.148 -34.305 1.00 60.34 314 SER A N 1
ATOM 2562 C CA . SER A 1 314 ? 2.589 -0.490 -35.618 1.00 60.34 314 SER A CA 1
ATOM 2563 C C . SER A 1 314 ? 1.595 -1.258 -36.491 1.00 60.34 314 SER A C 1
ATOM 2565 O O . SER A 1 314 ? 1.935 -1.605 -37.617 1.00 60.34 314 SER A O 1
ATOM 2567 N N . GLU A 1 315 ? 0.384 -1.548 -35.996 1.00 55.88 315 GLU A N 1
ATOM 2568 C CA . GLU A 1 315 ? -0.596 -2.371 -36.720 1.00 55.88 315 GLU A CA 1
ATOM 2569 C C . GLU A 1 315 ? -1.447 -1.573 -37.723 1.00 55.88 315 GLU A C 1
ATOM 2571 O O . GLU A 1 315 ? -2.047 -2.172 -38.615 1.00 55.88 315 GLU A O 1
ATOM 2576 N N . LEU A 1 316 ? -1.505 -0.238 -37.613 1.00 46.75 316 LEU A N 1
ATOM 2577 C CA . LEU A 1 316 ? -2.462 0.575 -38.377 1.00 46.75 316 LEU A CA 1
ATOM 2578 C C . LEU A 1 316 ? -1.884 1.319 -39.590 1.00 46.75 316 LEU A C 1
ATOM 2580 O O . LEU A 1 316 ? -2.649 1.603 -40.511 1.00 46.75 316 LEU A O 1
ATOM 2584 N N . THR A 1 317 ? -0.578 1.610 -39.660 1.00 43.09 317 THR A N 1
ATOM 2585 C CA . THR A 1 317 ? 0.025 2.249 -40.848 1.00 43.09 317 THR A CA 1
ATOM 2586 C C . THR A 1 317 ? 1.517 1.912 -41.008 1.00 43.09 317 THR A C 1
ATOM 2588 O O . THR A 1 317 ? 2.172 1.513 -40.049 1.00 43.09 317 THR A O 1
ATOM 2591 N N . ASP A 1 318 ? 2.089 2.157 -42.196 1.00 54.66 318 ASP A N 1
ATOM 2592 C CA . ASP A 1 318 ? 3.544 2.090 -42.468 1.00 54.66 318 ASP A CA 1
ATOM 2593 C C . ASP A 1 318 ? 4.385 3.050 -41.590 1.00 54.66 318 ASP A C 1
ATOM 2595 O O . ASP A 1 318 ? 5.617 3.070 -41.667 1.00 54.66 318 ASP A O 1
ATOM 2599 N N . LYS A 1 319 ? 3.732 3.879 -40.762 1.00 56.72 319 LYS A N 1
ATOM 2600 C CA . LYS A 1 319 ? 4.351 4.752 -39.769 1.00 56.72 319 LYS A CA 1
ATOM 2601 C C . LYS A 1 319 ? 3.848 4.378 -38.370 1.00 56.72 319 LYS A C 1
ATOM 2603 O O . LYS A 1 319 ? 2.644 4.362 -38.142 1.00 56.72 319 LYS A O 1
ATOM 2608 N N . PRO A 1 320 ? 4.742 4.137 -37.404 1.00 61.06 320 PRO A N 1
ATOM 2609 C CA . PRO A 1 320 ? 4.328 3.919 -36.025 1.00 61.06 320 PRO A CA 1
ATOM 2610 C C . PRO A 1 320 ? 3.526 5.123 -35.507 1.00 61.06 320 PRO A C 1
ATOM 2612 O O . PRO A 1 320 ? 4.035 6.248 -35.513 1.00 61.06 320 PRO A O 1
ATOM 2615 N N . GLU A 1 321 ? 2.288 4.905 -35.064 1.00 67.69 321 GLU A N 1
ATOM 2616 C CA . GLU A 1 321 ? 1.481 5.939 -34.412 1.00 67.69 321 GLU A CA 1
ATOM 2617 C C . GLU A 1 321 ? 1.607 5.820 -32.892 1.00 67.69 321 GLU A C 1
ATOM 2619 O O . GLU A 1 321 ? 1.704 4.727 -32.342 1.00 67.69 321 GLU A O 1
ATOM 2624 N N . ILE A 1 322 ? 1.625 6.951 -32.186 1.00 77.00 322 ILE A N 1
ATOM 2625 C CA . ILE A 1 322 ? 1.630 6.956 -30.720 1.00 77.00 322 ILE A CA 1
ATOM 2626 C C . ILE A 1 322 ? 0.190 7.120 -30.251 1.00 77.00 322 ILE A C 1
ATOM 2628 O O . ILE A 1 322 ? -0.373 8.212 -30.342 1.00 77.00 322 ILE A O 1
ATOM 2632 N N . LEU A 1 323 ? -0.388 6.052 -29.706 1.00 79.06 323 LEU A N 1
ATOM 2633 C CA . LEU A 1 323 ? -1.683 6.112 -29.040 1.00 79.06 323 LEU A CA 1
ATOM 2634 C C . LEU A 1 323 ? -1.503 6.652 -27.628 1.00 79.06 323 LEU A C 1
ATOM 2636 O O . LEU A 1 323 ? -0.760 6.081 -26.832 1.00 79.06 323 LEU A O 1
ATOM 2640 N N . GLU A 1 324 ? -2.202 7.739 -27.318 1.00 82.38 324 GLU A N 1
ATOM 2641 C CA . GLU A 1 324 ? -2.191 8.372 -26.006 1.00 82.38 324 GLU A CA 1
ATOM 2642 C C . GLU A 1 324 ? -3.541 8.197 -25.309 1.00 82.38 324 GLU A C 1
ATOM 2644 O O . GLU A 1 324 ? -4.559 8.730 -25.748 1.00 82.38 324 GLU A O 1
ATOM 2649 N N . LEU A 1 325 ? -3.548 7.470 -24.193 1.00 77.94 325 LEU A N 1
ATOM 2650 C CA . LEU A 1 325 ? -4.735 7.262 -23.371 1.00 77.94 325 LEU A CA 1
ATOM 2651 C C . LEU A 1 325 ? -4.584 8.006 -22.049 1.00 77.94 325 LEU A C 1
ATOM 2653 O O . LEU A 1 325 ? -3.656 7.744 -21.281 1.00 77.94 325 LEU A O 1
ATOM 2657 N N . THR A 1 326 ? -5.526 8.905 -21.769 1.00 78.69 326 THR A N 1
ATOM 2658 C CA . THR A 1 326 ? -5.641 9.569 -20.469 1.00 78.69 326 THR A CA 1
ATOM 2659 C C . THR A 1 326 ? -6.652 8.835 -19.594 1.00 78.69 326 THR A C 1
ATOM 2661 O O . THR A 1 326 ? -7.669 8.333 -20.072 1.00 78.69 326 THR A O 1
ATOM 2664 N N . PHE A 1 327 ? -6.373 8.733 -18.297 1.00 74.06 327 PHE A N 1
ATOM 2665 C CA . PHE A 1 327 ? -7.257 8.058 -17.344 1.00 74.06 327 PHE A CA 1
ATOM 2666 C C . PHE A 1 327 ? -7.357 8.831 -16.032 1.00 74.06 327 PHE A C 1
ATOM 2668 O O . PHE A 1 327 ? -6.433 9.553 -15.679 1.00 74.06 327 PHE A O 1
ATOM 2675 N N . GLN A 1 328 ? -8.477 8.666 -15.321 1.00 75.62 328 GLN A N 1
ATOM 2676 C CA . GLN A 1 328 ? -8.776 9.288 -14.028 1.00 75.62 328 GLN A CA 1
ATOM 2677 C C . GLN A 1 328 ? -9.567 8.295 -13.159 1.00 75.62 328 GLN A C 1
ATOM 2679 O O . GLN A 1 328 ? -10.672 7.898 -13.516 1.00 75.62 328 GLN A O 1
ATOM 2684 N N . GLU A 1 329 ? -9.003 7.880 -12.018 1.00 74.94 329 GLU A N 1
ATOM 2685 C CA . GLU A 1 329 ? -9.591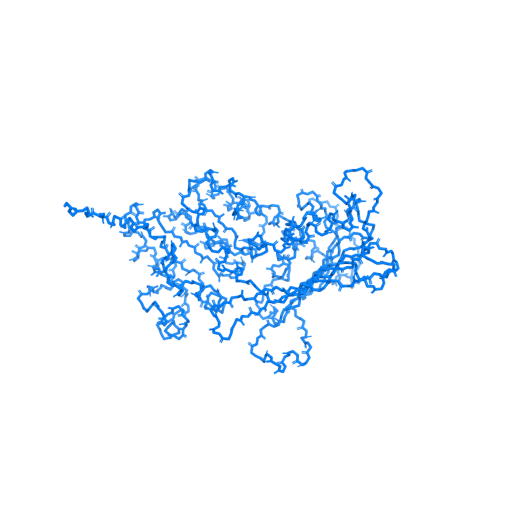 6.852 -11.135 1.00 74.94 329 GLU A CA 1
ATOM 2686 C C . GLU A 1 329 ? -9.383 7.183 -9.644 1.00 74.94 329 GLU A C 1
ATOM 2688 O O . GLU A 1 329 ? -8.273 7.555 -9.259 1.00 74.94 329 GLU A O 1
ATOM 2693 N N . ASP A 1 330 ? -10.421 6.992 -8.809 1.00 79.12 330 ASP A N 1
ATOM 2694 C CA . ASP A 1 330 ? -10.328 7.001 -7.333 1.00 79.12 330 ASP A CA 1
ATOM 2695 C C . ASP A 1 330 ? -9.949 5.607 -6.804 1.00 79.12 330 ASP A C 1
ATOM 2697 O O . ASP A 1 330 ? -10.784 4.806 -6.368 1.00 79.12 330 ASP A O 1
ATOM 2701 N N . GLN A 1 331 ? -8.655 5.299 -6.868 1.00 79.12 331 GLN A N 1
ATOM 2702 C CA . GLN A 1 331 ? -8.125 3.978 -6.507 1.00 79.12 331 GLN A CA 1
ATOM 2703 C C . GLN A 1 331 ? -8.262 3.664 -5.022 1.00 79.12 331 GLN A C 1
ATOM 2705 O O . GLN A 1 331 ? -8.367 2.501 -4.633 1.00 79.12 331 GLN A O 1
ATOM 2710 N N . LEU A 1 332 ? -8.241 4.698 -4.183 1.00 81.56 332 LEU A N 1
ATOM 2711 C CA . LEU A 1 332 ? -8.374 4.545 -2.744 1.00 81.56 332 LEU A CA 1
ATOM 2712 C C . LEU A 1 332 ? -9.795 4.140 -2.361 1.00 81.56 332 LEU A C 1
ATOM 2714 O O . LEU A 1 332 ? -9.959 3.235 -1.541 1.00 81.56 332 LEU A O 1
ATOM 2718 N N . LEU A 1 333 ? -10.807 4.768 -2.964 1.00 84.75 333 LEU A N 1
ATOM 2719 C CA . LEU A 1 333 ? -12.192 4.359 -2.764 1.00 84.75 333 LEU A CA 1
ATOM 2720 C C . LEU A 1 333 ? -12.443 2.963 -3.335 1.00 84.75 333 LEU A C 1
ATOM 2722 O O . LEU A 1 333 ? -13.032 2.130 -2.647 1.00 84.75 333 LEU A O 1
ATOM 2726 N N . ARG A 1 334 ? -11.965 2.691 -4.558 1.00 87.12 334 ARG A N 1
ATOM 2727 C CA . ARG A 1 334 ? -12.133 1.381 -5.201 1.00 87.12 334 ARG A CA 1
ATOM 2728 C C . ARG A 1 334 ? -11.534 0.257 -4.358 1.00 87.12 334 ARG A C 1
ATOM 2730 O O . ARG A 1 334 ? -12.182 -0.767 -4.157 1.00 87.12 334 ARG A O 1
ATOM 2737 N N . MET A 1 335 ? -10.330 0.468 -3.830 1.00 91.31 335 MET A N 1
ATOM 2738 C CA . MET A 1 335 ? -9.680 -0.447 -2.895 1.00 91.31 335 MET A CA 1
ATOM 2739 C C . MET A 1 335 ? -10.553 -0.712 -1.666 1.00 91.31 335 MET A C 1
ATOM 2741 O O . MET A 1 335 ? -10.821 -1.871 -1.362 1.00 91.31 335 MET A O 1
ATOM 2745 N N . ASN A 1 336 ? -11.028 0.339 -0.987 1.00 91.25 336 ASN A N 1
ATOM 2746 C CA . ASN A 1 336 ? -11.876 0.174 0.194 1.00 91.25 336 ASN A CA 1
ATOM 2747 C C . ASN A 1 336 ? -13.163 -0.592 -0.155 1.00 91.25 336 ASN A C 1
ATOM 2749 O O . ASN A 1 336 ? -13.509 -1.537 0.540 1.00 91.25 336 ASN A O 1
ATOM 2753 N N . GLN A 1 337 ? -13.836 -0.283 -1.265 1.00 91.56 337 GLN A N 1
ATOM 2754 C CA . GLN A 1 337 ? -15.021 -1.040 -1.688 1.00 91.56 337 GLN A CA 1
ATOM 2755 C C . GLN A 1 337 ? -14.732 -2.537 -1.861 1.00 91.56 337 GLN A C 1
ATOM 2757 O O . GLN A 1 337 ? -15.467 -3.356 -1.315 1.00 91.56 337 GLN A O 1
ATOM 2762 N N . CYS A 1 338 ? -13.656 -2.898 -2.570 1.00 94.25 338 CYS A N 1
ATOM 2763 C CA . CYS A 1 338 ? -13.275 -4.300 -2.759 1.00 94.25 338 CYS A CA 1
ATOM 2764 C C . CYS A 1 338 ? -12.977 -5.000 -1.423 1.00 94.25 338 CYS A C 1
ATOM 2766 O O . CYS A 1 338 ? -13.424 -6.124 -1.205 1.00 94.25 338 CYS A O 1
ATOM 2768 N N . ILE A 1 339 ? -12.249 -4.333 -0.522 1.00 96.12 339 ILE A N 1
ATOM 2769 C CA . ILE A 1 339 ? -11.894 -4.882 0.793 1.00 96.12 339 ILE A CA 1
ATOM 2770 C C . ILE A 1 339 ? -13.145 -5.114 1.650 1.00 96.12 339 ILE A C 1
ATOM 2772 O O . ILE A 1 339 ? -13.331 -6.207 2.178 1.00 96.12 339 ILE A O 1
ATOM 2776 N N . TYR A 1 340 ? -14.030 -4.120 1.761 1.00 95.44 340 TYR A N 1
ATOM 2777 C CA . TYR A 1 340 ? -15.233 -4.231 2.593 1.00 95.44 340 TYR A CA 1
ATOM 2778 C C . TYR A 1 340 ? -16.235 -5.247 2.042 1.00 95.44 340 TYR A C 1
ATOM 2780 O O . TYR A 1 340 ? -16.878 -5.945 2.821 1.00 95.44 340 TYR A O 1
ATOM 2788 N N . GLN A 1 341 ? -16.336 -5.383 0.717 1.00 94.44 341 GLN A N 1
ATOM 2789 C CA . GLN A 1 341 ? -17.110 -6.462 0.097 1.00 94.44 341 GLN A CA 1
ATOM 2790 C C . GLN A 1 341 ? -16.540 -7.838 0.465 1.00 94.44 341 GLN A C 1
ATOM 2792 O O . GLN A 1 341 ? -17.298 -8.742 0.809 1.00 94.44 341 GLN A O 1
ATOM 2797 N N . ALA A 1 342 ? -15.213 -7.993 0.452 1.00 96.12 342 ALA A N 1
ATOM 2798 C CA . ALA A 1 342 ? -14.565 -9.243 0.839 1.00 96.12 342 ALA A CA 1
ATOM 2799 C C . ALA A 1 342 ? -14.720 -9.549 2.341 1.00 96.12 342 ALA A C 1
ATOM 2801 O O . ALA A 1 342 ? -14.817 -10.713 2.718 1.00 96.12 342 ALA A O 1
ATOM 2802 N N . PHE A 1 343 ? -14.811 -8.540 3.214 1.00 96.50 343 PHE A N 1
ATOM 2803 C CA . PHE A 1 343 ? -15.039 -8.762 4.647 1.00 96.50 343 PHE A CA 1
ATOM 2804 C C . PHE A 1 343 ? -16.394 -9.394 4.985 1.00 96.50 343 PHE A C 1
ATOM 2806 O O . PHE A 1 343 ? -16.523 -9.927 6.084 1.00 96.50 343 PHE A O 1
ATOM 2813 N N . ALA A 1 344 ? -17.369 -9.418 4.074 1.00 91.94 344 ALA A N 1
ATOM 2814 C CA . ALA A 1 344 ? -18.607 -10.176 4.274 1.00 91.94 344 ALA A CA 1
ATOM 2815 C C . ALA A 1 344 ? -18.395 -11.706 4.233 1.00 91.94 344 ALA A C 1
ATOM 2817 O O . ALA A 1 344 ? -19.244 -12.462 4.696 1.00 91.94 344 ALA A O 1
ATOM 2818 N N . GLN A 1 345 ? -17.265 -12.164 3.690 1.00 93.44 345 GLN A N 1
ATOM 2819 C CA . GLN A 1 345 ? -16.929 -13.580 3.556 1.00 93.44 345 GLN A CA 1
ATOM 2820 C C . GLN A 1 345 ? -16.335 -14.145 4.856 1.00 93.44 345 GLN A C 1
ATOM 2822 O O . GLN A 1 345 ? -15.871 -13.409 5.744 1.00 93.44 345 GLN A O 1
ATOM 2827 N N . ASN A 1 346 ? -16.309 -15.477 4.962 1.00 94.69 346 ASN A N 1
ATOM 2828 C CA . ASN A 1 346 ? -15.519 -16.149 5.995 1.00 94.69 346 ASN A CA 1
ATOM 2829 C C . ASN A 1 346 ? -14.007 -16.032 5.696 1.00 94.69 346 ASN A C 1
ATOM 2831 O O . ASN A 1 346 ? -13.600 -15.606 4.616 1.00 94.69 346 ASN A O 1
ATOM 2835 N N . ALA A 1 347 ? -13.155 -16.384 6.663 1.00 94.06 347 ALA A N 1
ATOM 2836 C CA . ALA A 1 347 ? -11.708 -16.183 6.538 1.00 94.06 347 ALA A CA 1
ATOM 2837 C C . ALA A 1 347 ? -11.069 -16.986 5.386 1.00 94.06 347 ALA A C 1
ATOM 2839 O O . ALA A 1 347 ? -10.173 -16.481 4.712 1.00 94.06 347 ALA A O 1
ATOM 2840 N N . ALA A 1 348 ? -11.534 -18.213 5.137 1.00 94.19 348 ALA A N 1
ATOM 2841 C CA . ALA A 1 348 ? -11.003 -19.056 4.067 1.00 94.19 348 ALA A CA 1
ATOM 2842 C C . ALA A 1 348 ? -11.371 -18.507 2.679 1.00 94.19 348 ALA A C 1
ATOM 2844 O O . ALA A 1 348 ? -10.516 -18.415 1.800 1.00 94.19 348 ALA A O 1
ATOM 2845 N N . GLU A 1 349 ? -12.625 -18.094 2.493 1.00 96.44 349 GLU A N 1
ATOM 2846 C CA . GLU A 1 349 ? -13.088 -17.434 1.269 1.00 96.44 349 GLU A CA 1
ATOM 2847 C C . GLU A 1 349 ? -12.367 -16.106 1.037 1.00 96.44 349 GLU A C 1
ATOM 2849 O O . GLU A 1 349 ? -11.879 -15.866 -0.065 1.00 96.44 349 GLU A O 1
ATOM 2854 N N . PHE A 1 350 ? -12.216 -15.289 2.084 1.00 97.25 350 PHE A N 1
ATOM 2855 C CA . PHE A 1 350 ? -11.485 -14.025 2.017 1.00 97.25 350 PHE A CA 1
ATOM 2856 C C . PHE A 1 350 ? -10.042 -14.223 1.532 1.00 97.25 350 PHE A C 1
ATOM 2858 O O . PHE A 1 350 ? -9.585 -13.499 0.648 1.00 97.25 350 PHE A O 1
ATOM 2865 N N . ASN A 1 351 ? -9.326 -15.217 2.066 1.00 93.31 351 ASN A N 1
ATOM 2866 C CA . ASN A 1 351 ? -7.933 -15.471 1.685 1.00 93.31 351 ASN A CA 1
ATOM 2867 C C . ASN A 1 351 ? -7.791 -15.949 0.235 1.00 93.31 351 ASN A C 1
ATOM 2869 O O . ASN A 1 351 ? -6.805 -15.612 -0.420 1.00 93.31 351 ASN A O 1
ATOM 2873 N N . ASN A 1 352 ? -8.788 -16.671 -0.283 1.00 94.00 352 ASN A N 1
ATOM 2874 C CA . ASN A 1 352 ? -8.813 -17.154 -1.665 1.00 94.00 352 ASN A CA 1
ATOM 2875 C C . ASN A 1 352 ? -9.410 -16.140 -2.656 1.00 94.00 352 ASN A C 1
ATOM 2877 O O . ASN A 1 352 ? -9.351 -16.348 -3.866 1.00 94.00 352 ASN A O 1
ATOM 2881 N N . ASN A 1 353 ? -9.972 -15.027 -2.184 1.00 95.19 353 ASN A N 1
ATOM 2882 C CA . ASN A 1 353 ? -10.644 -14.060 -3.040 1.00 95.19 353 ASN A CA 1
ATOM 2883 C C . ASN A 1 353 ? -9.637 -13.255 -3.891 1.00 95.19 353 ASN A C 1
ATOM 2885 O O . ASN A 1 353 ? -8.770 -12.554 -3.373 1.00 95.19 353 ASN A O 1
ATOM 2889 N N . GLU A 1 354 ? -9.735 -13.342 -5.221 1.00 92.56 354 GLU A N 1
ATOM 2890 C CA . GLU A 1 354 ? -8.855 -12.640 -6.177 1.00 92.56 354 GLU A CA 1
ATOM 2891 C C . GLU A 1 354 ? -9.110 -11.133 -6.305 1.00 92.56 354 GLU A C 1
ATOM 2893 O O . GLU A 1 354 ? -8.363 -10.428 -6.983 1.00 92.56 354 GLU A O 1
ATOM 2898 N N . THR A 1 355 ? -10.159 -10.607 -5.675 1.00 92.75 355 THR A N 1
ATOM 2899 C CA . THR A 1 355 ? -10.433 -9.165 -5.663 1.00 92.75 355 THR A CA 1
ATOM 2900 C C . THR A 1 355 ? -9.814 -8.452 -4.466 1.00 92.75 355 THR A C 1
ATOM 2902 O O . THR A 1 355 ? -9.920 -7.227 -4.386 1.00 92.75 355 THR A O 1
ATOM 2905 N N . VAL A 1 356 ? -9.188 -9.184 -3.536 1.00 95.38 356 VAL A N 1
ATOM 2906 C CA . VAL A 1 356 ? -8.540 -8.631 -2.343 1.00 95.38 356 VAL A CA 1
ATOM 2907 C C . VAL A 1 356 ? -7.096 -9.104 -2.228 1.00 95.38 356 VAL A C 1
ATOM 2909 O O . VAL A 1 356 ? -6.776 -10.277 -2.404 1.00 95.38 356 VAL A O 1
ATOM 2912 N N . LEU A 1 357 ? -6.206 -8.169 -1.904 1.00 96.38 357 LEU A N 1
ATOM 2913 C CA . LEU A 1 357 ? -4.832 -8.491 -1.555 1.00 96.38 357 LEU A CA 1
ATOM 2914 C C . LEU A 1 357 ? -4.797 -8.881 -0.079 1.00 96.38 357 LEU A C 1
ATOM 2916 O O . LEU A 1 357 ? -4.647 -8.016 0.785 1.00 96.38 357 LEU A O 1
ATOM 2920 N N . SER A 1 358 ? -4.981 -10.165 0.216 1.00 97.25 358 SER A N 1
ATOM 2921 C CA . SER A 1 358 ? -4.787 -10.685 1.571 1.00 97.25 358 SER A CA 1
ATOM 2922 C C . SER A 1 358 ? -3.312 -10.587 1.986 1.00 97.25 358 SER A C 1
ATOM 2924 O O . SER A 1 358 ? -2.416 -10.517 1.138 1.00 97.25 358 SER A O 1
ATOM 2926 N N . LEU A 1 359 ? -3.039 -10.600 3.295 1.00 97.00 359 LEU A N 1
ATOM 2927 C CA . LEU A 1 359 ? -1.666 -10.645 3.814 1.00 97.00 359 LEU A CA 1
ATOM 2928 C C . LEU A 1 359 ? -0.879 -11.840 3.250 1.00 97.00 359 LEU A C 1
ATOM 2930 O O . LEU A 1 359 ? 0.294 -11.697 2.921 1.00 97.00 359 LEU A O 1
ATOM 2934 N N . GLU A 1 360 ? -1.538 -12.988 3.087 1.00 93.50 360 GLU A N 1
ATOM 2935 C CA . GLU A 1 360 ? -0.945 -14.189 2.492 1.00 93.50 360 GLU A CA 1
ATOM 2936 C C . GLU A 1 360 ? -0.511 -13.944 1.039 1.00 93.50 360 GLU A C 1
ATOM 2938 O O . GLU A 1 360 ? 0.643 -14.191 0.692 1.00 93.50 360 GLU A O 1
ATOM 2943 N N . LYS A 1 361 ? -1.382 -13.349 0.210 1.00 93.75 361 LYS A N 1
ATOM 2944 C CA . LYS A 1 361 ? -1.057 -12.985 -1.182 1.00 93.75 361 LYS A CA 1
ATOM 2945 C C . LYS A 1 361 ? 0.023 -11.907 -1.283 1.00 93.75 361 LYS A C 1
ATOM 2947 O O . LYS A 1 361 ? 0.784 -11.883 -2.245 1.00 93.75 361 LYS A O 1
ATOM 2952 N N . TYR A 1 362 ? 0.104 -11.015 -0.297 1.00 95.06 362 TYR A N 1
ATOM 2953 C CA . TYR A 1 362 ? 1.176 -10.025 -0.193 1.00 95.06 362 TYR A CA 1
ATOM 2954 C C . TYR A 1 362 ? 2.524 -10.639 0.229 1.00 95.06 362 TYR A C 1
ATOM 2956 O O . TYR A 1 362 ? 3.556 -9.987 0.074 1.00 95.06 362 TYR A O 1
ATOM 2964 N N . GLY A 1 363 ? 2.539 -11.876 0.737 1.00 93.44 363 GLY A N 1
ATOM 2965 C CA . GLY A 1 363 ? 3.704 -12.509 1.356 1.00 93.44 363 GLY A CA 1
ATOM 2966 C C . GLY A 1 363 ? 4.987 -12.428 0.526 1.00 93.44 363 GLY A C 1
ATOM 2967 O O . GLY A 1 363 ? 6.012 -12.018 1.065 1.00 93.44 363 GLY A O 1
ATOM 2968 N N . SER A 1 364 ? 4.930 -12.723 -0.778 1.00 93.31 364 SER A N 1
ATOM 2969 C CA . SER A 1 364 ? 6.103 -12.661 -1.669 1.00 93.31 364 SER A CA 1
ATOM 2970 C C . SER A 1 364 ? 6.648 -11.239 -1.827 1.00 93.31 364 SER A C 1
ATOM 2972 O O . SER A 1 364 ? 7.846 -11.019 -1.694 1.00 93.31 364 SER A O 1
ATOM 2974 N N . ILE A 1 365 ? 5.775 -10.243 -2.015 1.00 94.88 365 ILE A N 1
ATOM 2975 C CA . ILE A 1 365 ? 6.176 -8.827 -2.063 1.00 94.88 365 ILE A CA 1
ATOM 2976 C C . ILE A 1 365 ? 6.807 -8.416 -0.730 1.00 94.88 365 ILE A C 1
ATOM 2978 O O . ILE A 1 365 ? 7.851 -7.767 -0.714 1.00 94.88 365 ILE A O 1
ATOM 2982 N N . GLY A 1 366 ? 6.182 -8.798 0.388 1.00 95.38 366 GLY A N 1
ATOM 2983 C CA . GLY A 1 366 ? 6.695 -8.535 1.728 1.00 95.38 366 GLY A CA 1
ATOM 2984 C C . GLY A 1 366 ? 8.106 -9.088 1.916 1.00 95.38 366 GLY A C 1
ATOM 2985 O O . GLY A 1 366 ? 9.006 -8.326 2.260 1.00 95.38 366 GLY A O 1
ATOM 2986 N N . GLN A 1 367 ? 8.306 -10.377 1.633 1.00 95.69 367 GLN A N 1
ATOM 2987 C CA . GLN A 1 367 ? 9.604 -11.060 1.708 1.00 95.69 367 GLN A CA 1
ATOM 2988 C C . GLN A 1 367 ? 10.660 -10.363 0.848 1.00 95.69 367 GLN A C 1
ATOM 2990 O O . GLN A 1 367 ? 11.755 -10.069 1.332 1.00 95.69 367 GLN A O 1
ATOM 2995 N N . GLN A 1 368 ? 10.299 -10.004 -0.384 1.00 96.00 368 GLN A N 1
ATOM 2996 C CA . GLN A 1 368 ? 11.205 -9.337 -1.307 1.00 96.00 368 GLN A CA 1
ATOM 2997 C C . GLN A 1 368 ? 11.676 -7.975 -0.789 1.00 96.00 368 GLN A C 1
ATOM 2999 O O . GLN A 1 368 ? 12.864 -7.662 -0.856 1.00 96.00 368 GLN A O 1
ATOM 3004 N N . ILE A 1 369 ? 10.775 -7.170 -0.213 1.00 96.06 369 ILE A N 1
ATOM 3005 C CA . ILE A 1 369 ? 11.146 -5.883 0.401 1.00 96.06 369 ILE A CA 1
ATOM 3006 C C . ILE A 1 369 ? 12.139 -6.115 1.548 1.00 96.06 369 ILE A C 1
ATOM 3008 O O . ILE A 1 369 ? 13.092 -5.351 1.689 1.00 96.06 369 ILE A O 1
ATOM 3012 N N . MET A 1 370 ? 11.954 -7.172 2.350 1.00 94.94 370 MET A N 1
ATOM 3013 C CA . MET A 1 370 ? 12.863 -7.483 3.461 1.00 94.94 370 MET A CA 1
ATOM 3014 C C . MET A 1 370 ? 14.245 -7.918 2.966 1.00 94.94 370 MET A C 1
ATOM 3016 O O . MET A 1 370 ? 15.254 -7.519 3.547 1.00 94.94 370 MET A O 1
ATOM 3020 N N . GLN A 1 371 ? 14.305 -8.710 1.894 1.00 95.50 371 GLN A N 1
ATOM 3021 C CA . GLN A 1 371 ? 15.565 -9.095 1.262 1.00 95.50 371 GLN A CA 1
ATOM 3022 C C . GLN A 1 371 ? 16.291 -7.871 0.694 1.00 95.50 371 GLN A C 1
ATOM 3024 O O . GLN A 1 371 ? 17.465 -7.665 0.994 1.00 95.50 371 GLN A O 1
ATOM 3029 N N . ILE A 1 372 ? 15.583 -7.024 -0.058 1.00 96.19 372 ILE A N 1
ATOM 3030 C CA . ILE A 1 372 ? 16.148 -5.801 -0.637 1.00 96.19 372 ILE A CA 1
ATOM 3031 C C . ILE A 1 372 ? 16.644 -4.856 0.453 1.00 96.19 372 ILE A C 1
ATOM 3033 O O . ILE A 1 372 ? 17.725 -4.298 0.309 1.00 96.19 372 ILE A O 1
ATOM 3037 N N . MET A 1 373 ? 15.903 -4.705 1.556 1.00 94.88 373 MET A N 1
ATOM 3038 C CA . MET A 1 373 ? 16.340 -3.896 2.694 1.00 94.88 373 MET A CA 1
ATOM 3039 C C . MET A 1 373 ? 17.714 -4.342 3.202 1.00 94.88 373 MET A C 1
ATOM 3041 O O . MET A 1 373 ? 18.613 -3.516 3.327 1.00 94.88 373 MET A O 1
ATOM 3045 N N . ARG A 1 374 ? 17.899 -5.648 3.440 1.00 94.19 374 ARG A N 1
ATOM 3046 C CA . ARG A 1 374 ? 19.181 -6.193 3.916 1.00 94.19 374 ARG A CA 1
ATOM 3047 C C . ARG A 1 374 ? 20.311 -5.960 2.915 1.00 94.19 374 ARG A C 1
ATOM 3049 O O . ARG A 1 374 ? 21.393 -5.536 3.308 1.00 94.19 374 ARG A O 1
ATOM 3056 N N . LEU A 1 375 ? 20.059 -6.222 1.631 1.00 94.81 375 LEU A N 1
ATOM 3057 C CA . LEU A 1 375 ? 21.059 -6.038 0.575 1.00 94.81 375 LEU A CA 1
ATOM 3058 C C . LEU A 1 375 ? 21.438 -4.562 0.399 1.00 94.81 375 LEU A C 1
ATOM 3060 O O . LEU A 1 375 ? 22.613 -4.246 0.245 1.00 94.81 375 LEU A O 1
ATOM 3064 N N . TRP A 1 376 ? 20.462 -3.655 0.475 1.00 95.38 376 TRP A N 1
ATOM 3065 C CA . TRP A 1 376 ? 20.687 -2.211 0.408 1.00 95.38 376 TRP A CA 1
ATOM 3066 C C . TRP A 1 376 ? 21.523 -1.713 1.596 1.00 95.38 376 TRP A C 1
ATOM 3068 O O . TRP A 1 376 ? 22.466 -0.949 1.395 1.00 95.38 376 TRP A O 1
ATOM 3078 N N . GLU A 1 377 ? 21.241 -2.182 2.817 1.00 93.38 377 GLU A N 1
ATOM 3079 C CA . GLU A 1 377 ? 22.044 -1.852 4.004 1.00 93.38 377 GLU A CA 1
ATOM 3080 C C . GLU A 1 377 ? 23.491 -2.342 3.868 1.00 93.38 377 GLU A C 1
ATOM 3082 O O . GLU A 1 377 ? 24.424 -1.580 4.121 1.00 93.38 377 GLU A O 1
ATOM 3087 N N . ALA A 1 378 ? 23.687 -3.583 3.411 1.00 91.56 378 ALA A N 1
ATOM 3088 C CA . ALA A 1 378 ? 25.017 -4.147 3.187 1.00 91.56 378 ALA A CA 1
ATOM 3089 C C . ALA A 1 378 ? 25.797 -3.377 2.106 1.00 91.56 378 ALA A C 1
ATOM 3091 O O . ALA A 1 378 ? 26.952 -3.007 2.316 1.00 91.56 378 ALA A O 1
ATOM 3092 N N . ALA A 1 379 ? 25.158 -3.073 0.971 1.00 88.31 379 ALA A N 1
ATOM 3093 C CA . ALA A 1 379 ? 25.774 -2.318 -0.120 1.00 88.31 379 ALA A CA 1
ATOM 3094 C C . ALA A 1 379 ? 26.169 -0.896 0.310 1.00 88.31 379 ALA A C 1
ATOM 3096 O O . ALA A 1 379 ? 27.245 -0.412 -0.044 1.00 88.31 379 ALA A O 1
ATOM 3097 N N . LYS A 1 380 ? 25.328 -0.233 1.114 1.00 84.38 380 LYS A N 1
ATOM 3098 C CA . LYS A 1 380 ? 25.631 1.090 1.667 1.00 84.38 380 LYS A CA 1
ATOM 3099 C C . LYS A 1 380 ? 26.846 1.048 2.600 1.00 84.38 380 LYS A C 1
ATOM 3101 O O . LYS A 1 380 ? 27.710 1.916 2.498 1.00 84.38 380 LYS A O 1
ATOM 3106 N N . ASN A 1 381 ? 26.926 0.049 3.477 1.00 78.06 381 ASN A N 1
ATOM 3107 C CA . ASN A 1 381 ? 28.034 -0.078 4.426 1.00 78.06 381 ASN A CA 1
ATOM 3108 C C . ASN A 1 381 ? 29.360 -0.389 3.716 1.00 78.06 381 ASN A C 1
ATOM 3110 O O . ASN A 1 381 ? 30.364 0.251 4.005 1.00 78.06 381 ASN A O 1
ATOM 3114 N N . ASN A 1 382 ? 29.349 -1.249 2.695 1.00 70.19 382 ASN A N 1
ATOM 3115 C CA . ASN A 1 382 ? 30.544 -1.536 1.891 1.00 70.19 382 ASN A CA 1
ATOM 3116 C C . ASN A 1 382 ? 31.047 -0.311 1.103 1.00 70.19 382 ASN A C 1
ATOM 3118 O O . ASN A 1 382 ? 32.249 -0.157 0.893 1.00 70.19 382 ASN A O 1
ATOM 3122 N N . ASN A 1 383 ? 30.149 0.593 0.697 1.00 57.00 383 ASN A N 1
ATOM 3123 C CA . ASN A 1 383 ? 30.539 1.859 0.073 1.00 57.00 383 ASN A CA 1
ATOM 3124 C C . ASN A 1 383 ? 31.146 2.854 1.079 1.00 57.00 383 ASN A C 1
ATOM 3126 O O . ASN A 1 383 ? 32.003 3.644 0.689 1.00 57.00 383 ASN A O 1
ATOM 3130 N N . LEU A 1 384 ? 30.765 2.792 2.361 1.00 52.59 384 LEU A N 1
ATOM 3131 C CA . LEU A 1 384 ? 31.374 3.583 3.441 1.00 52.59 384 LEU A CA 1
ATOM 3132 C C . LEU A 1 384 ? 32.744 3.016 3.866 1.00 52.59 384 LEU A C 1
ATOM 3134 O O . LEU A 1 384 ? 33.659 3.788 4.149 1.00 52.59 384 LEU A O 1
ATOM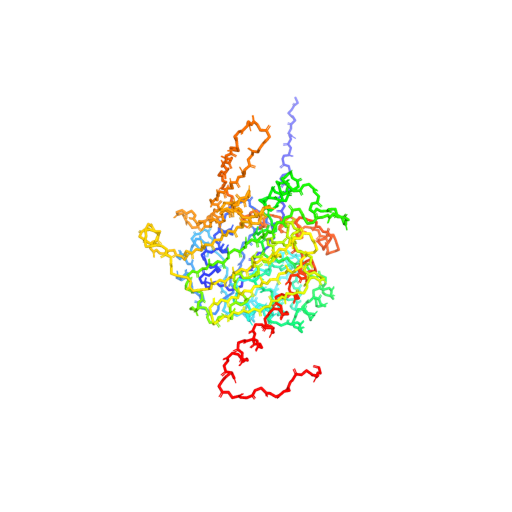 3138 N N . ASP A 1 385 ? 32.915 1.692 3.813 1.00 44.94 385 ASP A N 1
ATOM 3139 C CA . ASP A 1 385 ? 34.161 0.991 4.157 1.00 44.94 385 ASP A CA 1
ATOM 3140 C C . ASP A 1 385 ? 35.162 0.873 2.997 1.00 44.94 385 ASP A C 1
ATOM 3142 O O . ASP A 1 385 ? 36.279 0.402 3.183 1.00 44.94 385 ASP A O 1
ATOM 3146 N N . SER A 1 386 ? 34.866 1.410 1.810 1.00 40.28 386 SER A N 1
ATOM 3147 C CA . SER A 1 386 ? 35.881 1.594 0.754 1.00 40.28 386 SER A CA 1
ATOM 3148 C C . SER A 1 386 ? 36.982 2.620 1.110 1.00 40.28 386 SER A C 1
ATOM 3150 O O . SER A 1 386 ? 37.937 2.797 0.354 1.00 40.28 386 SER A O 1
ATOM 3152 N N . GLY A 1 387 ? 36.910 3.225 2.307 1.00 41.22 387 GLY A N 1
ATOM 3153 C CA . GLY A 1 387 ? 38.027 3.886 2.991 1.00 41.22 387 GLY A CA 1
ATOM 3154 C C . GLY A 1 387 ? 38.946 2.956 3.806 1.00 41.22 387 GLY A C 1
ATOM 3155 O O . GLY A 1 387 ? 40.026 3.390 4.204 1.00 41.22 387 GLY A O 1
ATOM 3156 N N . THR A 1 388 ? 38.583 1.687 4.032 1.00 37.31 388 THR A N 1
ATOM 3157 C CA . THR A 1 388 ? 39.399 0.719 4.785 1.00 37.31 388 THR A CA 1
ATOM 3158 C C . THR A 1 388 ? 39.208 -0.717 4.274 1.00 37.31 388 THR A C 1
ATOM 3160 O O . THR A 1 388 ? 38.217 -1.373 4.551 1.00 37.31 388 THR A O 1
ATOM 3163 N N . LYS A 1 389 ? 40.213 -1.188 3.524 1.00 37.72 389 LYS A N 1
ATOM 3164 C CA . LYS A 1 389 ? 40.534 -2.573 3.115 1.00 37.72 389 LYS A CA 1
ATOM 3165 C C . LYS A 1 389 ? 39.480 -3.677 3.343 1.00 37.72 389 LYS A C 1
ATOM 3167 O O . LYS A 1 389 ? 39.280 -4.165 4.448 1.00 37.72 389 LYS A O 1
ATOM 3172 N N . VAL A 1 390 ? 39.004 -4.179 2.204 1.00 36.78 390 VAL A N 1
ATOM 3173 C CA . VAL A 1 390 ? 38.326 -5.461 1.971 1.00 36.78 390 VAL A CA 1
ATOM 3174 C C . VAL A 1 390 ? 39.064 -6.634 2.628 1.00 36.78 390 VAL A C 1
ATOM 3176 O O . VAL A 1 390 ? 40.242 -6.864 2.349 1.00 36.78 390 VAL A O 1
ATOM 3179 N N . GLY A 1 391 ? 38.332 -7.414 3.420 1.00 34.06 391 GLY A N 1
ATOM 3180 C CA . GLY A 1 391 ? 38.739 -8.728 3.902 1.00 34.06 391 GLY A CA 1
ATOM 3181 C C . GLY A 1 391 ? 37.580 -9.425 4.609 1.00 34.06 391 GLY A C 1
ATOM 3182 O O . GLY A 1 391 ? 37.312 -9.114 5.758 1.00 34.06 391 GLY A O 1
ATOM 3183 N N . GLU A 1 392 ? 36.949 -10.357 3.889 1.00 41.94 392 GLU A N 1
ATOM 3184 C CA . GLU A 1 392 ? 36.094 -11.446 4.394 1.00 41.94 392 GLU A CA 1
ATOM 3185 C C . GLU A 1 392 ? 34.747 -11.060 5.022 1.00 41.94 392 GLU A C 1
ATOM 3187 O O . GLU A 1 392 ? 34.697 -10.512 6.110 1.00 41.94 392 GLU A O 1
ATOM 3192 N N . LEU A 1 393 ? 33.645 -11.433 4.356 1.00 35.28 393 LEU A N 1
ATOM 3193 C CA . LEU A 1 393 ? 32.370 -11.816 4.988 1.00 35.28 393 LEU A CA 1
ATOM 3194 C C . LEU A 1 393 ? 31.468 -12.492 3.935 1.00 35.28 393 LEU A C 1
ATOM 3196 O O . LEU A 1 393 ? 30.516 -11.920 3.408 1.00 35.28 393 LEU A O 1
ATOM 3200 N N . LEU A 1 394 ? 31.807 -13.739 3.611 1.00 36.31 394 LEU A N 1
ATOM 3201 C CA . LEU A 1 394 ? 30.863 -14.735 3.111 1.00 36.31 394 LEU A CA 1
ATOM 3202 C C . LEU A 1 394 ? 31.042 -15.971 3.986 1.00 36.31 394 LEU A C 1
ATOM 3204 O O . LEU A 1 394 ? 31.940 -16.756 3.724 1.00 36.31 394 LEU A O 1
ATOM 3208 N N . GLU A 1 395 ? 30.241 -16.066 5.047 1.00 33.81 395 GLU A N 1
ATOM 3209 C CA . GLU A 1 395 ? 29.701 -17.301 5.637 1.00 33.81 395 GLU A CA 1
ATOM 3210 C C . GLU A 1 395 ? 28.968 -16.953 6.947 1.00 33.81 395 GLU A C 1
ATOM 3212 O O . GLU A 1 395 ? 29.583 -16.455 7.890 1.00 33.81 395 GLU A O 1
ATOM 3217 N N . VAL A 1 396 ? 27.639 -17.148 6.939 1.00 33.34 396 VAL A N 1
ATOM 3218 C CA . VAL A 1 396 ? 26.723 -17.713 7.967 1.00 33.34 396 VAL A CA 1
ATOM 3219 C C . VAL A 1 396 ? 25.290 -17.257 7.681 1.00 33.34 396 VAL A C 1
ATOM 3221 O O . VAL A 1 396 ? 25.024 -16.032 7.675 1.00 33.34 396 VAL A O 1
#

Solvent-accessible surface area (backbone atoms only — not comparable to full-atom values): 21658 Å² total; per-residue (Å²): 134,87,82,81,79,78,81,76,76,74,74,74,81,54,32,36,29,34,39,35,30,61,52,76,58,14,44,56,64,49,33,24,58,61,40,54,79,98,60,73,57,42,62,53,33,38,32,24,73,82,69,43,72,69,66,38,48,72,32,60,23,26,64,66,42,71,81,42,41,81,28,54,39,69,65,55,38,36,71,76,47,60,68,74,47,53,75,70,58,43,65,35,31,31,39,40,45,42,57,60,43,91,51,36,47,67,52,52,48,55,45,49,74,75,61,46,36,32,37,38,36,42,69,40,56,45,83,42,63,70,53,48,54,52,52,51,51,48,34,60,76,68,51,34,41,41,35,46,61,48,54,62,77,57,36,65,61,39,60,51,53,36,51,49,46,46,67,82,28,61,54,50,86,46,97,86,48,79,54,45,30,25,38,35,44,33,41,30,33,26,36,69,38,63,80,68,76,58,64,44,60,58,60,45,39,58,55,52,56,49,42,38,42,69,41,62,77,47,57,56,81,74,61,68,70,48,56,39,64,56,94,40,28,39,37,36,38,36,79,43,85,42,23,73,76,13,40,38,37,40,24,32,28,62,48,82,73,60,67,69,59,43,69,76,40,72,91,58,78,57,54,52,32,40,40,36,34,26,60,49,92,84,57,91,62,55,46,34,36,35,42,58,35,74,42,62,45,97,83,47,57,41,51,30,32,49,32,42,37,39,34,60,40,64,88,83,45,105,54,74,40,77,48,76,47,76,48,77,44,49,31,62,57,49,34,50,52,40,44,58,60,42,64,76,47,56,50,70,56,35,64,70,34,89,74,42,49,22,53,75,76,39,40,39,61,53,49,43,47,36,52,49,44,54,43,35,52,52,46,47,50,54,64,65,39,73,82,54,84,91,78,87,89,87,88,135

Mean predicted aligned error: 7.63 Å

Radius of gyration: 23.02 Å; Cα contacts (8 Å, |Δi|>4): 747; chains: 1; bounding box: 97×48×70 Å

pLDDT: mean 85.64, std 16.28, range [28.47, 98.75]

=== Feature glossary ===
Feature key, reading from the visual/contextual features back to the raw sequence:

Rendered structure images. Six rendered views show the 3D structure from the faces of a cube — i.e. along ±x, ±y, ±z. Rendering representation is drawn randomly per protein from cartoon (secondary-structure ribbons), sticks (backbone bonds), or molecular surface; coloring is either N→C rainbow (blue at the N-terminus through red at the C-terminus) or one color per chain.

Contact-map, Ramachandran, and PAE plots. The contact map is a binary N×N matrix image: pixel (i, j) is dark where Cα_i and Cα_j are within 8 Å and |i−j|>4. Because the |i−j|>4 filter removes local helical contacts, off-diagonal stripes parallel to the main diagonal indicate parallel β-sheets; stripes perpendicular to it indicate antiparallel β-sheets. The Ramachandran plot scatters every residue's (φ, ψ) pair against the sterically allowed regions. The PAE heatmap renders the predicted-aligned-error matrix.

InterPro / GO / CATH / organism. Database cross-references. InterPro integrates a dozen domain/family signature databases into unified entries with residue-range hits. GO terms attach function/process/location labels with evidence codes. CATH codes position the fold in a four-level structural taxonomy. Organism is the NCBI-taxonomy species name.

Nearest PDB structures. The Foldseek neighbor list gives the closest experimentally determined structures in the PDB, ranked by structural alignment. TM-score near 1 means near-identical fold; near 0.3 means only rough topology match. This is how one finds what a novel AlphaFold prediction most resembles in the solved-structure universe.

Predicted aligned error. PAE(i, j) answers: if I align the predicted and true structures on residue i, how far off (in Å) do I expect residue j to be? A block-diagonal PAE matrix with low values on the blocks and high values off-diagonal is the signature of a multi-domain protein with confidently predicted domains but uncertain inter-domain orientation.

Solvent-accessible surface area. Accessible surface area quantifies burial. A residue with SASA near zero is packed into the hydrophobic core; one with SASA >100 Å² sits on the surface. Computed here via the Shrake–Rupley numerical algorithm with a 1.4 Å probe.

B-factor. B-factor (Debye–Waller factor) reflects atomic displacement in the crystal lattice. It is an experimental observable (units Å²), not a prediction; low values mean the atom is pinned down, high values mean it moves or is heterogeneous across the crystal.

pLDDT. For AlphaFold models, the B-factor field carries pLDDT — the model's own estimate of local accuracy on a 0–100 scale. Regions with pLDDT<50 should be treated as essentially unmodeled; they often correspond to intrinsically disordered segments.

Backbone torsions (φ/ψ). φ (phi) and ψ (psi) are the two rotatable backbone dihedrals per residue: φ is the C(i-1)–N–Cα–C torsion, ψ is the N–Cα–C–N(i+1) torsion, both in degrees on (−180°, 180°]. α-helical residues cluster near (−60°, −45°); β-strand residues near (−120°, +130°). A Ramachandran plot is simply a scatter of (φ, ψ) for every residue.

Radius of gyration, Cα contacts, bounding box. Radius of gyration (Rg) is the root-mean-square distance of Cα atoms from their centroid — a single number for overall size and compactness. A globular domain of N residues has Rg ≈ 2.2·N^0.38 Å; an extended or disordered chain has a much larger Rg. The Cα contact count is the number of residue pairs whose Cα atoms are within 8 Å and are more than four positions apart in sequence — a standard proxy for tertiary packing density. The bounding box is the smallest axis-aligned box enclosing all Cα atoms.

Secondary structure (3-state, P-SEA). Three-state secondary structure (P-SEA) collapses the eight DSSP classes into helix (a), strand (b), and coil (c). P-SEA assigns these from Cα geometry alone — distances and angles — without requiring backbone oxygens, so it works on any Cα trace.

Secondary structure (8-state, DSSP). DSSP 8-state secondary structure assigns each residue one of H (α-helix), G (3₁₀-helix), I (π-helix), E (extended β-strand), B (isolated β-bridge), T (hydrogen-bonded turn), S (bend), or '-' (coil). The assignment is computed from backbone hydrogen-bond geometry via the Kabsch–Sander algorithm.

Foldseek 3Di. A 3Di character summarizes, for each residue, the relative orientation of the Cα frame of its nearest spatial neighbor. Because it encodes fold topology rather than chemistry, 3Di alignments detect remote structural similarity that sequence alignment misses.

mmCIF coordinates. The mmCIF block holds the 3D Cartesian coordinates of each backbone atom (N, Cα, C, O) in ångströms. mmCIF is the PDB's canonical archive format — a tagged-loop text representation of the atomic model.

Sequence. Sequence gives the chain of amino acids in standard one-letter code (A=alanine, C=cysteine, …, Y=tyrosine), read N→C. It is the only feature that is directly encoded by the gene; all structural features are derived from the folded form of this sequence.